Protein AF-A0A9X0CCT0-F1 (afdb_monomer_lite)

Structure (mmCIF, N/CA/C/O backbone):
data_AF-A0A9X0CCT0-F1
#
_entry.id   AF-A0A9X0CCT0-F1
#
loop_
_atom_site.group_PDB
_atom_site.id
_atom_site.type_symbol
_atom_site.label_atom_id
_atom_site.label_alt_id
_atom_site.label_comp_id
_atom_site.label_asym_id
_atom_site.label_entity_id
_atom_site.label_seq_id
_atom_site.pdbx_PDB_ins_code
_atom_site.Cartn_x
_atom_site.Cartn_y
_atom_site.Cartn_z
_atom_site.occupancy
_atom_site.B_iso_or_equiv
_atom_site.auth_seq_id
_atom_site.auth_comp_id
_atom_site.auth_asym_id
_atom_site.auth_atom_id
_atom_site.pdbx_PDB_model_num
ATOM 1 N N . MET A 1 1 ? -72.233 -30.231 -25.647 1.00 36.97 1 MET A N 1
ATOM 2 C CA . MET A 1 1 ? -70.916 -29.749 -25.170 1.00 36.97 1 MET A CA 1
ATOM 3 C C . MET A 1 1 ? -70.762 -28.320 -25.669 1.00 36.97 1 MET A C 1
ATOM 5 O O . MET A 1 1 ? -70.878 -28.147 -26.864 1.00 36.97 1 MET A O 1
ATOM 9 N N . VAL A 1 2 ? -70.618 -27.239 -24.909 1.00 38.09 2 VAL A N 1
ATOM 10 C CA . VAL A 1 2 ? -70.500 -26.948 -23.476 1.00 38.09 2 VAL A CA 1
ATOM 11 C C . VAL A 1 2 ? -71.197 -25.588 -23.299 1.00 38.09 2 VAL A C 1
ATOM 13 O O . VAL A 1 2 ? -70.930 -24.661 -24.057 1.00 38.09 2 VAL A O 1
ATOM 16 N N . LYS A 1 3 ? -72.111 -25.480 -22.328 1.00 42.28 3 LYS A N 1
ATOM 17 C CA . LYS A 1 3 ? -72.600 -24.200 -21.792 1.00 42.28 3 LYS A CA 1
ATOM 18 C C . LYS A 1 3 ? -71.572 -23.708 -20.777 1.00 42.28 3 LYS A C 1
ATOM 20 O O . LYS A 1 3 ? -71.265 -24.475 -19.874 1.00 42.28 3 LYS A O 1
ATOM 25 N N . MET A 1 4 ? -71.126 -22.457 -20.871 1.00 36.88 4 MET A N 1
ATOM 26 C CA . MET A 1 4 ? -70.753 -21.632 -19.710 1.00 36.88 4 MET A CA 1
ATOM 27 C C . MET A 1 4 ? -70.539 -20.184 -20.162 1.00 36.88 4 MET A C 1
ATOM 29 O O . MET A 1 4 ? -69.469 -19.794 -20.619 1.00 36.88 4 MET A O 1
ATOM 33 N N . THR A 1 5 ? -71.601 -19.392 -20.057 1.00 47.34 5 THR A N 1
ATOM 34 C CA . THR A 1 5 ? -71.618 -17.951 -20.308 1.00 47.34 5 THR A CA 1
ATOM 35 C C . THR A 1 5 ? -71.468 -17.216 -18.974 1.00 47.34 5 THR A C 1
ATOM 37 O O . THR A 1 5 ? -72.298 -17.368 -18.086 1.00 47.34 5 THR A O 1
ATOM 40 N N . ILE A 1 6 ? -70.369 -16.472 -18.832 1.00 49.41 6 ILE A N 1
ATOM 41 C CA . ILE A 1 6 ? -70.250 -15.134 -18.220 1.00 49.41 6 ILE A CA 1
ATOM 42 C C . ILE A 1 6 ? -71.301 -14.794 -17.133 1.00 49.41 6 ILE A C 1
ATOM 44 O O . ILE A 1 6 ? -72.133 -13.918 -17.326 1.00 49.41 6 ILE A O 1
ATOM 48 N N . LEU A 1 7 ? -71.276 -15.468 -15.977 1.00 42.03 7 LEU A N 1
ATOM 49 C CA . LEU A 1 7 ? -71.957 -14.977 -14.758 1.00 42.03 7 LEU A CA 1
ATOM 50 C C . LEU A 1 7 ? -71.323 -15.458 -13.435 1.00 42.03 7 LEU A C 1
ATOM 52 O O . LEU A 1 7 ? -71.846 -15.177 -12.364 1.00 42.03 7 LEU A O 1
ATOM 56 N N . ALA A 1 8 ? -70.183 -16.158 -13.484 1.00 45.59 8 ALA A N 1
ATOM 57 C CA . ALA A 1 8 ? -69.530 -16.735 -12.300 1.00 45.59 8 ALA A CA 1
ATOM 58 C C . ALA A 1 8 ? -68.247 -16.004 -11.856 1.00 45.59 8 ALA A C 1
ATOM 60 O O . ALA A 1 8 ? -67.657 -16.368 -10.846 1.00 45.59 8 ALA A O 1
ATOM 61 N N . VAL A 1 9 ? -67.809 -14.964 -12.575 1.00 44.34 9 VAL A N 1
ATOM 62 C CA . VAL A 1 9 ? -66.569 -14.228 -12.240 1.00 44.34 9 VAL A CA 1
ATOM 63 C C . VAL A 1 9 ? -66.847 -12.940 -11.446 1.00 44.34 9 VAL A C 1
ATOM 65 O O . VAL A 1 9 ? -65.932 -12.359 -10.877 1.00 44.34 9 VAL A O 1
ATOM 68 N N . LEU A 1 10 ? -68.113 -12.522 -11.311 1.00 44.50 10 LEU A N 1
ATOM 69 C CA . LEU A 1 10 ? -68.479 -11.304 -10.569 1.00 44.50 10 LEU A CA 1
ATOM 70 C C . LEU A 1 10 ? -68.909 -11.538 -9.106 1.00 44.50 10 LEU A C 1
ATOM 72 O O . LEU A 1 10 ? -69.236 -10.578 -8.419 1.00 44.50 10 LEU A O 1
ATOM 76 N N . PHE A 1 11 ? -68.887 -12.783 -8.611 1.00 37.88 11 PHE A N 1
ATOM 77 C CA . PHE A 1 11 ? -69.308 -13.140 -7.241 1.00 37.88 11 PHE A CA 1
ATOM 78 C C . PHE A 1 11 ? -68.163 -13.599 -6.319 1.00 37.88 11 PHE A C 1
ATOM 80 O O . PHE A 1 11 ? -68.401 -14.108 -5.230 1.00 37.88 11 PHE A O 1
ATOM 87 N N . LEU A 1 12 ? -66.910 -13.376 -6.729 1.00 38.66 12 LEU A N 1
ATOM 88 C CA . LEU A 1 12 ? -65.711 -13.525 -5.883 1.00 38.66 12 LEU A CA 1
ATOM 89 C C . LEU A 1 12 ? -65.073 -12.167 -5.527 1.00 38.66 12 LEU A C 1
ATOM 91 O O . LEU A 1 12 ? -63.932 -12.104 -5.084 1.00 38.66 12 LEU A O 1
ATOM 95 N N . MET A 1 13 ? -65.833 -11.080 -5.706 1.00 46.19 13 MET A N 1
ATOM 96 C CA . MET A 1 13 ? -65.460 -9.695 -5.381 1.00 46.19 13 MET A CA 1
ATOM 97 C C . MET A 1 13 ? -66.379 -9.056 -4.320 1.00 46.19 13 MET A C 1
ATOM 99 O O . MET A 1 13 ? -66.369 -7.840 -4.168 1.00 46.19 13 MET A O 1
ATOM 103 N N . ILE A 1 14 ? -67.182 -9.839 -3.582 1.00 48.06 14 ILE A N 1
ATOM 104 C CA . ILE A 1 14 ? -68.019 -9.337 -2.473 1.00 48.06 14 ILE A CA 1
ATOM 105 C C . ILE A 1 14 ? -68.137 -10.410 -1.374 1.00 48.06 14 ILE A C 1
ATOM 107 O O . ILE A 1 14 ? -69.118 -11.134 -1.303 1.00 48.06 14 ILE A O 1
ATOM 111 N N . CYS A 1 15 ? -67.084 -10.547 -0.571 1.00 39.94 15 CYS A N 1
ATOM 112 C CA . CYS A 1 15 ? -67.009 -11.186 0.756 1.00 39.94 15 CYS A CA 1
ATOM 113 C C . CYS A 1 15 ? -65.521 -11.060 1.120 1.00 39.94 15 CYS A C 1
ATOM 115 O O . CYS A 1 15 ? -64.719 -11.866 0.673 1.00 39.94 15 CYS A O 1
ATOM 117 N N . PHE A 1 16 ? -65.030 -9.950 1.664 1.00 40.19 16 PHE A N 1
ATOM 118 C CA . PHE A 1 16 ? -65.228 -9.511 3.040 1.00 40.19 16 PHE A CA 1
ATOM 119 C C . PHE A 1 16 ? -65.255 -7.975 3.104 1.00 40.19 16 PHE A C 1
ATOM 121 O O . PHE A 1 16 ? -64.212 -7.324 3.131 1.00 40.19 16 PHE A O 1
ATOM 128 N N . SER A 1 17 ? -66.446 -7.389 3.159 1.00 37.38 17 SER A N 1
ATOM 129 C CA . SER A 1 17 ? -66.645 -6.084 3.786 1.00 37.38 17 SER A CA 1
ATOM 130 C C . SER A 1 17 ? -67.072 -6.323 5.238 1.00 37.38 17 SER A C 1
ATOM 132 O O . SER A 1 17 ? -68.058 -7.015 5.470 1.00 37.38 17 SER A O 1
ATOM 134 N N . GLU A 1 18 ? -66.314 -5.726 6.166 1.00 50.41 18 GLU A N 1
ATOM 135 C CA . GLU A 1 18 ? -66.635 -5.471 7.585 1.00 50.41 18 GLU A CA 1
ATOM 136 C C . GLU A 1 18 ? -66.361 -6.553 8.648 1.00 50.41 18 GLU A C 1
ATOM 138 O O . GLU A 1 18 ? -67.283 -7.052 9.276 1.00 50.41 18 GLU A O 1
ATOM 143 N N . VAL A 1 19 ? -65.074 -6.784 8.949 1.00 41.81 19 VAL A N 1
ATOM 144 C CA . VAL A 1 19 ? -64.481 -6.941 10.306 1.00 41.81 19 VAL A CA 1
ATOM 145 C C . VAL A 1 19 ? -62.988 -6.580 10.111 1.00 41.81 19 VAL A C 1
ATOM 147 O O . VAL A 1 19 ? -62.298 -7.283 9.392 1.00 41.81 19 VAL A O 1
ATOM 150 N N . ASP A 1 20 ? -62.432 -5.408 10.432 1.00 34.94 20 ASP A N 1
ATOM 151 C CA . ASP A 1 20 ? -62.218 -4.809 11.746 1.00 34.94 20 ASP A CA 1
ATOM 152 C C . ASP A 1 20 ? -61.917 -3.299 11.611 1.00 34.94 20 ASP A C 1
ATOM 154 O O . ASP A 1 20 ? -60.937 -2.866 11.006 1.00 34.94 20 ASP A O 1
ATOM 158 N N . ARG A 1 21 ? -62.751 -2.484 12.253 1.00 36.97 21 ARG A N 1
ATOM 159 C CA . ARG A 1 21 ? -62.346 -1.622 13.374 1.00 36.97 21 ARG A CA 1
ATOM 160 C C . ARG A 1 21 ? -60.898 -1.080 13.348 1.00 36.97 21 ARG A C 1
ATOM 162 O O . ARG A 1 21 ? -59.962 -1.709 13.825 1.00 36.97 21 ARG A O 1
ATOM 169 N N . ALA A 1 22 ? -60.769 0.176 12.920 1.00 39.44 22 ALA A N 1
ATOM 170 C CA . ALA A 1 22 ? -59.872 1.190 13.485 1.00 39.44 22 ALA A CA 1
ATOM 171 C C . ALA A 1 22 ? -58.541 0.702 14.115 1.00 39.44 22 ALA A C 1
ATOM 173 O O . ALA A 1 22 ? -58.408 0.604 15.336 1.00 39.44 22 ALA A O 1
ATOM 174 N N . ARG A 1 23 ? -57.492 0.547 13.302 1.00 40.59 23 ARG A N 1
ATOM 175 C CA . ARG A 1 23 ? -56.111 0.789 13.749 1.00 40.59 23 ARG A CA 1
ATOM 176 C C . ARG A 1 23 ? -55.467 1.756 12.770 1.00 40.59 23 ARG A C 1
ATOM 178 O O . ARG A 1 23 ? -55.242 1.411 11.618 1.00 40.59 23 ARG A O 1
ATOM 185 N N . GLY A 1 24 ? -55.231 2.985 13.228 1.00 37.06 24 GLY A N 1
ATOM 186 C CA . GLY A 1 24 ? -54.552 4.010 12.441 1.00 37.06 24 GLY A CA 1
ATOM 187 C C . GLY A 1 24 ? -53.264 3.459 11.832 1.00 37.06 24 GLY A C 1
ATOM 188 O O . GLY A 1 24 ? -52.504 2.770 12.514 1.00 37.06 24 GLY A O 1
ATOM 189 N N . TYR A 1 25 ? -53.053 3.747 10.548 1.00 42.47 25 TYR A N 1
ATOM 190 C CA . TYR A 1 25 ? -51.832 3.435 9.809 1.00 42.47 25 TYR A CA 1
ATOM 191 C C . TYR A 1 25 ? -50.649 4.138 10.497 1.00 42.47 25 TYR A C 1
ATOM 193 O O . TYR A 1 25 ? -50.338 5.295 10.227 1.00 42.47 25 TYR A O 1
ATOM 201 N N . GLY A 1 26 ? -50.020 3.465 11.459 1.00 57.75 26 GLY A N 1
ATOM 202 C CA . GLY A 1 26 ? -48.709 3.859 11.951 1.00 57.75 26 GLY A CA 1
ATOM 203 C C . GLY A 1 26 ? -47.706 3.601 10.836 1.00 57.75 26 GLY A C 1
ATOM 204 O O . GLY A 1 26 ? -47.663 2.492 10.305 1.00 57.75 26 GLY A O 1
ATOM 205 N N . THR A 1 27 ? -46.929 4.614 10.455 1.00 75.06 27 THR A N 1
ATOM 206 C CA . THR A 1 27 ? -45.806 4.452 9.527 1.00 75.06 27 THR A CA 1
ATOM 207 C C . THR A 1 27 ? -44.896 3.330 10.026 1.00 75.06 27 THR A C 1
ATOM 209 O O . THR A 1 27 ? -44.574 3.264 11.217 1.00 75.06 27 THR A O 1
ATOM 212 N N . ASP A 1 28 ? -44.516 2.404 9.140 1.00 87.06 28 ASP A N 1
ATOM 213 C CA . ASP A 1 28 ? -43.617 1.316 9.518 1.00 87.06 28 ASP A CA 1
ATOM 214 C C . ASP A 1 28 ? -42.291 1.912 10.028 1.00 87.06 28 ASP A C 1
ATOM 216 O O . ASP A 1 28 ? -41.637 2.679 9.311 1.00 87.06 28 ASP A O 1
ATOM 220 N N . PRO A 1 29 ? -41.861 1.584 11.257 1.00 90.19 29 PRO A N 1
ATOM 221 C CA . PRO A 1 29 ? -40.658 2.162 11.839 1.00 90.19 29 PRO A CA 1
ATOM 222 C C . PRO A 1 29 ? -39.363 1.778 11.114 1.00 90.19 29 PRO A C 1
ATOM 224 O O . PRO A 1 29 ? -38.338 2.420 11.344 1.00 90.19 29 PRO A O 1
ATOM 227 N N . CYS A 1 30 ? -39.376 0.769 10.235 1.00 91.31 30 CYS A N 1
ATOM 228 C CA . CYS A 1 30 ? -38.252 0.496 9.335 1.00 91.31 30 CYS A CA 1
ATOM 229 C C . CYS A 1 30 ? -38.110 1.545 8.220 1.00 91.31 30 CYS A C 1
ATOM 231 O O . CYS A 1 30 ? -37.025 1.682 7.651 1.00 91.31 30 CYS A O 1
ATOM 233 N N . SER A 1 31 ? -39.159 2.331 7.971 1.00 89.31 31 SER A N 1
ATOM 234 C CA . SER A 1 31 ? -39.184 3.438 7.010 1.00 89.31 31 SER A CA 1
ATOM 235 C C . SER A 1 31 ? -39.056 4.819 7.669 1.00 89.31 31 SER A C 1
ATOM 237 O O . SER A 1 31 ? -38.613 5.761 7.016 1.00 89.31 31 SER A O 1
ATOM 239 N N . ASP A 1 32 ? -39.375 4.946 8.964 1.00 91.38 32 ASP A N 1
ATOM 240 C CA . ASP A 1 32 ? -39.292 6.208 9.716 1.00 91.38 32 ASP A CA 1
ATOM 241 C C . ASP A 1 32 ? -38.581 6.038 11.075 1.00 91.38 32 ASP A C 1
ATOM 243 O O . ASP A 1 32 ? -39.147 5.565 12.065 1.00 91.38 32 ASP A O 1
ATOM 247 N N . TYR A 1 33 ? -37.301 6.426 11.122 1.00 93.94 33 TYR A N 1
ATOM 248 C CA . TYR A 1 33 ? -36.450 6.350 12.313 1.00 93.94 33 TYR A CA 1
ATOM 249 C C . TYR A 1 33 ? -35.414 7.480 12.375 1.00 93.94 33 TYR A C 1
ATOM 251 O O . TYR A 1 33 ? -34.990 8.068 11.379 1.00 93.94 33 TYR A O 1
ATOM 259 N N . ARG A 1 34 ? -34.907 7.743 13.582 1.00 95.94 34 ARG A N 1
ATOM 260 C CA . ARG A 1 34 ? -33.872 8.752 13.850 1.00 95.94 34 ARG A CA 1
ATOM 261 C C . ARG A 1 34 ? -32.468 8.155 13.774 1.00 95.94 34 ARG A C 1
ATOM 263 O O . ARG A 1 34 ? -32.169 7.149 14.413 1.00 95.94 34 ARG A O 1
ATOM 270 N N . LYS A 1 35 ? -31.560 8.800 13.042 1.00 96.75 35 LYS A N 1
ATOM 271 C CA . LYS A 1 35 ? -30.175 8.322 12.883 1.00 96.75 35 LYS A CA 1
ATOM 272 C C . LYS A 1 35 ? -29.271 8.766 14.036 1.00 96.75 35 LYS A C 1
ATOM 274 O O . LYS A 1 35 ? -29.300 9.915 14.471 1.00 96.75 35 LYS A O 1
ATOM 279 N N . LEU A 1 36 ? -28.431 7.848 14.499 1.00 96.56 36 LEU A N 1
ATOM 280 C CA . LEU A 1 36 ? -27.393 8.038 15.506 1.00 96.56 36 LEU A CA 1
ATOM 281 C C . LEU A 1 36 ? -26.033 7.812 14.840 1.00 96.56 36 LEU A C 1
ATOM 283 O O . LEU A 1 36 ? -25.529 6.695 14.839 1.00 96.56 36 LEU A O 1
ATOM 287 N N . SER A 1 37 ? -25.460 8.866 14.256 1.00 94.94 37 SER A N 1
ATOM 288 C CA . SER A 1 37 ? -24.285 8.761 13.373 1.00 94.94 37 SER A CA 1
ATOM 289 C C . SER A 1 37 ? -22.962 9.254 13.957 1.00 94.94 37 SER A C 1
ATOM 291 O O . SER A 1 37 ? -21.908 8.989 13.388 1.00 94.94 37 SER A O 1
ATOM 293 N N . GLY A 1 38 ? -23.000 10.000 15.065 1.00 93.69 38 GLY A N 1
ATOM 294 C CA . GLY A 1 38 ? -21.821 10.700 15.578 1.00 93.69 38 GLY A CA 1
ATOM 295 C C . GLY A 1 38 ? -20.685 9.758 15.981 1.00 93.69 38 GLY A C 1
ATOM 296 O O . GLY A 1 38 ? -20.916 8.810 16.728 1.00 93.69 38 GLY A O 1
ATOM 297 N N . ALA A 1 39 ? -19.454 10.078 15.572 1.00 91.75 39 ALA A N 1
ATOM 298 C CA . ALA A 1 39 ? -18.241 9.350 15.966 1.00 91.75 39 ALA A CA 1
ATOM 299 C C . ALA A 1 39 ? -18.079 9.247 17.490 1.00 91.75 39 ALA A C 1
ATOM 301 O O . ALA A 1 39 ? -17.593 8.253 18.023 1.00 91.75 39 ALA A O 1
ATOM 302 N N . ASP A 1 40 ? -18.575 10.251 18.213 1.00 92.69 40 ASP A N 1
ATOM 303 C CA . ASP A 1 40 ? -18.607 10.271 19.669 1.00 92.69 40 ASP A CA 1
ATOM 304 C C . ASP A 1 40 ? -19.601 9.278 20.292 1.00 92.69 40 ASP A C 1
ATOM 306 O O . ASP A 1 40 ? -19.674 9.207 21.513 1.00 92.69 40 ASP A O 1
ATOM 310 N N . ARG A 1 41 ? -20.373 8.528 19.491 1.00 93.81 41 ARG A N 1
ATOM 311 C CA . ARG A 1 41 ? -21.223 7.405 19.925 1.00 93.81 41 ARG A CA 1
ATOM 312 C C . ARG A 1 41 ? -20.567 6.036 19.726 1.00 93.81 41 ARG A C 1
ATOM 314 O O . ARG A 1 41 ? -21.130 5.055 20.206 1.00 93.81 41 ARG A O 1
ATOM 321 N N . ALA A 1 42 ? -19.422 5.950 19.051 1.00 92.88 42 ALA A N 1
ATOM 322 C CA . ALA A 1 42 ? -18.692 4.696 18.889 1.00 92.88 42 ALA A CA 1
ATOM 323 C C . ALA A 1 42 ? -18.323 4.100 20.255 1.00 92.88 42 ALA A C 1
ATOM 325 O O . ALA A 1 42 ? -17.871 4.825 21.145 1.00 92.88 42 ALA A O 1
ATOM 326 N N . ALA A 1 43 ? -18.465 2.785 20.419 1.00 90.75 43 ALA A N 1
ATOM 327 C CA . ALA A 1 43 ? -18.043 2.065 21.620 1.00 90.75 43 ALA A CA 1
ATOM 328 C C . ALA A 1 43 ? -16.583 2.376 21.987 1.00 90.75 43 ALA A C 1
ATOM 330 O O . ALA A 1 43 ? -16.262 2.550 23.159 1.00 90.75 43 ALA A O 1
ATOM 331 N N . GLY A 1 44 ? -15.726 2.544 20.976 1.00 84.88 44 GLY A N 1
ATOM 332 C CA . GLY A 1 44 ? -14.321 2.908 21.146 1.00 84.88 44 GLY A CA 1
ATOM 333 C C . GLY A 1 44 ? -14.013 4.357 21.506 1.00 84.88 44 GLY A C 1
ATOM 334 O O . GLY A 1 44 ? -12.850 4.692 21.721 1.00 84.88 44 GLY A O 1
ATOM 335 N N . TYR A 1 45 ? -15.009 5.241 21.542 1.00 89.62 45 TYR A N 1
ATOM 336 C CA . TYR A 1 45 ? -14.772 6.654 21.805 1.00 89.62 45 TYR A CA 1
ATOM 337 C C . TYR A 1 45 ? -14.497 6.901 23.294 1.00 89.62 45 TYR A C 1
ATOM 339 O O . TYR A 1 45 ? -15.417 6.949 24.114 1.00 89.62 45 TYR A O 1
ATOM 347 N N . ASN A 1 46 ? -13.224 7.111 23.623 1.00 86.94 46 ASN A N 1
ATOM 348 C CA . ASN A 1 46 ? -12.686 7.145 24.985 1.00 86.94 46 ASN A CA 1
ATOM 349 C C . ASN A 1 46 ? -12.524 8.557 25.586 1.00 86.94 46 ASN A C 1
ATOM 351 O O . ASN A 1 46 ? -11.793 8.746 26.557 1.00 86.94 46 ASN A O 1
ATOM 355 N N . LYS A 1 47 ? -13.195 9.573 25.034 1.00 90.81 47 LYS A N 1
ATOM 356 C CA . LYS A 1 47 ? -13.185 10.940 25.583 1.00 90.81 47 LYS A CA 1
ATOM 357 C C . LYS A 1 47 ? -14.549 11.279 26.169 1.00 90.81 47 LYS A C 1
ATOM 359 O O . LYS A 1 47 ? -15.567 11.078 25.519 1.00 90.81 47 LYS A O 1
ATOM 364 N N . LEU A 1 48 ? -14.605 11.817 27.390 1.00 90.62 48 LEU A N 1
ATOM 365 C CA . LEU A 1 48 ? -15.874 12.288 27.957 1.00 90.62 48 LEU A CA 1
ATOM 366 C C . LEU A 1 48 ? -16.390 13.495 27.174 1.00 90.62 48 LEU A C 1
ATOM 368 O O . LEU A 1 48 ? -15.709 14.508 27.054 1.00 90.62 48 LEU A O 1
ATOM 372 N N . THR A 1 49 ? -17.641 13.426 26.733 1.00 89.75 49 THR A N 1
ATOM 373 C CA . THR A 1 49 ? -18.360 14.581 26.195 1.00 89.75 49 THR A CA 1
ATOM 374 C C . THR A 1 49 ? -19.334 15.141 27.236 1.00 89.75 49 THR A C 1
ATOM 376 O O . THR A 1 49 ? -19.599 14.537 28.284 1.00 89.75 49 THR A O 1
ATOM 379 N N . ARG A 1 50 ? -19.909 16.313 26.942 1.00 87.50 50 ARG A N 1
ATOM 380 C CA . ARG A 1 50 ? -21.017 16.901 27.718 1.00 87.50 50 ARG A CA 1
ATOM 381 C C . ARG A 1 50 ? -22.403 16.431 27.237 1.00 87.50 50 ARG A C 1
ATOM 383 O O . ARG A 1 50 ? -23.415 16.928 27.739 1.00 87.50 50 ARG A O 1
ATOM 390 N N . LYS A 1 51 ? -22.476 15.506 26.269 1.00 90.38 51 LYS A N 1
ATOM 391 C CA . LYS A 1 51 ? -23.735 15.000 25.696 1.00 90.38 51 LYS A CA 1
ATOM 392 C C . LYS A 1 51 ? -24.319 13.869 26.547 1.00 90.38 51 LYS A C 1
ATOM 394 O O . LYS A 1 51 ? -23.597 13.143 27.227 1.00 90.38 51 LYS A O 1
ATOM 399 N N . SER A 1 52 ? -25.640 13.734 26.516 1.00 90.75 52 SER A N 1
ATOM 400 C CA . SER A 1 52 ? -26.359 12.615 27.123 1.00 90.75 52 SER A CA 1
ATOM 401 C C . SER A 1 52 ? -27.716 12.428 26.462 1.00 90.75 52 SER A C 1
ATOM 403 O O . SER A 1 52 ? -28.312 13.391 25.975 1.00 90.75 52 SER A O 1
ATOM 405 N N . ASP A 1 53 ? -28.218 11.198 26.506 1.00 92.94 53 ASP A N 1
ATOM 406 C CA . ASP A 1 53 ? -29.532 10.830 25.973 1.00 92.94 53 ASP A CA 1
ATOM 407 C C . ASP A 1 53 ? -30.631 10.934 27.063 1.00 92.94 53 ASP A C 1
ATOM 409 O O . ASP A 1 53 ? -31.721 10.400 26.904 1.00 92.94 53 ASP A O 1
ATOM 413 N N . LYS A 1 54 ? -30.358 11.637 28.183 1.00 84.50 54 LYS A N 1
ATOM 414 C CA . LYS A 1 54 ? -31.337 11.964 29.250 1.00 84.50 54 LYS A CA 1
ATOM 415 C C . LYS A 1 54 ? -31.970 13.362 29.101 1.00 84.50 54 LYS A C 1
ATOM 417 O O . LYS A 1 54 ? -32.919 13.698 29.805 1.00 84.50 54 LYS A O 1
ATOM 422 N N . ARG A 1 55 ? -31.410 14.232 28.249 1.00 71.12 55 ARG A N 1
ATOM 423 C CA . ARG A 1 55 ? -31.833 15.647 28.134 1.00 71.12 55 ARG A CA 1
ATOM 424 C C . ARG A 1 55 ? -33.276 15.774 27.610 1.00 71.12 55 ARG A C 1
ATOM 426 O O . ARG A 1 55 ? -33.730 14.899 26.883 1.00 71.12 55 ARG A O 1
ATOM 433 N N . ARG A 1 56 ? -33.945 16.917 27.869 1.00 67.44 56 ARG A N 1
ATOM 434 C CA . ARG A 1 56 ? -35.282 17.281 27.314 1.00 67.44 56 ARG A CA 1
ATOM 435 C C . ARG A 1 56 ? -35.389 17.138 25.786 1.00 67.44 56 ARG A C 1
ATOM 437 O O . ARG A 1 56 ? -36.489 17.067 25.258 1.00 67.44 56 ARG A O 1
ATOM 444 N N . THR A 1 57 ? -34.261 17.132 25.079 1.00 75.56 57 THR A N 1
ATOM 445 C CA . THR A 1 57 ? -34.180 17.003 23.620 1.00 75.56 57 THR A CA 1
ATOM 446 C C . THR A 1 57 ? -34.324 15.563 23.121 1.00 75.56 57 THR A C 1
ATOM 448 O O . THR A 1 57 ? -34.564 15.364 21.931 1.00 75.56 57 THR A O 1
ATOM 451 N N . TRP A 1 58 ? -34.166 14.555 23.987 1.00 88.69 58 TRP A N 1
ATOM 452 C CA . TRP A 1 58 ? -34.399 13.164 23.610 1.00 88.69 58 TRP A CA 1
ATOM 453 C C . TRP A 1 58 ? -35.895 12.855 23.659 1.00 88.69 58 TRP A C 1
ATOM 455 O O . TRP A 1 58 ? -36.538 13.061 24.686 1.00 88.69 58 TRP A O 1
ATOM 465 N N . LYS A 1 59 ? -36.441 12.346 22.553 1.00 91.12 59 LYS A N 1
ATOM 466 C CA . LYS A 1 59 ? -37.819 11.855 22.479 1.00 91.12 59 LYS A CA 1
ATOM 467 C C . LYS A 1 59 ? -37.766 10.346 22.332 1.00 91.12 59 LYS A C 1
ATOM 469 O O . LYS A 1 59 ? -36.973 9.848 21.543 1.00 91.12 59 LYS A O 1
ATOM 474 N N . GLU A 1 60 ? -38.593 9.634 23.082 1.00 92.81 60 GLU A N 1
ATOM 475 C CA . GLU A 1 60 ? -38.748 8.204 22.846 1.00 92.81 60 GLU A CA 1
ATOM 476 C C . GLU A 1 60 ? -39.222 7.956 21.407 1.00 92.81 60 GLU A C 1
ATOM 478 O O . GLU A 1 60 ? -40.048 8.702 20.880 1.00 92.81 60 GLU A O 1
ATOM 483 N N . GLY A 1 61 ? -38.659 6.942 20.755 1.00 94.69 61 GLY A N 1
ATOM 484 C CA . GLY A 1 61 ? -38.971 6.617 19.369 1.00 94.69 61 GLY A CA 1
ATOM 485 C C . GLY A 1 61 ? -38.003 5.595 18.793 1.00 94.69 61 GLY A C 1
ATOM 486 O O . GLY A 1 61 ? -37.187 5.031 19.524 1.00 94.69 61 GLY A O 1
ATOM 487 N N . TRP A 1 62 ? -38.096 5.367 17.485 1.00 96.50 62 TRP A N 1
ATOM 488 C CA . TRP A 1 62 ? -37.230 4.442 16.760 1.00 96.50 62 TRP A CA 1
ATOM 489 C C . TRP A 1 62 ? -35.937 5.117 16.311 1.00 96.50 62 TRP A C 1
ATOM 491 O O . TRP A 1 62 ? -35.946 6.206 15.736 1.00 96.50 62 TRP A O 1
ATOM 501 N N . TYR A 1 63 ? -34.813 4.461 16.590 1.00 97.38 63 TYR A N 1
ATOM 502 C CA . TYR A 1 63 ? -33.471 4.944 16.295 1.00 97.38 63 TYR A CA 1
ATOM 503 C C . TYR A 1 63 ? -32.641 3.891 15.565 1.00 97.38 63 TYR A C 1
ATOM 505 O O . TYR A 1 63 ? -32.801 2.698 15.811 1.00 97.38 63 TYR A O 1
ATOM 513 N N . ARG A 1 64 ? -31.692 4.335 14.736 1.00 96.75 64 ARG A N 1
ATOM 514 C CA . ARG A 1 64 ? -30.723 3.485 14.028 1.00 96.75 64 ARG A CA 1
ATOM 515 C C . ARG A 1 64 ? -29.307 4.019 14.205 1.00 96.75 64 ARG A C 1
ATOM 517 O O . ARG A 1 64 ? -29.079 5.212 14.022 1.00 96.75 64 ARG A O 1
ATOM 524 N N . PHE A 1 65 ? -28.353 3.142 14.497 1.00 97.06 65 PHE A N 1
ATOM 525 C CA . PHE A 1 65 ? -26.930 3.484 14.441 1.00 97.06 65 PHE A CA 1
ATOM 526 C C . PHE A 1 65 ? -26.432 3.452 12.997 1.00 97.06 65 PHE A C 1
ATOM 528 O O . PHE A 1 65 ? -26.759 2.534 12.247 1.00 97.06 65 PHE A O 1
ATOM 535 N N . THR A 1 66 ? -25.687 4.482 12.601 1.00 94.88 66 THR A N 1
ATOM 536 C CA . THR A 1 66 ? -25.114 4.580 11.253 1.00 94.88 66 THR A CA 1
ATOM 537 C C . THR A 1 66 ? -23.707 5.178 11.297 1.00 94.88 66 THR A C 1
ATOM 539 O O . THR A 1 66 ? -23.291 5.755 12.303 1.00 94.88 66 THR A O 1
ATOM 542 N N . SER A 1 67 ? -23.002 5.137 10.163 1.00 93.06 67 SER A N 1
ATOM 543 C CA . SER A 1 67 ? -21.778 5.920 9.937 1.00 93.06 67 SER A CA 1
ATOM 544 C C . SER A 1 67 ? -20.698 5.649 11.003 1.00 93.06 67 SER A C 1
ATOM 546 O O . SER A 1 67 ? -20.352 4.493 11.260 1.00 93.06 67 SER A O 1
ATOM 548 N N . ASP A 1 68 ? -20.163 6.696 11.635 1.00 93.31 68 ASP A N 1
ATOM 549 C CA . ASP A 1 68 ? -19.046 6.597 12.576 1.00 93.31 68 ASP A CA 1
ATOM 550 C C . ASP A 1 68 ? -19.442 6.016 13.934 1.00 93.31 68 ASP A C 1
ATOM 552 O O . ASP A 1 68 ? -18.580 5.563 14.684 1.00 93.31 68 ASP A O 1
ATOM 556 N N . ALA A 1 69 ? -20.736 5.988 14.257 1.00 92.94 69 ALA A N 1
ATOM 557 C CA . ALA A 1 69 ? -21.223 5.324 15.459 1.00 92.94 69 ALA A CA 1
ATOM 558 C C . ALA A 1 69 ? -21.226 3.792 15.319 1.00 92.94 69 ALA A C 1
ATOM 560 O O . ALA A 1 69 ? -21.219 3.088 16.330 1.00 92.94 69 ALA A O 1
ATOM 561 N N . GLY A 1 70 ? -21.207 3.275 14.087 1.00 93.06 70 GLY A N 1
ATOM 562 C CA . GLY A 1 70 ? -21.368 1.855 13.773 1.00 93.06 70 GLY A CA 1
ATOM 563 C C . GLY A 1 70 ? -22.698 1.581 13.080 1.00 93.06 70 GLY A C 1
ATOM 564 O O . GLY A 1 70 ? -23.419 2.504 12.716 1.00 93.06 70 GLY A O 1
ATOM 565 N N . ASP A 1 71 ? -23.019 0.312 12.876 1.00 93.31 71 ASP A N 1
ATOM 566 C CA . ASP A 1 71 ? -24.217 -0.150 12.165 1.00 93.31 71 ASP A CA 1
ATOM 567 C C . ASP A 1 71 ? -25.292 -0.735 13.099 1.00 93.31 71 ASP A C 1
ATOM 569 O O . ASP A 1 71 ? -26.444 -0.917 12.696 1.00 93.31 71 ASP A O 1
ATOM 573 N N . LYS A 1 72 ? -24.954 -0.977 14.372 1.00 94.56 72 LYS A N 1
ATOM 574 C CA . LYS A 1 72 ? -25.872 -1.456 15.416 1.00 94.56 72 LYS A CA 1
ATOM 575 C C . LYS A 1 72 ? -25.473 -0.945 16.804 1.00 94.56 72 LYS A C 1
ATOM 577 O O . LYS A 1 72 ? -24.418 -0.344 16.987 1.00 94.56 72 LYS A O 1
ATOM 582 N N . MET A 1 73 ? -26.340 -1.136 17.798 1.00 94.75 73 MET A N 1
ATOM 583 C CA . MET A 1 73 ? -26.008 -0.849 19.197 1.00 94.75 73 MET A CA 1
ATOM 584 C C . MET A 1 73 ? -24.863 -1.769 19.640 1.00 94.75 73 MET A C 1
ATOM 586 O O . MET A 1 73 ? -24.825 -2.931 19.248 1.00 94.75 73 MET A O 1
ATOM 590 N N . ALA A 1 74 ? -23.923 -1.272 20.438 1.00 93.38 74 ALA A N 1
ATOM 591 C CA . ALA A 1 74 ? -22.885 -2.127 21.003 1.00 93.38 74 ALA A CA 1
ATOM 592 C C . ALA A 1 74 ? -23.511 -3.189 21.922 1.00 93.38 74 ALA A C 1
ATOM 594 O O . ALA A 1 74 ? -24.469 -2.892 22.637 1.00 93.38 74 ALA A O 1
ATOM 595 N N . ALA A 1 75 ? -22.959 -4.399 21.923 1.00 90.12 75 ALA A N 1
ATOM 596 C CA . ALA A 1 75 ? -23.307 -5.461 22.864 1.00 90.12 75 ALA A CA 1
ATOM 597 C C . ALA A 1 75 ? -22.088 -5.820 23.723 1.00 90.12 75 ALA A C 1
ATOM 599 O O . ALA A 1 75 ? -20.964 -5.449 23.391 1.00 90.12 75 ALA A O 1
ATOM 600 N N . MET A 1 76 ? -22.306 -6.547 24.818 1.00 76.94 76 MET A N 1
ATOM 601 C CA . MET A 1 76 ? -21.251 -6.953 25.758 1.00 76.94 76 MET A CA 1
ATOM 602 C C . MET A 1 76 ? -20.062 -7.672 25.085 1.00 76.94 76 MET A C 1
ATOM 604 O O . MET A 1 76 ? -18.920 -7.463 25.473 1.00 76.94 76 MET A O 1
ATOM 608 N N . GLU A 1 77 ? -20.299 -8.445 24.023 1.00 66.19 77 GLU A N 1
ATOM 609 C CA . GLU A 1 77 ? -19.242 -9.131 23.259 1.00 66.19 77 GLU A CA 1
ATOM 610 C C . GLU A 1 77 ? -18.453 -8.206 22.320 1.00 66.19 77 GLU A C 1
ATOM 612 O O . GLU A 1 77 ? -17.311 -8.495 21.970 1.00 66.19 77 GLU A O 1
ATOM 617 N N . THR A 1 78 ? -19.019 -7.054 21.936 1.00 58.78 78 THR A N 1
ATOM 618 C CA . THR A 1 78 ? -18.363 -6.088 21.032 1.00 58.78 78 THR A CA 1
ATOM 619 C C . THR A 1 78 ? -17.082 -5.499 21.639 1.00 58.78 78 THR A C 1
ATOM 621 O O . THR A 1 78 ? -16.246 -4.957 20.921 1.00 58.78 78 THR A O 1
ATOM 624 N N . SER A 1 79 ? -16.902 -5.616 22.953 1.00 55.03 79 SER A N 1
ATOM 625 C CA . SER A 1 79 ? -15.708 -5.192 23.686 1.00 55.03 79 SER A CA 1
ATOM 626 C C . SER A 1 79 ? -14.711 -6.326 23.969 1.00 55.03 79 SER A C 1
ATOM 628 O O . SER A 1 79 ? -13.822 -6.153 24.796 1.00 55.03 79 SER A O 1
ATOM 630 N N . GLY A 1 80 ? -14.809 -7.462 23.264 1.00 57.25 80 GLY A N 1
ATOM 631 C CA . GLY A 1 80 ? -13.835 -8.556 23.369 1.00 57.25 80 GLY A CA 1
ATOM 632 C C . GLY A 1 80 ? -13.957 -9.369 24.659 1.00 57.25 80 GLY A C 1
ATOM 633 O O . GLY A 1 80 ? -12.956 -9.859 25.166 1.00 57.25 80 GLY A O 1
ATOM 634 N N . GLY A 1 81 ? -15.170 -9.472 25.214 1.00 58.09 81 GLY A N 1
ATOM 635 C CA . GLY A 1 81 ? -15.449 -10.165 26.480 1.00 58.09 81 GLY A CA 1
ATOM 636 C C . GLY A 1 81 ? -15.357 -9.274 27.724 1.00 58.09 81 GLY A C 1
ATOM 637 O O . GLY A 1 81 ? -15.961 -9.592 28.745 1.00 58.09 81 GLY A O 1
ATOM 638 N N . ASP A 1 82 ? -14.696 -8.119 27.626 1.00 69.44 82 ASP A N 1
ATOM 639 C CA . ASP A 1 82 ? -14.720 -7.071 28.650 1.00 69.44 82 ASP A CA 1
ATOM 640 C C . ASP A 1 82 ? -15.938 -6.157 28.482 1.00 69.44 82 ASP A C 1
ATOM 642 O O . ASP A 1 82 ? -16.499 -6.061 27.400 1.00 69.44 82 ASP A O 1
ATOM 646 N N . CYS A 1 83 ? -16.378 -5.445 29.520 1.00 77.88 83 CYS A N 1
ATOM 647 C CA . CYS A 1 83 ? -17.484 -4.486 29.406 1.00 77.88 83 CYS A CA 1
ATOM 648 C C . CYS A 1 83 ? -17.041 -3.085 28.957 1.00 77.88 83 CYS A C 1
ATOM 650 O O . CYS A 1 83 ? -15.904 -2.668 29.187 1.00 77.88 83 CYS A O 1
ATOM 652 N N . LEU A 1 84 ? -17.966 -2.300 28.386 1.00 84.12 84 LEU A N 1
ATOM 653 C CA . LEU A 1 84 ? -17.712 -0.902 28.013 1.00 84.12 84 LEU A CA 1
ATOM 654 C C . LEU A 1 84 ? -17.544 -0.011 29.252 1.00 84.12 84 LEU A C 1
ATOM 656 O O . LEU A 1 84 ? -18.514 0.513 29.807 1.00 84.12 84 LEU A O 1
ATOM 660 N N . LYS A 1 85 ? -16.299 0.170 29.693 1.00 84.62 85 LYS A N 1
ATOM 661 C CA . LYS A 1 85 ? -15.940 1.008 30.845 1.00 84.62 85 LYS A CA 1
ATOM 662 C C . LYS A 1 85 ? -15.987 2.496 30.491 1.00 84.62 85 LYS A C 1
ATOM 664 O O . LYS A 1 85 ? -15.717 2.905 29.368 1.00 84.62 85 LYS A O 1
ATOM 669 N N . SER A 1 86 ? -16.339 3.325 31.473 1.00 81.25 86 SER A N 1
ATOM 670 C CA . SER A 1 86 ? -16.302 4.782 31.314 1.00 81.25 86 SER A CA 1
ATOM 671 C C . SER A 1 86 ? -14.853 5.276 31.176 1.00 81.25 86 SER A C 1
ATOM 673 O O . SER A 1 86 ? -14.032 4.892 32.006 1.00 81.25 86 SER A O 1
ATOM 675 N N . PRO A 1 87 ? -14.562 6.227 30.271 1.00 84.69 87 PRO A N 1
ATOM 676 C CA . PRO A 1 87 ? -15.465 6.777 29.258 1.00 84.69 87 PRO A CA 1
ATOM 677 C C . PRO A 1 87 ? -15.568 5.893 28.008 1.00 84.69 87 PRO A C 1
ATOM 679 O O . PRO A 1 87 ? -14.559 5.551 27.406 1.00 84.69 87 PRO A O 1
ATOM 682 N N . ALA A 1 88 ? -16.796 5.619 27.569 1.00 89.06 88 ALA A N 1
ATOM 683 C CA . ALA A 1 88 ? -17.079 5.009 26.269 1.00 89.06 88 ALA A CA 1
ATOM 684 C C . ALA A 1 88 ? -18.277 5.713 25.626 1.00 89.06 88 ALA A C 1
ATOM 686 O O . ALA A 1 88 ? -19.118 6.282 26.332 1.00 89.06 88 ALA A O 1
ATOM 687 N N . CYS A 1 89 ? -18.317 5.739 24.290 1.00 92.12 89 CYS A N 1
ATOM 688 C CA . CYS A 1 89 ? -19.316 6.464 23.498 1.00 92.12 89 CYS A CA 1
ATOM 689 C C . CYS A 1 89 ? -19.592 7.893 24.000 1.00 92.12 89 CYS A C 1
ATOM 691 O O . CYS A 1 89 ? -20.721 8.397 24.020 1.00 92.12 89 CYS A O 1
ATOM 693 N N . GLY A 1 90 ? -18.533 8.567 24.448 1.00 92.00 90 GLY A N 1
ATOM 694 C CA . GLY A 1 90 ? -18.616 9.956 24.870 1.00 92.00 90 GLY A CA 1
ATOM 695 C C . GLY A 1 90 ? -19.319 10.184 26.208 1.00 92.00 90 GLY A C 1
ATOM 696 O O . GLY A 1 90 ? -19.604 11.338 26.537 1.00 92.00 90 GLY A O 1
ATOM 697 N N . ALA A 1 91 ? -19.621 9.134 26.976 1.00 92.38 91 ALA A N 1
ATOM 698 C CA . ALA A 1 91 ? -20.480 9.192 28.154 1.00 92.38 91 ALA A CA 1
ATOM 699 C C . ALA A 1 91 ? -19.791 8.701 29.435 1.00 92.38 91 ALA A C 1
ATOM 701 O O . ALA A 1 91 ? -18.891 7.866 29.405 1.00 92.38 91 ALA A O 1
ATOM 702 N N . LYS A 1 92 ? -20.261 9.215 30.584 1.00 91.62 92 LYS A N 1
ATOM 703 C CA . LYS A 1 92 ? -19.849 8.724 31.916 1.00 91.62 92 LYS A CA 1
ATOM 704 C C . LYS A 1 92 ? -20.544 7.407 32.268 1.00 91.62 92 LYS A C 1
ATOM 706 O O . LYS A 1 92 ? -20.006 6.621 33.036 1.00 91.62 92 LYS A O 1
ATOM 711 N N . PHE A 1 93 ? -21.738 7.182 31.723 1.00 92.88 93 PHE A N 1
ATOM 712 C CA . PHE A 1 93 ? -22.482 5.936 31.885 1.00 92.88 93 PHE A CA 1
ATOM 713 C C . PHE A 1 93 ? -22.830 5.370 30.499 1.00 92.88 93 PHE A C 1
ATOM 715 O O . PHE A 1 93 ? -23.932 5.613 30.002 1.00 92.88 93 PHE A O 1
ATOM 722 N N . PRO A 1 94 ? -21.873 4.700 29.834 1.00 92.94 94 PRO A N 1
ATOM 723 C CA . PRO A 1 94 ? -22.108 4.002 28.571 1.00 92.94 94 PRO A CA 1
ATOM 724 C C . PRO A 1 94 ? -23.304 3.050 28.671 1.00 92.94 94 PRO A C 1
ATOM 726 O O . PRO A 1 94 ? -23.487 2.400 29.704 1.00 92.94 94 PRO A O 1
ATOM 729 N N . VAL A 1 95 ? -24.112 2.982 27.610 1.00 94.06 95 VAL A N 1
ATOM 730 C CA . VAL A 1 95 ? -25.286 2.104 27.534 1.00 94.06 95 VAL A CA 1
ATOM 731 C C . VAL A 1 95 ? -25.178 1.187 26.328 1.00 94.06 95 VAL A C 1
ATOM 733 O O . VAL A 1 95 ? -25.034 1.660 25.200 1.00 94.06 95 VAL A O 1
ATOM 736 N N . TYR A 1 96 ? -25.269 -0.115 26.571 1.00 93.44 96 TYR A N 1
ATOM 737 C CA . TYR A 1 96 ? -25.079 -1.168 25.574 1.00 93.44 96 TYR A CA 1
ATOM 738 C C . TYR A 1 96 ? -26.045 -2.329 25.818 1.00 93.44 96 TYR A C 1
ATOM 740 O O . TYR A 1 96 ? -26.691 -2.398 26.866 1.00 93.44 96 TYR A O 1
ATOM 748 N N . LEU A 1 97 ? -26.184 -3.226 24.847 1.00 93.69 97 LEU A N 1
ATOM 749 C CA . LEU A 1 97 ? -27.000 -4.425 24.995 1.00 93.69 97 LEU A CA 1
ATOM 750 C C . LEU A 1 97 ? -26.321 -5.423 25.929 1.00 93.69 97 LEU A C 1
ATOM 752 O O . LEU A 1 97 ? -25.147 -5.756 25.761 1.00 93.69 97 LEU A O 1
ATOM 756 N N . LEU A 1 98 ? -27.091 -5.929 26.891 1.00 89.75 98 LEU A N 1
ATOM 757 C CA . LEU A 1 98 ? -26.613 -6.932 27.838 1.00 89.75 98 LEU A CA 1
ATOM 758 C C . LEU A 1 98 ? -26.323 -8.274 27.152 1.00 89.75 98 LEU A C 1
ATOM 760 O O . LEU A 1 98 ? -25.447 -9.005 27.591 1.00 89.75 98 LEU A O 1
ATOM 764 N N . LYS A 1 99 ? -27.055 -8.594 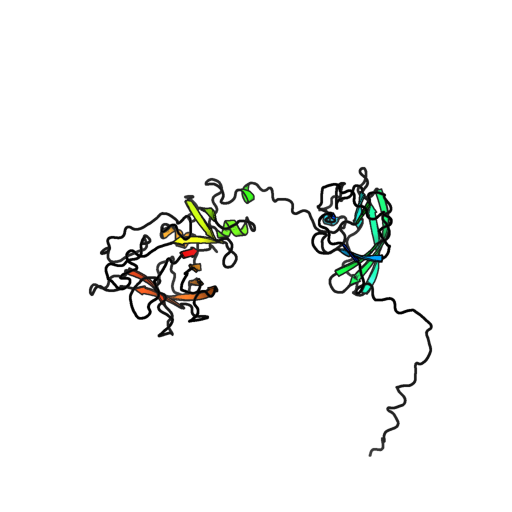26.083 1.00 88.81 99 LYS A N 1
ATOM 765 C CA . LYS A 1 99 ? -26.856 -9.786 25.253 1.00 88.81 99 LYS A CA 1
ATOM 766 C C . LYS A 1 99 ? -26.668 -9.375 23.788 1.00 88.81 99 LYS A C 1
ATOM 768 O O . LYS A 1 99 ? -27.150 -8.300 23.421 1.00 88.81 99 LYS A O 1
ATOM 773 N N . PRO A 1 100 ? -25.999 -10.189 22.959 1.00 88.00 100 PRO A N 1
ATOM 774 C CA . PRO A 1 100 ? -25.939 -9.967 21.517 1.00 88.00 100 PRO A CA 1
ATOM 775 C C . PRO A 1 100 ? -27.327 -9.851 20.878 1.00 88.00 100 PRO A C 1
ATOM 777 O O . PRO A 1 100 ? -28.340 -10.273 21.446 1.00 88.00 100 PRO A O 1
ATOM 780 N N . HIS A 1 101 ? -27.372 -9.263 19.682 1.00 89.94 101 HIS A N 1
ATOM 781 C CA . HIS A 1 101 ? -28.574 -9.286 18.849 1.00 89.94 101 HIS A CA 1
ATOM 782 C C . HIS A 1 101 ? -28.966 -10.738 18.548 1.00 89.94 101 HIS A C 1
ATOM 784 O O . HIS A 1 101 ? -28.074 -11.527 18.258 1.00 89.94 101 HIS A O 1
ATOM 790 N N . PRO A 1 102 ? -30.258 -11.103 18.580 1.00 82.38 102 PRO A N 1
ATOM 791 C CA . PRO A 1 102 ? -30.676 -12.461 18.247 1.00 82.38 102 PRO A CA 1
ATOM 792 C C . PRO A 1 102 ? -30.345 -12.802 16.789 1.00 82.38 102 PRO A C 1
ATOM 794 O O . PRO A 1 102 ? -30.745 -12.068 15.880 1.00 82.38 102 PRO A O 1
ATOM 797 N N . ASP A 1 103 ? -29.665 -13.927 16.566 1.00 71.69 103 ASP A N 1
ATOM 798 C CA . ASP A 1 103 ? -29.222 -14.347 15.229 1.00 71.69 103 ASP A CA 1
ATOM 799 C C . ASP A 1 103 ? -30.404 -14.682 14.298 1.00 71.69 103 ASP A C 1
ATOM 801 O O . ASP A 1 103 ? -30.397 -14.335 13.115 1.00 71.69 103 ASP A O 1
ATOM 805 N N . ASN A 1 104 ? -31.476 -15.252 14.860 1.00 75.88 104 ASN A N 1
ATOM 806 C CA . ASN A 1 104 ? -32.624 -15.794 14.122 1.00 75.88 104 ASN A CA 1
ATOM 807 C C . ASN A 1 104 ? -33.848 -14.870 14.062 1.00 75.88 104 ASN A C 1
ATOM 809 O O . ASN A 1 104 ? -34.945 -15.336 13.761 1.00 75.88 104 ASN A O 1
ATOM 813 N N . LEU A 1 105 ? -33.694 -13.575 14.355 1.00 80.69 105 LEU A N 1
ATOM 814 C CA . LEU A 1 105 ? -34.827 -12.652 14.272 1.00 80.69 105 LEU A CA 1
ATOM 815 C C . LEU A 1 105 ? -35.303 -12.549 12.813 1.00 80.69 105 LEU A C 1
ATOM 817 O O . LEU A 1 105 ? -34.478 -12.283 11.925 1.00 80.69 105 LEU A O 1
ATOM 821 N N . GLN A 1 106 ? -36.595 -12.778 12.563 1.00 74.88 106 GLN A N 1
ATOM 822 C CA . GLN A 1 106 ? -37.170 -12.645 11.224 1.00 74.88 106 GLN A CA 1
ATOM 823 C C . GLN A 1 106 ? -37.257 -11.159 10.828 1.00 74.88 106 GLN A C 1
ATOM 825 O O . GLN A 1 106 ? -37.324 -10.287 11.703 1.00 74.88 106 GLN A O 1
ATOM 830 N N . PRO A 1 107 ? -37.219 -10.823 9.525 1.00 74.31 107 PRO A N 1
ATOM 831 C CA . PRO A 1 107 ? -37.522 -9.469 9.074 1.00 74.31 107 PRO A CA 1
ATOM 832 C C . PRO A 1 107 ? -38.894 -9.036 9.596 1.00 74.31 107 PRO A C 1
ATOM 834 O O . PRO A 1 107 ? -39.825 -9.833 9.628 1.00 74.31 107 PRO A O 1
ATOM 837 N N . GLU A 1 108 ? -39.008 -7.780 10.017 1.00 71.00 108 GLU A N 1
ATOM 838 C CA . GLU A 1 108 ? -40.231 -7.185 10.572 1.00 71.00 108 GLU A CA 1
ATOM 839 C C . GLU A 1 108 ? -40.644 -7.673 11.972 1.00 71.00 108 GLU A C 1
ATOM 841 O O . GLU A 1 108 ? -41.562 -7.111 12.575 1.00 71.00 108 GLU A O 1
ATOM 846 N N . GLU A 1 109 ? -39.914 -8.624 12.559 1.00 80.88 109 GLU A N 1
ATOM 847 C CA . GLU A 1 109 ? -40.133 -9.079 13.928 1.00 80.88 109 GLU A CA 1
ATOM 848 C C . GLU A 1 109 ? -39.514 -8.107 14.946 1.00 80.88 109 GLU A C 1
ATOM 850 O O . GLU A 1 109 ? -38.390 -7.608 14.787 1.00 80.88 109 GLU A O 1
ATOM 855 N N . SER A 1 110 ? -40.255 -7.836 16.024 1.00 88.44 110 SER A N 1
ATOM 856 C CA . SER A 1 110 ? -39.789 -7.022 17.146 1.00 88.44 110 SER A CA 1
ATOM 857 C C . SER A 1 110 ? -39.684 -7.844 18.423 1.00 88.44 110 SER A C 1
ATOM 859 O O . SER A 1 110 ? -40.653 -8.482 18.827 1.00 88.44 110 SER A O 1
ATOM 861 N N . VAL A 1 111 ? -38.549 -7.751 19.112 1.00 92.50 111 VAL A N 1
ATOM 862 C CA . VAL A 1 111 ? -38.289 -8.453 20.376 1.00 92.50 111 VAL A CA 1
ATOM 863 C C . VAL A 1 111 ? -37.871 -7.499 21.479 1.00 92.50 111 VAL A C 1
ATOM 865 O O . VAL A 1 111 ? -37.289 -6.436 21.245 1.00 92.50 111 VAL A O 1
ATOM 868 N N . GLN A 1 112 ? -38.161 -7.890 22.716 1.00 94.56 112 GLN A N 1
ATOM 869 C CA . GLN A 1 112 ? -37.691 -7.174 23.891 1.00 94.56 112 GLN A CA 1
ATOM 870 C C . GLN A 1 112 ? -36.216 -7.498 24.149 1.00 94.56 112 GLN A C 1
ATOM 872 O O . GLN A 1 112 ? -35.818 -8.659 24.161 1.00 94.56 112 GLN A O 1
ATOM 877 N N . ALA A 1 113 ? -35.417 -6.470 24.415 1.00 93.50 113 ALA A N 1
ATOM 878 C CA . ALA A 1 113 ? -34.021 -6.614 24.801 1.00 93.50 113 ALA A CA 1
ATOM 879 C C . ALA A 1 113 ? -33.716 -5.825 26.072 1.00 93.50 113 ALA A C 1
ATOM 881 O O . ALA A 1 113 ? -34.357 -4.815 26.374 1.00 93.50 113 ALA A O 1
ATOM 882 N N . THR A 1 114 ? -32.702 -6.278 26.806 1.00 94.88 114 THR A N 1
ATOM 883 C CA . THR A 1 114 ? -32.212 -5.603 28.008 1.00 94.88 114 THR A CA 1
ATOM 884 C C . THR A 1 114 ? -30.955 -4.819 27.665 1.00 94.88 114 THR A C 1
ATOM 886 O O . THR A 1 114 ? -29.941 -5.392 27.266 1.00 94.88 114 THR A O 1
ATOM 889 N N . ILE A 1 115 ? -31.015 -3.505 27.849 1.00 94.44 115 ILE A N 1
ATOM 890 C CA . ILE A 1 115 ? -29.849 -2.626 27.839 1.00 94.44 115 ILE A CA 1
ATOM 891 C C . ILE A 1 115 ? -29.304 -2.463 29.249 1.00 94.44 115 ILE A C 1
ATOM 893 O O . ILE A 1 115 ? -30.022 -2.567 30.247 1.00 94.44 115 ILE A O 1
ATOM 897 N N . CYS A 1 116 ? -28.019 -2.173 29.309 1.00 92.62 116 CYS A N 1
ATOM 898 C CA . CYS A 1 116 ? -27.243 -2.113 30.518 1.00 92.62 116 CYS A CA 1
ATOM 899 C C . CYS A 1 116 ? -26.446 -0.808 30.574 1.00 92.62 116 CYS A C 1
ATOM 901 O O . CYS A 1 116 ? -25.805 -0.419 29.601 1.00 92.62 116 CYS A O 1
ATOM 903 N N . TYR A 1 117 ? -26.490 -0.142 31.724 1.00 92.50 117 TYR A N 1
ATOM 904 C CA . TYR A 1 117 ? -25.683 1.025 32.049 1.00 92.50 117 TYR A CA 1
ATOM 905 C C . TYR A 1 117 ? -24.449 0.573 32.827 1.00 92.50 117 TYR A C 1
ATOM 907 O O . TYR A 1 117 ? -24.576 0.019 33.928 1.00 92.50 117 TYR A O 1
ATOM 915 N N . THR A 1 118 ? -23.261 0.889 32.314 1.00 88.50 118 THR A N 1
ATOM 916 C CA . THR A 1 118 ? -22.030 0.716 33.089 1.00 88.50 118 THR A CA 1
ATOM 917 C C . THR A 1 118 ? -21.991 1.731 34.220 1.00 88.50 118 THR A C 1
ATOM 919 O O . THR A 1 118 ? -22.205 2.930 34.016 1.00 88.50 118 THR A O 1
ATOM 922 N N . THR A 1 119 ? -21.649 1.268 35.416 1.00 82.06 119 THR A N 1
ATOM 923 C CA . THR A 1 119 ? -21.312 2.128 36.555 1.00 82.06 119 THR A CA 1
ATOM 924 C C . THR A 1 119 ? -19.897 1.778 36.985 1.00 82.06 119 THR A C 1
ATOM 926 O O . THR A 1 119 ? -19.521 0.623 36.885 1.00 82.06 119 THR A O 1
ATOM 929 N N . GLY A 1 120 ? -19.080 2.731 37.440 1.00 68.56 120 GLY A N 1
ATOM 930 C CA . GLY A 1 120 ? -17.634 2.506 37.632 1.00 68.56 120 GLY A CA 1
ATOM 931 C C . GLY A 1 120 ? -17.216 1.305 38.508 1.00 68.56 120 GLY A C 1
ATOM 932 O O . GLY A 1 120 ? -16.041 0.971 38.507 1.00 68.56 120 GLY A O 1
ATOM 933 N N . LYS A 1 121 ? -18.145 0.660 39.230 1.00 68.75 121 LYS A N 1
ATOM 934 C CA . LYS A 1 121 ? -17.915 -0.540 40.050 1.00 68.75 121 LYS A CA 1
ATOM 935 C C . LYS A 1 121 ? -18.352 -1.860 39.394 1.00 68.75 121 LYS A C 1
ATOM 937 O O . LYS A 1 121 ? -17.846 -2.904 39.779 1.00 68.75 121 LYS A O 1
ATOM 942 N N . THR A 1 122 ? -19.280 -1.842 38.435 1.00 78.75 122 THR A N 1
ATOM 943 C CA . THR A 1 122 ? -19.823 -3.052 37.796 1.00 78.75 122 THR A CA 1
ATOM 944 C C . THR A 1 122 ? -20.074 -2.830 36.307 1.00 78.75 122 THR A C 1
ATOM 946 O O . THR A 1 122 ? -20.545 -1.772 35.878 1.00 78.75 122 THR A O 1
ATOM 949 N N . CYS A 1 123 ? -19.814 -3.867 35.510 1.00 81.56 123 CYS A N 1
ATOM 950 C CA . CYS A 1 123 ? -20.118 -3.870 34.080 1.00 81.56 123 CYS A CA 1
ATOM 951 C C . CYS A 1 123 ? -21.595 -3.571 33.809 1.00 81.56 123 CYS A C 1
ATOM 953 O O . CYS A 1 123 ? -21.908 -2.818 32.887 1.00 81.56 123 CYS A O 1
ATOM 955 N N . CYS A 1 124 ? -22.481 -4.073 34.673 1.00 88.38 124 CYS A N 1
ATOM 956 C CA . CYS A 1 124 ? -23.881 -3.702 34.678 1.00 88.38 124 CYS A CA 1
ATOM 957 C C . CYS A 1 124 ? -24.338 -3.215 36.044 1.00 88.38 124 CYS A C 1
ATOM 959 O O . CYS A 1 124 ? -24.503 -4.005 36.968 1.00 88.38 124 CYS A O 1
ATOM 961 N N . GLY A 1 125 ? -24.528 -1.903 36.182 1.00 87.69 125 GLY A N 1
ATOM 962 C CA . GLY A 1 125 ? -25.038 -1.313 37.423 1.00 87.69 125 GLY A CA 1
ATOM 963 C C . GLY A 1 125 ? -26.532 -1.020 37.384 1.00 87.69 125 GLY A C 1
ATOM 964 O O . GLY A 1 125 ? -27.186 -0.981 38.421 1.00 87.69 125 GLY A O 1
ATOM 965 N N . LYS A 1 126 ? -27.091 -0.800 36.191 1.00 90.50 126 LYS A N 1
ATOM 966 C CA . LYS A 1 126 ? -28.525 -0.567 36.006 1.00 90.50 126 LYS A CA 1
ATOM 967 C C . LYS A 1 126 ? -28.972 -1.124 34.667 1.00 90.50 126 LYS A C 1
ATOM 969 O O . LYS A 1 126 ? -28.250 -0.991 33.686 1.00 90.50 126 LYS A O 1
ATOM 974 N N . THR A 1 127 ? -30.165 -1.697 34.614 1.00 92.88 127 THR A N 1
ATOM 975 C CA . THR A 1 127 ? -30.754 -2.228 33.384 1.00 92.88 127 THR A CA 1
ATOM 976 C C . THR A 1 127 ? -32.012 -1.464 32.998 1.00 92.88 127 THR A C 1
ATOM 978 O O . THR A 1 127 ? -32.633 -0.779 33.813 1.00 92.88 127 THR A O 1
ATOM 981 N N . GLN A 1 128 ? -32.368 -1.553 31.722 1.00 92.50 128 GLN A N 1
ATOM 982 C CA . GLN A 1 128 ? -33.628 -1.055 31.187 1.00 92.50 128 GLN A CA 1
ATOM 983 C C . GLN A 1 128 ? -34.051 -1.945 30.015 1.00 92.50 128 GLN A C 1
ATOM 985 O O . GLN A 1 128 ? -33.208 -2.505 29.320 1.00 92.50 128 GLN A O 1
ATOM 990 N N . LYS A 1 129 ? -35.357 -2.111 29.813 1.00 95.50 129 LYS A N 1
ATOM 991 C CA . LYS A 1 129 ? -35.901 -2.885 28.692 1.00 95.50 129 LYS A CA 1
ATOM 992 C C . LYS A 1 129 ? -36.214 -1.957 27.519 1.00 95.50 129 LYS A C 1
ATOM 994 O O . LYS A 1 129 ? -36.716 -0.856 27.731 1.00 95.50 129 LYS A O 1
ATOM 999 N N . ILE A 1 130 ? -35.921 -2.412 26.306 1.00 96.25 130 ILE A N 1
ATOM 1000 C CA . ILE A 1 130 ? -36.219 -1.730 25.038 1.00 96.25 130 ILE A CA 1
ATOM 1001 C C . ILE A 1 130 ? -36.802 -2.723 24.027 1.00 96.25 130 ILE A C 1
ATOM 1003 O O . ILE A 1 130 ? -36.782 -3.931 24.269 1.00 96.25 130 ILE A O 1
ATOM 1007 N N . GLN A 1 131 ? -37.286 -2.224 22.889 1.00 95.50 131 GLN A N 1
ATOM 1008 C CA . GLN A 1 131 ? -37.640 -3.060 21.738 1.00 95.50 131 GLN A CA 1
ATOM 1009 C C . GLN A 1 131 ? -36.574 -2.940 20.647 1.00 95.50 131 GLN A C 1
ATOM 1011 O O . GLN A 1 131 ? -36.120 -1.835 20.341 1.00 95.50 131 GLN A O 1
ATOM 1016 N N . ILE A 1 132 ? -36.199 -4.071 20.059 1.00 95.12 132 ILE A N 1
ATOM 1017 C CA . ILE A 1 132 ? -35.360 -4.163 18.863 1.00 95.12 132 ILE A CA 1
ATOM 1018 C C . ILE A 1 132 ? -36.235 -4.709 17.742 1.00 95.12 132 ILE A C 1
ATOM 1020 O O . ILE A 1 132 ? -36.932 -5.696 17.956 1.00 95.12 132 ILE A O 1
ATOM 1024 N N . LYS A 1 133 ? -36.183 -4.092 16.562 1.00 92.69 133 LYS A N 1
ATOM 1025 C CA . LYS A 1 133 ? -36.801 -4.615 15.339 1.00 92.69 133 LYS A CA 1
ATOM 1026 C C . LYS A 1 133 ? -35.715 -4.806 14.281 1.00 92.69 133 LYS A C 1
ATOM 1028 O O . LYS A 1 133 ? -34.858 -3.928 14.122 1.00 92.69 133 LYS A O 1
ATOM 1033 N N . LYS A 1 134 ? -35.712 -5.953 13.597 1.00 91.94 134 LYS A N 1
ATOM 1034 C CA . LYS A 1 134 ? -34.820 -6.205 12.454 1.00 91.94 134 LYS A CA 1
ATOM 1035 C C . LYS A 1 134 ? -35.560 -5.858 11.173 1.00 91.94 134 LYS A C 1
ATOM 1037 O O . LYS A 1 134 ? -36.552 -6.484 10.823 1.00 91.94 134 LYS A O 1
ATOM 1042 N N . CYS A 1 135 ? -35.057 -4.841 10.500 1.00 90.69 135 CYS A N 1
ATOM 1043 C CA . CYS A 1 135 ? -35.472 -4.457 9.164 1.00 90.69 135 CYS A CA 1
ATOM 1044 C C . CYS A 1 135 ? -34.576 -5.168 8.143 1.00 90.69 135 CYS A C 1
ATOM 1046 O O . CYS A 1 135 ? -33.542 -5.749 8.498 1.00 90.69 135 CYS A O 1
ATOM 1048 N N . THR A 1 136 ? -34.911 -5.069 6.861 1.00 88.25 136 THR A N 1
ATOM 1049 C CA . THR A 1 136 ? -34.070 -5.597 5.780 1.00 88.25 136 THR A CA 1
ATOM 1050 C C . THR A 1 136 ? -32.668 -4.967 5.812 1.00 88.25 136 THR A C 1
ATOM 1052 O O . THR A 1 136 ? -32.468 -3.817 5.427 1.00 88.25 136 THR A O 1
ATOM 1055 N N . GLY A 1 137 ? -31.684 -5.727 6.307 1.00 86.50 137 GLY A N 1
ATOM 1056 C CA . GLY A 1 137 ? -30.268 -5.347 6.360 1.00 86.50 137 GLY A CA 1
ATOM 1057 C C . GLY A 1 137 ? -29.828 -4.486 7.555 1.00 86.50 137 GLY A C 1
ATOM 1058 O O . GLY A 1 137 ? -28.658 -4.114 7.616 1.00 86.50 137 GLY A O 1
ATOM 1059 N N . PHE A 1 138 ? -30.706 -4.143 8.508 1.00 92.31 138 PHE A N 1
ATOM 1060 C CA . PHE A 1 138 ? -30.320 -3.335 9.677 1.00 92.31 138 PHE A CA 1
ATOM 1061 C C . PHE A 1 138 ? -31.251 -3.502 10.883 1.00 92.31 138 PHE A C 1
ATOM 1063 O O . PHE A 1 138 ? -32.370 -3.988 10.775 1.00 92.31 138 PHE A O 1
ATOM 1070 N N . PHE A 1 139 ? -30.791 -3.040 12.046 1.00 94.31 139 PHE A N 1
ATOM 1071 C CA . PHE A 1 139 ? -31.575 -3.026 13.280 1.00 94.31 139 PHE A CA 1
ATOM 1072 C C . PHE A 1 139 ? -31.999 -1.609 13.657 1.00 94.31 139 PHE A C 1
ATOM 1074 O O . PHE A 1 139 ? -31.201 -0.668 13.574 1.00 94.31 139 PHE A O 1
ATOM 1081 N N . ILE A 1 140 ? -33.225 -1.487 14.155 1.00 95.81 140 ILE A N 1
ATOM 1082 C CA . ILE A 1 140 ? -33.731 -0.282 14.808 1.00 95.81 140 ILE A CA 1
ATOM 1083 C C . ILE A 1 140 ? -34.107 -0.575 16.259 1.00 95.81 140 ILE A C 1
ATOM 1085 O O . ILE A 1 140 ? -34.435 -1.702 16.633 1.00 95.81 140 ILE A O 1
ATOM 1089 N N . TYR A 1 141 ? -34.057 0.466 17.081 1.00 97.19 141 TYR A N 1
ATOM 1090 C CA . TYR A 1 141 ? -34.215 0.374 18.526 1.00 97.19 141 TYR A CA 1
ATOM 1091 C C . TYR A 1 141 ? -35.245 1.393 18.987 1.00 97.19 141 TYR A C 1
ATOM 1093 O O . TYR A 1 141 ? -35.093 2.586 18.713 1.00 97.19 141 TYR A O 1
ATOM 1101 N N . LYS A 1 142 ? -36.264 0.949 19.721 1.00 96.50 142 LYS A N 1
ATOM 1102 C CA . LYS A 1 142 ? -37.191 1.854 20.396 1.00 96.50 142 LYS A CA 1
ATOM 1103 C C . LYS A 1 142 ? -36.545 2.327 21.694 1.00 96.50 142 LYS A C 1
ATOM 1105 O O . LYS A 1 142 ? -36.543 1.603 22.690 1.00 96.50 142 LYS A O 1
ATOM 1110 N N . LEU A 1 143 ? -35.920 3.503 21.652 1.00 96.44 143 LEU A N 1
ATOM 1111 C CA . LEU A 1 143 ? -35.055 3.995 22.724 1.00 96.44 143 LEU A CA 1
ATOM 1112 C C . LEU A 1 143 ? -35.745 5.082 23.557 1.00 96.44 143 LEU A C 1
ATOM 1114 O O . LEU A 1 143 ? -35.970 6.186 23.049 1.00 96.44 143 LEU A O 1
ATOM 1118 N N . PRO A 1 144 ? -36.015 4.829 24.848 1.00 93.81 144 PRO A N 1
ATOM 1119 C CA . PRO A 1 144 ? -36.521 5.844 25.763 1.00 93.81 144 PRO A CA 1
ATOM 1120 C C . PRO A 1 144 ? -35.421 6.838 26.150 1.00 93.81 144 PRO A C 1
ATOM 1122 O O . PRO A 1 144 ? -34.244 6.668 25.820 1.00 93.81 144 PRO A O 1
ATOM 1125 N N . SER A 1 145 ? -35.794 7.875 26.898 1.00 92.62 145 SER A N 1
ATOM 1126 C CA . SER A 1 145 ? -34.809 8.737 27.557 1.00 92.62 145 SER A CA 1
ATOM 1127 C C . SER A 1 145 ? -33.934 7.921 28.515 1.00 92.62 145 SER A C 1
ATOM 1129 O O . SER A 1 145 ? -34.419 7.042 29.234 1.00 92.62 145 SER A O 1
ATOM 1131 N N . ALA A 1 146 ? -32.633 8.207 28.522 1.00 90.50 146 ALA A N 1
ATOM 1132 C CA . ALA A 1 146 ? -31.680 7.474 29.338 1.00 90.50 146 ALA A CA 1
ATOM 1133 C C . ALA A 1 146 ? -31.953 7.666 30.842 1.00 90.50 146 ALA A C 1
ATOM 1135 O O . ALA A 1 146 ? -32.139 8.776 31.346 1.00 90.50 146 ALA A O 1
ATOM 1136 N N . CYS A 1 147 ? -31.884 6.578 31.606 1.00 87.69 147 CYS A N 1
ATOM 1137 C CA . CYS A 1 147 ? -32.152 6.561 33.042 1.00 87.69 147 CYS A CA 1
ATOM 1138 C C . CYS A 1 147 ? -31.133 7.379 33.860 1.00 87.69 147 CYS A C 1
ATOM 1140 O O . CYS A 1 147 ? -31.478 7.939 34.907 1.00 87.69 147 CYS A O 1
ATOM 1142 N N . LEU A 1 148 ? -29.876 7.485 33.413 1.00 88.94 148 LEU A N 1
ATOM 1143 C CA . LEU A 1 148 ? -28.793 8.189 34.117 1.00 88.94 148 LEU A CA 1
ATOM 1144 C C . LEU A 1 148 ? -28.465 9.540 33.457 1.00 88.94 148 LEU A C 1
ATOM 1146 O O . LEU A 1 148 ? -28.411 9.640 32.237 1.00 88.94 148 LEU A O 1
ATOM 1150 N N . LYS A 1 149 ? -28.212 10.598 34.255 1.00 88.62 149 LYS A N 1
ATOM 1151 C CA . LYS A 1 149 ? -27.996 11.992 33.769 1.00 88.62 149 LYS A CA 1
ATOM 1152 C C . LYS A 1 149 ? -26.905 12.126 32.707 1.00 88.62 149 LYS A C 1
ATOM 1154 O O . LYS A 1 149 ? -27.017 12.964 31.815 1.00 88.62 149 LYS A O 1
ATOM 1159 N N . ARG A 1 150 ? -25.877 11.284 32.789 1.00 91.00 150 ARG A N 1
ATOM 1160 C CA . ARG A 1 150 ? -24.759 11.218 31.837 1.00 91.00 150 ARG A CA 1
ATOM 1161 C C . ARG A 1 150 ? -24.729 9.885 31.076 1.00 91.00 150 ARG A C 1
ATOM 1163 O O . ARG A 1 150 ? -23.647 9.403 30.753 1.00 91.00 150 ARG A O 1
ATOM 1170 N N . GLY A 1 151 ? -25.906 9.287 30.878 1.00 92.69 151 GLY A N 1
ATOM 1171 C CA . GLY A 1 151 ? -26.105 8.065 30.106 1.00 92.69 151 GLY A CA 1
ATOM 1172 C C . GLY A 1 151 ? -26.239 8.345 28.613 1.00 92.69 151 GLY A C 1
ATOM 1173 O O . GLY A 1 151 ? -26.849 9.350 28.234 1.00 92.69 151 GLY A O 1
ATOM 1174 N N . ARG A 1 152 ? -25.656 7.482 27.778 1.00 94.69 152 ARG A N 1
ATOM 1175 C CA . ARG A 1 152 ? -25.745 7.581 26.316 1.00 94.69 152 ARG A CA 1
ATOM 1176 C C . ARG A 1 152 ? -25.661 6.204 25.666 1.00 94.69 152 ARG A C 1
ATOM 1178 O O . ARG A 1 152 ? -24.859 5.378 26.091 1.00 94.69 152 ARG A O 1
ATOM 1185 N N . TYR A 1 153 ? -26.466 5.994 24.633 1.00 95.81 153 TYR A N 1
ATOM 1186 C CA . TYR A 1 153 ? -26.499 4.765 23.850 1.00 95.81 153 TYR A CA 1
ATOM 1187 C C . TYR A 1 153 ? -25.269 4.656 22.943 1.00 95.81 153 TYR A C 1
ATOM 1189 O O . TYR A 1 153 ? -25.034 5.536 22.107 1.00 95.81 153 TYR A O 1
ATOM 1197 N N . CYS A 1 154 ? -24.504 3.576 23.105 1.00 94.31 154 CYS A N 1
ATOM 1198 C CA . CYS A 1 154 ? -23.287 3.318 22.348 1.00 94.31 154 CYS A CA 1
ATOM 1199 C C . CYS A 1 154 ? -23.573 2.502 21.083 1.00 94.31 154 CYS A C 1
ATOM 1201 O O . CYS A 1 154 ? -24.303 1.511 21.125 1.00 94.31 154 CYS A O 1
ATOM 1203 N N . GLY A 1 155 ? -22.955 2.891 19.971 1.00 94.88 155 GLY A N 1
ATOM 1204 C CA . GLY A 1 155 ? -22.926 2.097 18.749 1.00 94.88 155 GLY A CA 1
ATOM 1205 C C . GLY A 1 155 ? -21.708 1.175 18.715 1.00 94.88 155 GLY A C 1
ATOM 1206 O O . GLY A 1 155 ? -20.714 1.408 19.400 1.00 94.88 155 GLY A O 1
ATOM 1207 N N . ASN A 1 156 ? -21.790 0.101 17.941 1.00 91.69 156 ASN A N 1
ATOM 1208 C CA . ASN A 1 156 ? -20.823 -0.995 17.923 1.00 91.69 156 ASN A CA 1
ATOM 1209 C C . ASN A 1 156 ?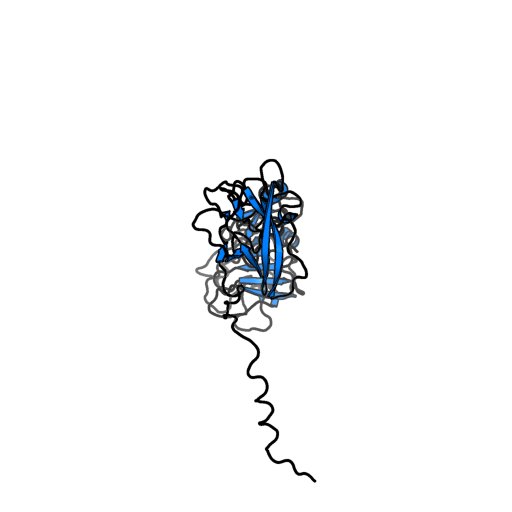 -19.519 -0.694 17.169 1.00 91.69 156 ASN A C 1
ATOM 1211 O O . ASN A 1 156 ? -18.714 -1.608 16.993 1.00 91.69 156 ASN A O 1
ATOM 1215 N N . LYS A 1 157 ? -19.284 0.540 16.701 1.00 89.75 157 LYS A N 1
ATOM 1216 C CA . LYS A 1 157 ? -18.002 0.871 16.073 1.00 89.75 157 LYS A CA 1
ATOM 1217 C C . LYS A 1 157 ? -16.878 0.669 17.092 1.00 89.75 157 LYS A C 1
ATOM 1219 O O . LYS A 1 157 ? -16.746 1.428 18.058 1.00 89.75 157 LYS A O 1
ATOM 1224 N N . ALA A 1 158 ? -16.089 -0.378 16.874 1.00 71.19 158 ALA A N 1
ATOM 1225 C CA . ALA A 1 158 ? -14.906 -0.656 17.666 1.00 71.19 158 ALA A CA 1
ATOM 1226 C C . ALA A 1 158 ? -13.892 0.489 17.497 1.00 71.19 158 ALA A C 1
ATOM 1228 O O . ALA A 1 158 ? -13.790 1.061 16.402 1.00 71.19 158 ALA A O 1
ATOM 1229 N N . PRO A 1 159 ? -13.126 0.837 18.547 1.00 60.38 159 PRO A N 1
ATOM 1230 C CA . PRO A 1 159 ? -11.940 1.650 18.338 1.00 60.38 159 PRO A CA 1
ATOM 1231 C C . PRO A 1 159 ? -11.037 0.869 17.383 1.00 60.38 159 PRO A C 1
ATOM 1233 O O . PRO A 1 159 ? -10.786 -0.316 17.608 1.00 60.38 159 PRO A O 1
ATOM 1236 N N . LYS A 1 160 ? -10.528 1.510 16.326 1.00 49.25 160 LYS A N 1
ATOM 1237 C CA . LYS A 1 160 ? -9.324 0.988 15.678 1.00 49.25 160 LYS A CA 1
ATOM 1238 C C . LYS A 1 160 ? -8.257 1.010 16.772 1.00 49.25 160 LYS A C 1
ATOM 1240 O O . LYS A 1 160 ? -7.776 2.089 17.109 1.00 49.25 160 LYS A O 1
ATOM 1245 N N . LYS A 1 161 ? -7.955 -0.134 17.395 1.00 48.50 161 LYS A N 1
ATOM 1246 C CA . LYS A 1 161 ? -6.727 -0.256 18.181 1.00 48.50 161 LYS A CA 1
ATOM 1247 C C . LYS A 1 161 ? -5.622 0.128 17.190 1.00 48.50 161 LYS A C 1
ATOM 1249 O O . LYS A 1 161 ? -5.582 -0.501 16.129 1.00 48.50 161 LYS A O 1
ATOM 1254 N N . PRO A 1 162 ? -4.825 1.189 17.421 1.00 52.62 162 PRO A N 1
ATOM 1255 C CA . PRO A 1 162 ? -3.612 1.336 16.641 1.00 52.62 162 PRO A CA 1
ATOM 1256 C C . PRO A 1 162 ? -2.863 0.025 16.834 1.00 52.62 162 PRO A C 1
ATOM 1258 O O . PRO A 1 162 ? -2.718 -0.462 17.958 1.00 52.62 162 PRO A O 1
ATOM 1261 N N . ASP A 1 163 ? -2.550 -0.623 15.726 1.00 58.09 163 ASP A N 1
ATOM 1262 C CA . ASP A 1 163 ? -1.793 -1.852 15.757 1.00 58.09 163 ASP A CA 1
ATOM 1263 C C . ASP A 1 163 ? -0.383 -1.489 16.220 1.00 58.09 163 ASP A C 1
ATOM 1265 O O . ASP A 1 163 ? 0.438 -1.061 15.421 1.00 58.09 163 ASP A O 1
ATOM 1269 N N . CYS A 1 164 ? -0.146 -1.531 17.533 1.00 60.62 164 CYS A N 1
ATOM 1270 C CA . CYS A 1 164 ? 1.145 -1.213 18.138 1.00 60.62 164 CYS A CA 1
ATOM 1271 C C . CYS A 1 164 ? 2.124 -2.391 18.044 1.00 60.62 164 CYS A C 1
ATOM 1273 O O . CYS A 1 164 ? 3.022 -2.495 18.878 1.00 60.62 164 CYS A O 1
ATOM 1275 N N . ASP A 1 165 ? 1.948 -3.301 17.083 1.00 71.44 165 ASP A N 1
ATOM 1276 C CA . ASP A 1 165 ? 3.037 -4.178 16.680 1.00 71.44 165 ASP A CA 1
ATOM 1277 C C . ASP A 1 165 ? 4.121 -3.307 16.032 1.00 71.44 165 ASP A C 1
ATOM 1279 O O . ASP A 1 165 ? 4.049 -2.927 14.862 1.00 71.44 165 ASP A O 1
ATOM 1283 N N . GLU A 1 166 ? 5.118 -2.943 16.834 1.00 66.62 166 GLU A N 1
ATOM 1284 C CA . GLU A 1 166 ? 6.265 -2.145 16.411 1.00 66.62 166 GLU A CA 1
ATOM 1285 C C . GLU A 1 166 ? 6.955 -2.765 15.186 1.00 66.62 166 GLU A C 1
ATOM 1287 O O . GLU A 1 166 ? 7.341 -2.042 14.268 1.00 66.62 166 GLU A O 1
ATOM 1292 N N . ASN A 1 167 ? 7.015 -4.100 15.097 1.00 68.62 167 ASN A N 1
ATOM 1293 C CA . ASN A 1 167 ? 7.614 -4.784 13.951 1.00 68.62 167 ASN A CA 1
ATOM 1294 C C . ASN A 1 167 ? 6.788 -4.601 12.673 1.00 68.62 167 ASN A C 1
ATOM 1296 O O . ASN A 1 167 ? 7.344 -4.624 11.575 1.00 68.62 167 ASN A O 1
ATOM 1300 N N . LYS A 1 168 ? 5.474 -4.396 12.802 1.00 73.62 168 LYS A N 1
ATOM 1301 C CA . LYS A 1 168 ? 4.569 -4.101 11.689 1.00 73.62 168 LYS A CA 1
ATOM 1302 C C . LYS A 1 168 ? 4.590 -2.624 11.309 1.00 73.62 168 LYS A C 1
ATOM 1304 O O . LYS A 1 168 ? 4.613 -2.314 10.121 1.00 73.62 168 LYS A O 1
ATOM 1309 N N . LEU A 1 169 ? 4.621 -1.717 12.287 1.00 75.62 169 LEU A N 1
ATOM 1310 C CA . LEU A 1 169 ? 4.659 -0.268 12.053 1.00 75.62 169 LEU A CA 1
ATOM 1311 C C . LEU A 1 169 ? 5.999 0.195 11.467 1.00 75.62 169 LEU A C 1
ATOM 1313 O O . LEU A 1 169 ? 6.020 1.051 10.583 1.00 75.62 169 LEU A O 1
ATOM 1317 N N . LEU A 1 170 ? 7.112 -0.390 11.918 1.00 85.88 170 LEU A N 1
ATOM 1318 C CA . LEU A 1 170 ? 8.456 -0.075 11.426 1.00 85.88 170 LEU A CA 1
ATOM 1319 C C . LEU A 1 170 ? 8.830 -0.834 10.146 1.00 85.88 170 LEU A C 1
ATOM 1321 O O . LEU A 1 170 ? 9.899 -0.586 9.580 1.00 85.88 170 LEU A O 1
ATOM 1325 N N . PHE A 1 171 ? 7.969 -1.737 9.670 1.00 89.06 171 PHE A N 1
ATOM 1326 C CA . PHE A 1 171 ? 8.230 -2.559 8.493 1.00 89.06 171 PHE A CA 1
ATOM 1327 C C . PHE A 1 171 ? 8.458 -1.679 7.252 1.00 89.06 171 PHE A C 1
ATOM 1329 O O . PHE A 1 171 ? 7.637 -0.821 6.915 1.00 89.06 171 PHE A O 1
ATOM 1336 N N . GLY A 1 172 ? 9.611 -1.859 6.604 1.00 92.56 172 GLY A N 1
ATOM 1337 C CA . GLY A 1 172 ? 10.080 -1.058 5.473 1.00 92.56 172 GLY A CA 1
ATOM 1338 C C . GLY A 1 172 ? 10.655 0.324 5.823 1.00 92.56 172 GLY A C 1
ATOM 1339 O O . GLY A 1 172 ? 11.124 1.011 4.921 1.00 92.56 172 GLY A O 1
ATOM 1340 N N . LEU A 1 173 ? 10.661 0.759 7.092 1.00 92.56 173 LEU A N 1
ATOM 1341 C CA . LEU A 1 173 ? 11.113 2.112 7.475 1.00 92.56 173 LEU A CA 1
ATOM 1342 C C . LEU A 1 173 ? 12.599 2.205 7.838 1.00 92.56 173 LEU A C 1
ATOM 1344 O O . LEU A 1 173 ? 13.157 3.299 7.875 1.00 92.56 173 LEU A O 1
ATOM 1348 N N . SER A 1 174 ? 13.266 1.080 8.093 1.00 94.56 174 SER A N 1
ATOM 1349 C CA . SER A 1 174 ? 14.699 1.059 8.393 1.00 94.56 174 SER A CA 1
ATOM 1350 C C . SER A 1 174 ? 15.382 -0.178 7.826 1.00 94.56 174 SER A C 1
ATOM 1352 O O . SER A 1 174 ? 14.739 -1.191 7.556 1.00 94.56 174 SER A O 1
ATOM 1354 N N . LYS A 1 175 ? 16.715 -0.124 7.714 1.00 94.94 175 LYS A N 1
ATOM 1355 C CA . LYS A 1 175 ? 17.539 -1.244 7.238 1.00 94.94 175 LYS A CA 1
ATOM 1356 C C . LYS A 1 175 ? 17.290 -2.543 8.024 1.00 94.94 175 LYS A C 1
ATOM 1358 O O . LYS A 1 175 ? 17.250 -3.617 7.434 1.00 94.94 175 LYS A O 1
ATOM 1363 N N . LYS A 1 176 ? 17.078 -2.437 9.346 1.00 93.12 176 LYS A N 1
ATOM 1364 C CA . LYS A 1 176 ? 16.778 -3.568 10.248 1.00 93.12 176 LYS A CA 1
ATOM 1365 C C . LYS A 1 176 ? 15.426 -4.220 9.937 1.00 93.12 176 LYS A C 1
ATOM 1367 O O . LYS A 1 176 ? 15.291 -5.432 10.066 1.00 93.12 176 LYS A O 1
ATOM 1372 N N . HIS A 1 177 ? 14.446 -3.427 9.513 1.00 92.81 177 HIS A N 1
ATOM 1373 C CA . HIS A 1 177 ? 13.080 -3.870 9.232 1.00 92.81 177 HIS A CA 1
ATOM 1374 C C . HIS A 1 177 ? 12.775 -3.875 7.729 1.00 92.81 177 HIS A C 1
ATOM 1376 O O . HIS A 1 177 ? 11.630 -3.670 7.334 1.00 92.81 177 HIS A O 1
ATOM 1382 N N . ALA A 1 178 ? 13.791 -4.074 6.883 1.00 95.19 178 ALA A N 1
ATOM 1383 C CA . ALA A 1 178 ? 13.611 -4.109 5.439 1.00 95.19 178 ALA A CA 1
ATOM 1384 C C . ALA A 1 178 ? 12.641 -5.230 5.034 1.00 95.19 178 ALA A C 1
ATOM 1386 O O . ALA A 1 178 ? 12.780 -6.375 5.480 1.00 95.19 178 ALA A O 1
ATOM 1387 N N . ALA A 1 179 ? 11.674 -4.894 4.187 1.00 94.25 179 ALA A N 1
ATOM 1388 C CA . ALA A 1 179 ? 10.714 -5.841 3.629 1.00 94.25 179 ALA A CA 1
ATOM 1389 C C . ALA A 1 179 ? 11.313 -6.578 2.428 1.00 94.25 179 ALA A C 1
ATOM 1391 O O . ALA A 1 179 ? 12.249 -6.084 1.823 1.00 94.25 179 ALA A O 1
ATOM 1392 N N . LYS A 1 180 ? 10.785 -7.723 2.008 1.00 93.88 180 LYS A N 1
ATOM 1393 C CA . LYS A 1 180 ? 11.202 -8.362 0.749 1.00 93.88 180 LYS A CA 1
ATOM 1394 C C . LYS A 1 180 ? 10.900 -7.473 -0.461 1.00 93.88 180 LYS A C 1
ATOM 1396 O O . LYS A 1 180 ? 11.709 -7.393 -1.378 1.00 93.88 180 LYS A O 1
ATOM 1401 N N . SER A 1 181 ? 9.768 -6.773 -0.440 1.00 94.44 181 SER A N 1
ATOM 1402 C CA . SER A 1 181 ? 9.307 -5.913 -1.533 1.00 94.44 181 SER A CA 1
ATOM 1403 C C . SER A 1 181 ? 8.330 -4.844 -1.043 1.00 94.44 181 SER A C 1
ATOM 1405 O O . SER A 1 181 ? 7.831 -4.899 0.085 1.00 94.44 181 SER A O 1
ATOM 1407 N N . CYS A 1 182 ? 7.991 -3.898 -1.920 1.00 95.19 182 CYS A N 1
ATOM 1408 C CA . CYS A 1 182 ? 6.927 -2.931 -1.664 1.00 95.19 182 CYS A CA 1
ATOM 1409 C C . CYS A 1 182 ? 5.551 -3.581 -1.468 1.00 95.19 182 CYS A C 1
ATOM 1411 O O . CYS A 1 182 ? 4.730 -3.043 -0.722 1.00 95.19 182 CYS A O 1
ATOM 1413 N N . LYS A 1 183 ? 5.301 -4.749 -2.072 1.00 93.88 183 LYS A N 1
ATOM 1414 C CA . LYS A 1 183 ? 4.049 -5.489 -1.884 1.00 93.88 183 LYS A CA 1
ATOM 1415 C C . LYS A 1 183 ? 3.920 -6.033 -0.471 1.00 93.88 183 LYS A C 1
ATOM 1417 O O . LYS A 1 183 ? 2.884 -5.833 0.154 1.00 93.88 183 LYS A O 1
ATOM 1422 N N . GLU A 1 184 ? 4.989 -6.613 0.076 1.00 93.50 184 GLU A N 1
ATOM 1423 C CA . GLU A 1 184 ? 4.972 -7.078 1.468 1.00 93.50 184 GLU A CA 1
ATOM 1424 C C . GLU A 1 184 ? 4.717 -5.904 2.433 1.00 93.50 184 GLU A C 1
ATOM 1426 O O . GLU A 1 184 ? 3.988 -6.043 3.419 1.00 93.50 184 GLU A O 1
ATOM 1431 N N . ILE A 1 185 ? 5.263 -4.720 2.120 1.00 93.94 185 ILE A N 1
ATOM 1432 C CA . ILE A 1 185 ? 4.953 -3.489 2.859 1.00 93.94 185 ILE A CA 1
ATOM 1433 C C . ILE A 1 185 ? 3.463 -3.169 2.753 1.00 93.94 185 ILE A C 1
ATOM 1435 O O . ILE A 1 185 ? 2.851 -2.935 3.787 1.00 93.94 185 ILE A O 1
ATOM 1439 N N . LYS A 1 186 ? 2.852 -3.201 1.562 1.00 92.19 186 LYS A N 1
ATOM 1440 C CA . LYS A 1 186 ? 1.421 -2.895 1.382 1.00 92.19 186 LYS A CA 1
ATOM 1441 C C . LYS A 1 186 ? 0.504 -3.850 2.139 1.00 92.19 186 LYS A C 1
ATOM 1443 O O . LYS A 1 186 ? -0.496 -3.434 2.723 1.00 92.19 186 LYS A O 1
ATOM 1448 N N . GLU A 1 187 ? 0.840 -5.135 2.130 1.00 91.06 187 GLU A N 1
ATOM 1449 C CA . GLU A 1 187 ? 0.062 -6.185 2.788 1.00 91.06 187 GLU A CA 1
ATOM 1450 C C . GLU A 1 187 ? 0.098 -6.042 4.311 1.00 91.06 187 GLU A C 1
ATOM 1452 O O . GLU A 1 187 ? -0.940 -6.140 4.977 1.00 91.06 187 GLU A O 1
ATOM 1457 N N . LYS A 1 188 ? 1.284 -5.759 4.865 1.00 89.12 188 LYS A N 1
ATOM 1458 C CA . LYS A 1 188 ? 1.473 -5.559 6.307 1.00 89.12 188 LYS A CA 1
ATOM 1459 C C . LYS A 1 188 ? 1.016 -4.177 6.763 1.00 89.12 188 LYS A C 1
ATOM 1461 O O . LYS A 1 188 ? 0.408 -4.059 7.821 1.00 89.12 188 LYS A O 1
ATOM 1466 N N . ARG A 1 189 ? 1.241 -3.139 5.967 1.00 88.56 189 ARG A N 1
ATOM 1467 C CA . ARG A 1 189 ? 0.867 -1.747 6.233 1.00 88.56 189 ARG A CA 1
ATOM 1468 C C . ARG A 1 189 ? -0.079 -1.259 5.145 1.00 88.56 189 ARG A C 1
ATOM 1470 O O . ARG A 1 189 ? 0.319 -0.622 4.174 1.00 88.56 189 ARG A O 1
ATOM 1477 N N . LYS A 1 190 ? -1.369 -1.555 5.325 1.00 86.19 190 LYS A N 1
ATOM 1478 C CA . LYS A 1 190 ? -2.422 -1.165 4.369 1.00 86.19 190 LYS A CA 1
ATOM 1479 C C . LYS A 1 190 ? -2.531 0.354 4.188 1.00 86.19 190 LYS A C 1
ATOM 1481 O O . LYS A 1 190 ? -2.986 0.809 3.142 1.00 86.19 190 LYS A O 1
ATOM 1486 N N . ASP A 1 191 ? -2.117 1.102 5.205 1.00 83.81 191 ASP A N 1
ATOM 1487 C CA . ASP A 1 191 ? -2.030 2.559 5.278 1.00 83.81 191 ASP A CA 1
ATOM 1488 C C . ASP A 1 191 ? -0.675 3.123 4.818 1.00 83.81 191 ASP A C 1
ATOM 1490 O O . ASP A 1 191 ? -0.457 4.321 4.945 1.00 83.81 191 ASP A O 1
ATOM 1494 N N . ALA A 1 192 ? 0.249 2.295 4.316 1.00 88.75 192 ALA A N 1
ATOM 1495 C CA . ALA A 1 192 ? 1.496 2.793 3.747 1.00 88.75 192 ALA A CA 1
ATOM 1496 C C . ALA A 1 192 ? 1.214 3.654 2.508 1.00 88.75 192 ALA A C 1
ATOM 1498 O O . ALA A 1 192 ? 0.613 3.172 1.541 1.00 88.75 192 ALA A O 1
ATOM 1499 N N . ASP A 1 193 ? 1.689 4.898 2.552 1.00 92.38 193 ASP A N 1
ATOM 1500 C CA . ASP A 1 193 ? 1.685 5.836 1.431 1.00 92.38 193 ASP A CA 1
ATOM 1501 C C . ASP A 1 193 ? 2.839 5.541 0.463 1.00 92.38 193 ASP A C 1
ATOM 1503 O O . ASP A 1 193 ? 3.821 4.870 0.812 1.00 92.38 193 ASP A O 1
ATOM 1507 N N . SER A 1 194 ? 2.743 6.059 -0.760 1.00 93.25 194 SER A N 1
ATOM 1508 C CA . SER A 1 194 ? 3.827 5.966 -1.740 1.00 93.25 194 SER A CA 1
ATOM 1509 C C . SER A 1 194 ? 5.070 6.727 -1.255 1.00 93.25 194 SER A C 1
ATOM 1511 O O . SER A 1 194 ? 4.967 7.809 -0.678 1.00 93.25 194 SER A O 1
ATOM 1513 N N . GLY A 1 195 ? 6.267 6.184 -1.475 1.00 95.31 195 GLY A N 1
ATOM 1514 C CA . GLY A 1 195 ? 7.497 6.782 -0.947 1.00 95.31 195 GLY A CA 1
ATOM 1515 C C . GLY A 1 195 ? 8.699 5.848 -0.979 1.00 95.31 195 GLY A C 1
ATOM 1516 O O . GLY A 1 195 ? 8.626 4.747 -1.511 1.00 95.31 195 GLY A O 1
ATOM 1517 N N . VAL A 1 196 ? 9.827 6.281 -0.415 1.00 96.56 196 VAL A N 1
ATOM 1518 C CA . VAL A 1 196 ? 11.052 5.468 -0.355 1.00 96.56 196 VAL A CA 1
ATOM 1519 C C . VAL A 1 196 ? 11.031 4.567 0.874 1.00 96.56 196 VAL A C 1
ATOM 1521 O O . VAL A 1 196 ? 10.916 5.052 1.999 1.00 96.56 196 VAL A O 1
ATOM 1524 N N . TYR A 1 197 ? 11.227 3.269 0.661 1.00 96.75 197 TYR A N 1
ATOM 1525 C CA . TYR A 1 197 ? 11.277 2.261 1.718 1.00 96.75 197 TYR A CA 1
ATOM 1526 C C . TYR A 1 197 ? 12.543 1.410 1.622 1.00 96.75 197 TYR A C 1
ATOM 1528 O O . TYR A 1 197 ? 13.205 1.352 0.586 1.00 96.75 197 TYR A O 1
ATOM 1536 N N . TRP A 1 198 ? 12.871 0.731 2.719 1.00 97.56 198 TRP A N 1
ATOM 1537 C CA . TRP A 1 198 ? 13.896 -0.303 2.766 1.00 97.56 198 TRP A CA 1
ATOM 1538 C C . TRP A 1 198 ? 13.316 -1.646 2.325 1.00 97.56 198 TRP A C 1
ATOM 1540 O O . TRP A 1 198 ? 12.424 -2.193 2.981 1.00 97.56 198 TRP A O 1
ATOM 1550 N N . VAL A 1 199 ? 13.865 -2.193 1.243 1.00 95.75 199 VAL A N 1
ATOM 1551 C CA . VAL A 1 199 ? 13.538 -3.520 0.718 1.00 95.75 199 VAL A CA 1
ATOM 1552 C C . VAL A 1 199 ? 14.790 -4.403 0.649 1.00 95.75 199 VAL A C 1
ATOM 1554 O O . VAL A 1 199 ? 15.904 -3.898 0.604 1.00 95.75 199 VAL A O 1
ATOM 1557 N N . LYS A 1 200 ? 14.627 -5.722 0.660 1.00 95.56 200 LYS A N 1
ATOM 1558 C CA . LYS A 1 200 ? 15.682 -6.740 0.565 1.00 95.56 200 LYS A CA 1
ATOM 1559 C C . LYS A 1 200 ? 15.230 -7.852 -0.391 1.00 95.56 200 LYS A C 1
ATOM 1561 O O . LYS A 1 200 ? 14.821 -8.918 0.075 1.00 95.56 200 LYS A O 1
ATOM 1566 N N . PRO A 1 201 ? 15.240 -7.608 -1.714 1.00 93.94 201 PRO A N 1
ATOM 1567 C CA . PRO A 1 201 ? 14.670 -8.546 -2.681 1.00 93.94 201 PRO A CA 1
ATOM 1568 C C . PRO A 1 201 ? 15.347 -9.919 -2.642 1.00 93.94 201 PRO A C 1
ATOM 1570 O O . PRO A 1 201 ? 14.673 -10.941 -2.602 1.00 93.94 201 PRO A O 1
ATOM 1573 N N . ASP A 1 202 ? 16.677 -9.948 -2.545 1.00 92.62 202 ASP A N 1
ATOM 1574 C CA . ASP A 1 202 ? 17.481 -11.170 -2.387 1.00 92.62 202 ASP A CA 1
ATOM 1575 C C . ASP A 1 202 ? 17.375 -11.824 -0.992 1.00 92.62 202 ASP A C 1
ATOM 1577 O O . ASP A 1 202 ? 17.948 -12.885 -0.753 1.00 92.62 202 ASP A O 1
ATOM 1581 N N . GLY A 1 203 ? 16.665 -11.198 -0.048 1.00 91.69 203 GLY A N 1
ATOM 1582 C CA . GLY A 1 203 ? 16.559 -11.629 1.344 1.00 91.69 203 GLY A CA 1
ATOM 1583 C C . GLY A 1 203 ? 17.803 -11.371 2.203 1.00 91.69 203 GLY A C 1
ATOM 1584 O O . GLY A 1 203 ? 17.737 -11.594 3.414 1.00 91.69 203 GLY A O 1
ATOM 1585 N N . ILE A 1 204 ? 18.894 -10.866 1.618 1.00 92.31 204 ILE A N 1
ATOM 1586 C CA . ILE A 1 204 ? 20.216 -10.734 2.245 1.00 92.31 204 ILE A CA 1
ATOM 1587 C C . ILE A 1 204 ? 20.608 -9.262 2.395 1.00 92.31 204 ILE A C 1
ATOM 1589 O O . ILE A 1 204 ? 20.952 -8.839 3.498 1.00 92.31 204 ILE A O 1
ATOM 1593 N N . ASN A 1 205 ? 20.540 -8.473 1.320 1.00 93.19 205 ASN A N 1
ATOM 1594 C CA . ASN A 1 205 ? 21.080 -7.118 1.251 1.00 93.19 205 ASN A CA 1
ATOM 1595 C C . ASN A 1 205 ? 19.959 -6.072 1.184 1.00 93.19 205 ASN A C 1
ATOM 1597 O O . ASN A 1 205 ? 19.323 -5.895 0.143 1.00 93.19 205 ASN A O 1
ATOM 1601 N N . PRO A 1 206 ? 19.718 -5.320 2.273 1.00 96.00 206 PRO A N 1
ATOM 1602 C CA . PRO A 1 206 ? 18.760 -4.229 2.242 1.00 96.00 206 PRO A CA 1
ATOM 1603 C C . PRO A 1 206 ? 19.243 -3.051 1.392 1.00 96.00 206 PRO A C 1
ATOM 1605 O O . PRO A 1 206 ? 20.358 -2.553 1.572 1.00 96.00 206 PRO A O 1
ATOM 1608 N N . LEU A 1 207 ? 18.345 -2.541 0.560 1.00 95.50 207 LEU A N 1
ATOM 1609 C CA . LEU A 1 207 ? 18.497 -1.364 -0.285 1.00 95.50 207 LEU A CA 1
ATOM 1610 C C . LEU A 1 207 ? 17.264 -0.462 -0.156 1.00 95.50 207 LEU A C 1
ATOM 1612 O O . LEU A 1 207 ? 16.215 -0.887 0.326 1.00 95.50 207 LEU A O 1
ATOM 1616 N N . GLN A 1 208 ? 17.385 0.796 -0.572 1.00 96.88 208 GLN A N 1
ATOM 1617 C CA . GLN A 1 208 ? 16.235 1.696 -0.654 1.00 96.88 208 GLN A CA 1
ATOM 1618 C C . GLN A 1 208 ? 15.645 1.660 -2.061 1.00 96.88 208 GLN A C 1
ATOM 1620 O O . GLN A 1 208 ? 16.399 1.748 -3.024 1.00 96.88 208 GLN A O 1
ATOM 1625 N N . ALA A 1 209 ? 14.322 1.574 -2.167 1.00 94.88 209 ALA A N 1
ATOM 1626 C CA . ALA A 1 209 ? 13.590 1.667 -3.428 1.00 94.88 209 ALA A CA 1
ATOM 1627 C C . ALA A 1 209 ? 12.315 2.495 -3.234 1.00 94.88 209 ALA A C 1
ATOM 1629 O O . ALA A 1 209 ? 11.745 2.529 -2.138 1.00 94.88 209 ALA A O 1
ATOM 1630 N N . TYR A 1 210 ? 11.868 3.170 -4.290 1.00 96.00 210 TYR A N 1
ATOM 1631 C CA . TYR A 1 210 ? 10.561 3.818 -4.285 1.00 96.00 210 TYR A CA 1
ATOM 1632 C C . TYR A 1 210 ? 9.443 2.773 -4.407 1.00 96.00 210 TYR A C 1
ATOM 1634 O O . TYR A 1 210 ? 9.463 1.929 -5.303 1.00 96.00 210 TYR A O 1
ATOM 1642 N N . CYS A 1 211 ? 8.468 2.847 -3.508 1.00 95.50 211 CYS A N 1
ATOM 1643 C CA . CYS A 1 211 ? 7.250 2.057 -3.527 1.00 95.50 211 CYS A CA 1
ATOM 1644 C C . CYS A 1 211 ? 6.075 2.917 -3.980 1.00 95.50 211 CYS A C 1
ATOM 1646 O O . CYS A 1 211 ? 5.746 3.901 -3.317 1.00 95.50 211 CYS A O 1
ATOM 1648 N N . ASP A 1 212 ? 5.402 2.499 -5.046 1.00 93.06 212 ASP A N 1
ATOM 1649 C CA . ASP A 1 212 ? 4.075 3.001 -5.392 1.00 93.06 212 ASP A CA 1
ATOM 1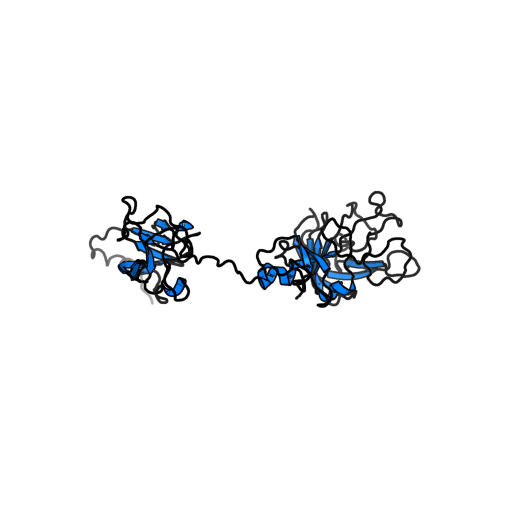650 C C . ASP A 1 212 ? 3.029 2.151 -4.659 1.00 93.06 212 ASP A C 1
ATOM 1652 O O . ASP A 1 212 ? 2.869 0.951 -4.916 1.00 93.06 212 ASP A O 1
ATOM 1656 N N . GLN A 1 213 ? 2.359 2.778 -3.690 1.00 92.56 213 GLN A N 1
ATOM 1657 C CA . GLN A 1 213 ? 1.393 2.133 -2.803 1.00 92.56 213 GLN A CA 1
ATOM 1658 C C . GLN A 1 213 ? -0.060 2.492 -3.130 1.00 92.56 213 GLN A C 1
ATOM 1660 O O . GLN A 1 213 ? -0.959 2.172 -2.347 1.00 92.56 213 GLN A O 1
ATOM 1665 N N . GLU A 1 214 ? -0.307 3.114 -4.281 1.00 89.38 214 GLU A N 1
ATOM 1666 C CA . GLU A 1 214 ? -1.623 3.625 -4.671 1.00 89.38 214 GLU A CA 1
ATOM 1667 C C . GLU A 1 214 ? -2.089 3.070 -6.015 1.00 89.38 214 GLU A C 1
ATOM 1669 O O . GLU A 1 214 ? -3.236 2.629 -6.138 1.00 89.38 214 GLU A O 1
ATOM 1674 N N . THR A 1 215 ? -1.216 3.069 -7.024 1.00 84.81 215 THR A N 1
ATOM 1675 C CA . THR A 1 215 ? -1.585 2.666 -8.382 1.00 84.81 215 THR A CA 1
ATOM 1676 C C . THR A 1 215 ? -1.945 1.189 -8.407 1.00 84.81 215 THR A C 1
ATOM 1678 O O . THR A 1 215 ? -1.191 0.349 -7.923 1.00 84.81 215 THR A O 1
ATOM 1681 N N . ASP A 1 216 ? -3.103 0.868 -8.987 1.00 87.44 216 ASP A N 1
ATOM 1682 C CA . ASP A 1 216 ? -3.538 -0.515 -9.204 1.00 87.44 216 ASP A CA 1
ATOM 1683 C C . ASP A 1 216 ? -3.532 -1.380 -7.923 1.00 87.44 216 ASP A C 1
ATOM 1685 O O . ASP A 1 216 ? -3.184 -2.555 -7.938 1.00 87.44 216 ASP A O 1
ATOM 1689 N N . GLY A 1 217 ? -3.889 -0.773 -6.784 1.00 87.12 217 GLY A N 1
ATOM 1690 C CA . GLY A 1 217 ? -3.910 -1.433 -5.471 1.00 87.12 217 GLY A CA 1
ATOM 1691 C C . GLY A 1 217 ? -2.621 -1.287 -4.654 1.00 87.12 217 GLY A C 1
ATOM 1692 O O . GLY A 1 217 ? -2.625 -1.609 -3.462 1.00 87.12 217 GLY A O 1
ATOM 1693 N N . GLY A 1 218 ? -1.560 -0.731 -5.245 1.00 89.56 218 GLY A N 1
ATOM 1694 C CA . GLY A 1 218 ? -0.269 -0.520 -4.597 1.00 89.56 218 GLY A CA 1
ATOM 1695 C C . GLY A 1 218 ? 0.588 -1.783 -4.504 1.00 89.56 218 GLY A C 1
ATOM 1696 O O . GLY A 1 218 ? 0.230 -2.849 -4.998 1.00 89.56 218 GLY A O 1
ATOM 1697 N N . GLY A 1 219 ? 1.734 -1.669 -3.837 1.00 92.75 219 GLY A N 1
ATOM 1698 C CA . GLY A 1 219 ? 2.687 -2.764 -3.665 1.00 92.75 219 GLY A CA 1
ATOM 1699 C C . GLY A 1 219 ? 3.749 -2.855 -4.758 1.00 92.75 219 GLY A C 1
ATOM 1700 O O . GLY A 1 219 ? 4.453 -3.860 -4.855 1.00 92.75 219 GLY A O 1
ATOM 1701 N N . TRP A 1 220 ? 3.903 -1.815 -5.569 1.00 94.06 220 TRP A N 1
ATOM 1702 C CA . TRP A 1 220 ? 4.800 -1.836 -6.712 1.00 94.06 220 TRP A CA 1
ATOM 1703 C C . TRP A 1 220 ? 6.184 -1.276 -6.348 1.00 94.06 220 TRP A C 1
ATOM 1705 O O . TRP A 1 220 ? 6.293 -0.148 -5.868 1.00 94.06 220 TRP A O 1
ATOM 1715 N N . THR A 1 221 ? 7.251 -2.047 -6.594 1.00 96.19 221 THR A N 1
ATOM 1716 C CA . THR A 1 221 ? 8.651 -1.620 -6.380 1.00 96.19 221 THR A CA 1
ATOM 1717 C C . THR A 1 221 ? 9.265 -1.014 -7.642 1.00 96.19 221 THR A C 1
ATOM 1719 O O . THR A 1 221 ? 9.362 -1.712 -8.650 1.00 96.19 221 THR A O 1
ATOM 1722 N N . LEU A 1 222 ? 9.701 0.250 -7.605 1.00 95.12 222 LEU A N 1
ATOM 1723 C CA . LEU A 1 222 ? 10.345 0.930 -8.735 1.00 95.12 222 LEU A CA 1
ATOM 1724 C C . LEU A 1 222 ? 11.736 0.353 -8.996 1.00 95.12 222 LEU A C 1
ATOM 1726 O O . LEU A 1 222 ? 12.638 0.491 -8.168 1.00 95.12 222 LEU A O 1
ATOM 1730 N N . VAL A 1 223 ? 11.909 -0.277 -10.158 1.00 94.50 223 VAL A N 1
ATOM 1731 C CA . VAL A 1 223 ? 13.179 -0.910 -10.545 1.00 94.50 223 VAL A CA 1
ATOM 1732 C C . VAL A 1 223 ? 13.904 -0.163 -11.655 1.00 94.50 223 VAL A C 1
ATOM 1734 O O . VAL A 1 223 ? 15.119 -0.292 -11.776 1.00 94.50 223 VAL A O 1
ATOM 1737 N N . TYR A 1 224 ? 13.193 0.638 -12.450 1.00 92.62 224 TYR A N 1
ATOM 1738 C CA . TYR A 1 224 ? 13.801 1.368 -13.555 1.00 92.62 224 TYR A CA 1
ATOM 1739 C C . TYR A 1 224 ? 13.053 2.660 -13.865 1.00 92.62 224 TYR A C 1
ATOM 1741 O O . TYR A 1 224 ? 11.837 2.635 -14.040 1.00 92.62 224 TYR A O 1
ATOM 1749 N N . SER A 1 225 ? 13.792 3.763 -13.966 1.00 89.25 225 SER A N 1
ATOM 1750 C CA . SER A 1 225 ? 13.347 5.021 -14.563 1.00 89.25 225 SER A CA 1
ATOM 1751 C C . SER A 1 225 ? 14.466 5.545 -15.458 1.00 89.25 225 SER A C 1
ATOM 1753 O O . SER A 1 225 ? 15.641 5.471 -15.099 1.00 89.25 225 SER A O 1
ATOM 1755 N N . TYR A 1 226 ? 14.137 6.059 -16.637 1.00 85.50 226 TYR A N 1
ATOM 1756 C CA . TYR A 1 226 ? 15.144 6.517 -17.593 1.00 85.50 226 TYR A CA 1
ATOM 1757 C C . TYR A 1 226 ? 14.679 7.734 -18.373 1.00 85.50 226 TYR A C 1
ATOM 1759 O O . TYR A 1 226 ? 13.500 8.043 -18.441 1.00 85.50 226 TYR A O 1
ATOM 1767 N N . THR A 1 227 ? 15.612 8.388 -19.045 1.00 84.50 227 THR A N 1
ATOM 1768 C CA . THR A 1 227 ? 15.355 9.472 -19.989 1.00 84.50 227 THR A CA 1
ATOM 1769 C C . THR A 1 227 ? 16.135 9.243 -21.286 1.00 84.50 227 THR A C 1
ATOM 1771 O O . THR A 1 227 ? 16.808 8.224 -21.452 1.00 84.50 227 THR A O 1
ATOM 1774 N N . PHE A 1 228 ? 16.041 10.172 -22.231 1.00 81.81 228 PHE A N 1
ATOM 1775 C CA . PHE A 1 228 ? 16.753 10.115 -23.505 1.00 81.81 228 PHE A CA 1
ATOM 1776 C C . PHE A 1 228 ? 17.871 11.155 -23.553 1.00 81.81 228 PHE A C 1
ATOM 1778 O O . PHE A 1 228 ? 17.722 12.268 -23.049 1.00 81.81 228 PHE A O 1
ATOM 1785 N N . THR A 1 229 ? 18.990 10.816 -24.194 1.00 82.19 229 THR A N 1
ATOM 1786 C CA . THR A 1 229 ? 20.128 11.737 -24.344 1.00 82.19 229 THR A CA 1
ATOM 1787 C C . THR A 1 229 ? 19.855 12.879 -25.323 1.00 82.19 229 THR A C 1
ATOM 1789 O O . THR A 1 229 ? 20.469 13.938 -25.208 1.00 82.19 229 THR A O 1
ATOM 1792 N N . ASN A 1 230 ? 18.951 12.697 -26.293 1.00 78.75 230 ASN A N 1
ATOM 1793 C CA . ASN A 1 230 ? 18.655 13.711 -27.300 1.00 78.75 230 ASN A CA 1
ATOM 1794 C C . ASN A 1 230 ? 17.189 13.690 -27.760 1.00 78.75 230 ASN A C 1
ATOM 1796 O O . ASN A 1 230 ? 16.822 13.043 -28.743 1.00 78.75 230 ASN A O 1
ATOM 1800 N N . PHE A 1 231 ? 16.362 14.499 -27.097 1.00 78.94 231 PHE A N 1
ATOM 1801 C CA . PHE A 1 231 ? 14.966 14.714 -27.486 1.00 78.94 231 PHE A CA 1
ATOM 1802 C C . PHE A 1 231 ? 14.806 15.441 -28.830 1.00 78.94 231 PHE A C 1
ATOM 1804 O O . PHE A 1 231 ? 13.858 15.164 -29.563 1.00 78.94 231 PHE A O 1
ATOM 1811 N N . LYS A 1 232 ? 15.731 16.347 -29.186 1.00 79.12 232 LYS A N 1
ATOM 1812 C CA . LYS A 1 232 ? 15.654 17.147 -30.426 1.00 79.12 232 LYS A CA 1
ATOM 1813 C C . LYS A 1 232 ? 15.859 16.295 -31.675 1.00 79.12 232 LYS A C 1
ATOM 1815 O O . LYS A 1 232 ? 15.263 16.557 -32.714 1.00 79.12 232 LYS A O 1
ATOM 1820 N N . SER A 1 233 ? 16.690 15.263 -31.576 1.00 75.44 233 SER A N 1
ATOM 1821 C CA . SER A 1 233 ? 16.975 14.332 -32.666 1.00 75.44 233 SER A CA 1
ATOM 1822 C C . SER A 1 233 ? 16.638 12.910 -32.240 1.00 75.44 233 SER A C 1
ATOM 1824 O O . SER A 1 233 ? 17.473 12.015 -32.322 1.00 75.44 233 SER A O 1
ATOM 1826 N N . PHE A 1 234 ? 15.392 12.694 -31.810 1.00 66.56 234 PHE A N 1
ATOM 1827 C CA . PHE A 1 234 ? 14.947 11.424 -31.226 1.00 66.56 234 PHE A CA 1
ATOM 1828 C C . PHE A 1 234 ? 15.215 10.197 -32.118 1.00 66.56 234 PHE A C 1
ATOM 1830 O O . PHE A 1 234 ? 15.471 9.100 -31.626 1.00 66.56 234 PHE A O 1
ATOM 1837 N N . ARG A 1 235 ? 15.179 10.396 -33.442 1.00 67.06 235 ARG A N 1
ATOM 1838 C CA . ARG A 1 235 ? 15.413 9.377 -34.480 1.00 67.06 235 ARG A CA 1
ATOM 1839 C C . ARG A 1 235 ? 16.888 9.194 -34.868 1.00 67.06 235 ARG A C 1
ATOM 1841 O O . ARG A 1 235 ? 17.192 8.371 -35.726 1.00 67.06 235 ARG A O 1
ATOM 1848 N N . SER A 1 236 ? 17.794 9.973 -34.292 1.00 69.62 236 SER A N 1
ATOM 1849 C CA . SER A 1 236 ? 19.223 9.871 -34.572 1.00 69.62 236 SER A CA 1
ATOM 1850 C C . SER A 1 236 ? 19.823 8.638 -33.901 1.00 69.62 236 SER A C 1
ATOM 1852 O O . SER A 1 236 ? 19.450 8.300 -32.780 1.00 69.62 236 SER A O 1
ATOM 1854 N N . GLY A 1 237 ? 20.826 8.023 -34.534 1.00 66.94 237 GLY A N 1
ATOM 1855 C CA . GLY A 1 237 ? 21.665 7.005 -33.889 1.00 66.94 237 GLY A CA 1
ATOM 1856 C C . GLY A 1 237 ? 22.478 7.539 -32.701 1.00 66.94 237 GLY A C 1
ATOM 1857 O O . GLY A 1 237 ? 23.034 6.750 -31.948 1.00 66.94 237 GLY A O 1
ATOM 1858 N N . THR A 1 238 ? 22.529 8.863 -32.519 1.00 70.25 238 THR A N 1
ATOM 1859 C CA . THR A 1 238 ? 23.150 9.526 -31.361 1.00 70.25 238 THR A CA 1
ATOM 1860 C C . THR A 1 238 ? 22.222 9.648 -30.148 1.00 70.25 238 THR A C 1
ATOM 1862 O O . THR A 1 238 ? 22.692 9.974 -29.059 1.00 70.25 238 THR A O 1
ATOM 1865 N N . ASN A 1 239 ? 20.915 9.407 -30.310 1.00 72.06 239 ASN A N 1
ATOM 1866 C CA . ASN A 1 239 ? 19.971 9.361 -29.198 1.00 72.06 239 ASN A CA 1
ATOM 1867 C C . ASN A 1 239 ? 19.982 7.967 -28.565 1.00 72.06 239 ASN A C 1
ATOM 1869 O O . ASN A 1 239 ? 19.951 6.960 -29.272 1.00 72.06 239 ASN A O 1
ATOM 1873 N N . ALA A 1 240 ? 19.974 7.899 -27.241 1.00 74.31 240 ALA A N 1
ATOM 1874 C CA . ALA A 1 240 ? 19.909 6.637 -26.529 1.00 74.31 240 ALA A CA 1
ATOM 1875 C C . ALA A 1 240 ? 19.253 6.791 -25.154 1.00 74.31 240 ALA A C 1
ATOM 1877 O O . ALA A 1 240 ? 19.107 7.893 -24.623 1.00 74.31 240 ALA A O 1
ATOM 1878 N N . ILE A 1 241 ? 18.813 5.655 -24.619 1.00 78.06 241 ILE A N 1
ATOM 1879 C CA . ILE A 1 241 ? 18.193 5.545 -23.301 1.00 78.06 241 ILE A CA 1
ATOM 1880 C C . ILE A 1 241 ? 19.281 5.677 -22.230 1.00 78.06 241 ILE A C 1
ATOM 1882 O O . ILE A 1 241 ? 20.314 5.014 -22.323 1.00 78.06 241 ILE A O 1
ATOM 1886 N N . THR A 1 242 ? 19.049 6.508 -21.214 1.00 78.69 242 THR A N 1
ATOM 1887 C CA . THR A 1 242 ? 19.978 6.710 -20.100 1.00 78.69 242 THR A CA 1
ATOM 1888 C C . THR A 1 242 ? 19.260 6.818 -18.744 1.00 78.69 242 THR A C 1
ATOM 1890 O O . THR A 1 242 ? 18.271 7.545 -18.642 1.00 78.69 242 THR A O 1
ATOM 1893 N N . PRO A 1 243 ? 19.743 6.128 -17.695 1.00 84.19 243 PRO A N 1
ATOM 1894 C CA . PRO A 1 243 ? 20.779 5.100 -17.752 1.00 84.19 243 PRO A CA 1
ATOM 1895 C C . PRO A 1 243 ? 20.243 3.798 -18.358 1.00 84.19 243 PRO A C 1
ATOM 1897 O O . PRO A 1 243 ? 19.034 3.567 -18.442 1.00 84.19 243 PRO A O 1
ATOM 1900 N N . ARG A 1 244 ? 21.158 2.924 -18.779 1.00 84.38 244 ARG A N 1
ATOM 1901 C CA . ARG A 1 244 ? 20.823 1.564 -19.216 1.00 84.38 244 ARG A CA 1
ATOM 1902 C C . ARG A 1 244 ? 20.814 0.622 -18.000 1.00 84.38 244 ARG A C 1
ATOM 1904 O O . ARG A 1 244 ? 21.713 0.732 -17.170 1.00 84.38 244 ARG A O 1
ATOM 1911 N N . PRO A 1 245 ? 19.894 -0.345 -17.884 1.00 86.69 245 PRO A N 1
ATOM 1912 C CA . PRO A 1 245 ? 20.032 -1.419 -16.905 1.00 86.69 245 PRO A CA 1
ATOM 1913 C C . PRO A 1 245 ? 21.218 -2.323 -17.254 1.00 86.69 245 PRO A C 1
ATOM 1915 O O . PRO A 1 245 ? 21.592 -2.463 -18.420 1.00 86.69 245 PRO A O 1
ATOM 1918 N N . ASN A 1 246 ? 21.792 -2.996 -16.262 1.00 87.12 246 ASN A N 1
ATOM 1919 C CA . ASN A 1 246 ? 22.872 -3.970 -16.452 1.00 87.12 246 ASN A CA 1
ATOM 1920 C C . ASN A 1 246 ? 22.389 -5.339 -16.992 1.00 87.12 246 ASN A C 1
ATOM 1922 O O . ASN A 1 246 ? 23.063 -6.346 -16.785 1.00 87.12 246 ASN A O 1
ATOM 1926 N N . TRP A 1 247 ? 21.257 -5.390 -17.705 1.00 83.88 247 TRP A N 1
ATOM 1927 C CA . TRP A 1 247 ? 20.781 -6.609 -18.365 1.00 83.88 247 TRP A CA 1
ATOM 1928 C C . TRP A 1 247 ? 21.749 -7.083 -19.468 1.00 83.88 247 TRP A C 1
ATOM 1930 O O . TRP A 1 247 ? 22.567 -6.283 -19.958 1.00 83.88 247 TRP A O 1
ATOM 1940 N N . PRO A 1 248 ? 21.657 -8.358 -19.897 1.00 77.81 248 PRO A N 1
ATOM 1941 C CA . PRO A 1 248 ? 22.522 -8.906 -20.937 1.00 77.81 248 PRO A CA 1
ATOM 1942 C C . PRO A 1 248 ? 22.441 -8.112 -22.252 1.00 77.81 248 PRO A C 1
ATOM 1944 O O . PRO A 1 248 ? 21.357 -7.858 -22.775 1.00 77.81 248 PRO A O 1
ATOM 1947 N N . ILE A 1 249 ? 23.598 -7.731 -22.806 1.00 73.50 249 ILE A N 1
ATOM 1948 C CA . ILE A 1 249 ? 23.730 -7.124 -24.141 1.00 73.50 249 ILE A CA 1
ATOM 1949 C C . ILE A 1 249 ? 24.801 -7.865 -24.939 1.00 73.50 249 ILE A C 1
ATOM 1951 O O . ILE A 1 249 ? 25.791 -8.324 -24.379 1.00 73.50 249 ILE A O 1
ATOM 1955 N N . SER A 1 250 ? 24.603 -7.981 -26.251 1.00 59.88 250 SER A N 1
ATOM 1956 C CA . SER A 1 250 ? 25.505 -8.744 -27.138 1.00 59.88 250 SER A CA 1
ATOM 1957 C C . SER A 1 250 ? 26.545 -7.881 -27.867 1.00 59.88 250 SER A C 1
ATOM 1959 O O . SER A 1 250 ? 27.430 -8.417 -28.524 1.00 59.88 250 SER A O 1
ATOM 1961 N N . ASN A 1 251 ? 26.463 -6.549 -27.758 1.00 58.09 251 ASN A N 1
ATOM 1962 C CA . ASN A 1 251 ? 27.434 -5.608 -28.322 1.00 58.09 251 ASN A CA 1
ATOM 1963 C C . ASN A 1 251 ? 27.492 -4.338 -27.458 1.00 58.09 251 ASN A C 1
ATOM 1965 O O . ASN A 1 251 ? 26.457 -3.739 -27.171 1.00 58.09 251 ASN A O 1
ATOM 1969 N N . ILE A 1 252 ? 28.697 -3.956 -27.024 1.00 55.28 252 ILE A N 1
ATOM 1970 C CA . ILE A 1 252 ? 28.966 -2.845 -26.090 1.00 55.28 252 ILE A CA 1
ATOM 1971 C C . ILE A 1 252 ? 29.105 -1.493 -26.813 1.00 55.28 252 ILE A C 1
ATOM 1973 O O . ILE A 1 252 ? 29.369 -0.480 -26.174 1.00 55.28 252 ILE A O 1
ATOM 1977 N N . ASN A 1 253 ? 28.880 -1.422 -28.129 1.00 52.28 253 ASN A N 1
ATOM 1978 C CA . ASN A 1 253 ? 28.978 -0.164 -28.874 1.00 52.28 253 ASN A CA 1
ATOM 1979 C C . ASN A 1 253 ? 27.870 0.832 -28.468 1.00 52.28 253 ASN A C 1
ATOM 1981 O O . ASN A 1 253 ? 26.830 0.943 -29.114 1.00 52.28 253 ASN A O 1
ATOM 1985 N N . GLY A 1 254 ? 28.111 1.561 -27.379 1.00 55.09 254 GLY A N 1
ATOM 1986 C CA . GLY A 1 254 ? 27.238 2.565 -26.791 1.00 55.09 254 GLY A CA 1
ATOM 1987 C C . GLY A 1 254 ? 27.879 3.163 -25.537 1.00 55.09 254 GLY A C 1
ATOM 1988 O O . GLY A 1 254 ? 28.044 2.483 -24.532 1.00 55.09 254 GLY A O 1
ATOM 1989 N N . ASN A 1 255 ? 28.208 4.456 -25.586 1.00 55.97 255 ASN A N 1
ATOM 1990 C CA . ASN A 1 255 ? 28.887 5.226 -24.528 1.00 55.97 255 ASN A CA 1
ATOM 1991 C C . ASN A 1 255 ? 28.049 5.467 -23.247 1.00 55.97 255 ASN A C 1
ATOM 1993 O O . ASN A 1 255 ? 28.360 6.375 -22.479 1.00 55.97 255 ASN A O 1
ATOM 1997 N N . ILE A 1 256 ? 26.964 4.721 -23.010 1.00 70.19 256 ILE A N 1
ATOM 1998 C CA . ILE A 1 256 ? 26.076 4.946 -21.857 1.00 70.19 256 ILE A CA 1
ATOM 1999 C C . ILE A 1 256 ? 26.335 3.891 -20.789 1.00 70.19 256 ILE A C 1
ATOM 2001 O O . ILE A 1 256 ? 26.077 2.702 -20.989 1.00 70.19 256 ILE A O 1
ATOM 2005 N N . GLY A 1 257 ? 26.833 4.350 -19.640 1.00 75.75 257 GLY A N 1
ATOM 2006 C CA . GLY A 1 257 ? 27.110 3.503 -18.486 1.00 75.75 257 GLY A CA 1
ATOM 2007 C C . GLY A 1 257 ? 25.844 2.830 -17.938 1.00 75.75 257 GLY A C 1
ATOM 2008 O O . GLY A 1 257 ? 24.764 3.434 -17.956 1.00 75.75 257 GLY A O 1
ATOM 2009 N N . PRO A 1 258 ? 25.947 1.576 -17.459 1.00 86.50 258 PRO A N 1
ATOM 2010 C CA . PRO A 1 258 ? 24.839 0.932 -16.777 1.00 86.50 258 PRO A CA 1
ATOM 2011 C C . PRO A 1 258 ? 24.573 1.592 -15.415 1.00 86.50 258 PRO A C 1
ATOM 2013 O O . PRO A 1 258 ? 25.495 2.107 -14.785 1.00 86.50 258 PRO A O 1
ATOM 2016 N N . SER A 1 259 ? 23.332 1.523 -14.936 1.00 91.50 259 SER A N 1
ATOM 2017 C CA . SER A 1 259 ? 22.992 1.802 -13.536 1.00 91.50 259 SER A CA 1
ATOM 2018 C C . SER A 1 259 ? 22.644 0.500 -12.814 1.00 91.50 259 SER A C 1
ATOM 2020 O O . SER A 1 259 ? 22.041 -0.406 -13.392 1.00 91.50 259 SER A O 1
ATOM 2022 N N . THR A 1 260 ? 23.080 0.413 -11.559 1.00 94.69 260 THR A N 1
ATOM 2023 C CA . THR A 1 260 ? 22.713 -0.634 -10.589 1.00 94.69 260 THR A CA 1
ATOM 2024 C C . THR A 1 260 ? 22.122 -0.025 -9.313 1.00 94.69 260 THR A C 1
ATOM 2026 O O . THR A 1 260 ? 21.949 -0.713 -8.306 1.00 94.69 260 THR A O 1
ATOM 2029 N N . THR A 1 261 ? 21.837 1.278 -9.340 1.00 95.44 261 THR A N 1
ATOM 2030 C CA . THR A 1 261 ? 21.261 2.030 -8.228 1.00 95.44 261 THR A CA 1
ATOM 2031 C C . THR A 1 261 ? 19.742 2.066 -8.388 1.00 95.44 261 THR A C 1
ATOM 2033 O O . THR A 1 261 ? 19.260 2.530 -9.417 1.00 95.44 261 THR A O 1
ATOM 2036 N N . PRO A 1 262 ? 18.954 1.614 -7.401 1.00 94.62 262 PRO A N 1
ATOM 2037 C CA . PRO A 1 262 ? 17.501 1.724 -7.457 1.00 94.62 262 PRO A CA 1
ATOM 2038 C C . PRO A 1 262 ? 17.031 3.190 -7.470 1.00 94.62 262 PRO A C 1
ATOM 2040 O O . PRO A 1 262 ? 17.512 3.977 -6.646 1.00 94.62 262 PRO A O 1
ATOM 2043 N N . PRO A 1 263 ? 16.057 3.554 -8.322 1.00 93.81 263 PRO A N 1
ATOM 2044 C CA . PRO A 1 263 ? 15.423 4.868 -8.274 1.00 93.81 263 PRO A CA 1
ATOM 2045 C C . PRO A 1 263 ? 14.692 5.142 -6.954 1.00 93.81 263 PRO A C 1
ATOM 2047 O O . PRO A 1 263 ? 13.962 4.294 -6.427 1.00 93.81 263 PRO A O 1
ATOM 2050 N N . ARG A 1 264 ? 14.823 6.370 -6.452 1.00 92.81 264 ARG A N 1
ATOM 2051 C CA . ARG A 1 264 ? 14.119 6.880 -5.262 1.00 92.81 264 ARG A CA 1
ATOM 2052 C C . ARG A 1 264 ? 12.877 7.708 -5.584 1.00 92.81 264 ARG A C 1
ATOM 2054 O O . ARG A 1 264 ? 12.119 8.035 -4.676 1.00 92.81 264 ARG A O 1
ATOM 2061 N N . SER A 1 265 ? 12.650 8.032 -6.849 1.00 90.81 265 SER A N 1
ATOM 2062 C CA . SER A 1 265 ? 11.427 8.659 -7.347 1.00 90.81 265 SER A CA 1
ATOM 2063 C C . SER A 1 265 ? 11.250 8.340 -8.830 1.00 90.81 265 SER A C 1
ATOM 2065 O O . SER A 1 265 ? 12.176 7.891 -9.501 1.00 90.81 265 SER A O 1
ATOM 2067 N N . GLU A 1 266 ? 10.069 8.627 -9.369 1.00 85.88 266 GLU A N 1
ATOM 2068 C CA . GLU A 1 266 ? 9.785 8.493 -10.803 1.00 85.88 266 GLU A CA 1
ATOM 2069 C C . GLU A 1 266 ? 10.700 9.366 -11.691 1.00 85.88 266 GLU A C 1
ATOM 2071 O O . GLU A 1 266 ? 10.923 9.044 -12.855 1.00 85.88 266 GLU A O 1
ATOM 2076 N N . THR A 1 267 ? 11.279 10.435 -11.133 1.00 88.00 267 THR A N 1
ATOM 2077 C CA . THR A 1 267 ? 12.203 11.365 -11.806 1.00 88.00 267 THR A CA 1
ATOM 2078 C C . THR A 1 267 ? 13.682 11.110 -11.499 1.00 88.00 267 THR A C 1
ATOM 2080 O O . THR A 1 267 ? 14.545 11.817 -12.018 1.00 88.00 267 THR A O 1
ATOM 2083 N N . ASP A 1 268 ? 13.987 10.115 -10.665 1.00 90.50 268 ASP A N 1
ATOM 2084 C CA . ASP A 1 268 ? 15.347 9.667 -10.372 1.00 90.50 268 ASP A CA 1
ATOM 2085 C C . ASP A 1 268 ? 15.774 8.633 -11.424 1.00 90.50 268 ASP A C 1
ATOM 2087 O O . ASP A 1 268 ? 15.501 7.440 -11.292 1.00 90.50 268 ASP A O 1
ATOM 2091 N N . TYR A 1 269 ? 16.380 9.103 -12.518 1.00 89.94 269 TYR A N 1
ATOM 2092 C CA . TYR A 1 269 ? 16.745 8.259 -13.660 1.00 89.94 269 TYR A CA 1
ATOM 2093 C C . TYR A 1 269 ? 17.891 7.312 -13.309 1.00 89.94 269 TYR A C 1
ATOM 2095 O O . TYR A 1 269 ? 19.068 7.662 -13.377 1.00 89.94 269 TYR A O 1
ATOM 2103 N N . ASN A 1 270 ? 17.519 6.097 -12.930 1.00 92.12 270 ASN A N 1
ATOM 2104 C CA . ASN A 1 270 ? 18.374 5.079 -12.353 1.00 92.12 270 ASN A CA 1
ATOM 2105 C C . ASN A 1 270 ? 17.796 3.682 -12.637 1.00 92.12 270 ASN A C 1
ATOM 2107 O O . ASN A 1 270 ? 16.632 3.536 -13.017 1.00 92.12 270 ASN A O 1
ATOM 2111 N N . ALA A 1 271 ? 18.610 2.640 -12.491 1.00 91.69 271 ALA A N 1
ATOM 2112 C CA . ALA A 1 271 ? 18.178 1.260 -12.680 1.00 91.69 271 ALA A CA 1
ATOM 2113 C C . ALA A 1 271 ? 18.683 0.405 -11.522 1.00 91.69 271 ALA A C 1
ATOM 2115 O O . ALA A 1 271 ? 19.882 0.331 -11.273 1.00 91.69 271 ALA A O 1
ATOM 2116 N N . MET A 1 272 ? 17.767 -0.265 -10.827 1.00 94.06 272 MET A N 1
ATOM 2117 C CA . MET A 1 272 ? 18.113 -1.315 -9.877 1.00 94.06 272 MET A CA 1
ATOM 2118 C C . MET A 1 272 ? 18.870 -2.422 -10.614 1.00 94.06 272 MET A C 1
ATOM 2120 O O . MET A 1 272 ? 18.516 -2.740 -11.750 1.00 94.06 272 MET A O 1
ATOM 2124 N N . ASP A 1 273 ? 19.862 -3.032 -9.957 1.00 94.38 273 ASP A N 1
ATOM 2125 C CA . ASP A 1 273 ? 20.542 -4.222 -10.478 1.00 94.38 273 ASP A CA 1
ATOM 2126 C C . ASP A 1 273 ? 19.521 -5.241 -11.008 1.00 94.38 273 ASP A C 1
ATOM 2128 O O . ASP A 1 273 ? 18.642 -5.705 -10.279 1.00 94.38 273 ASP A O 1
ATOM 2132 N N . PHE A 1 274 ? 19.637 -5.567 -12.293 1.00 91.38 274 PHE A N 1
ATOM 2133 C CA . PHE A 1 274 ? 18.712 -6.416 -13.030 1.00 91.38 274 PHE A CA 1
ATOM 2134 C C . PHE A 1 274 ? 18.550 -7.798 -12.384 1.00 91.38 274 PHE A C 1
ATOM 2136 O O . PHE A 1 274 ? 17.458 -8.363 -12.390 1.00 91.38 274 PHE A O 1
ATOM 2143 N N . ASN A 1 275 ? 19.592 -8.308 -11.718 1.00 91.88 275 ASN A N 1
ATOM 2144 C CA . ASN A 1 275 ? 19.520 -9.577 -10.990 1.00 91.88 275 ASN A CA 1
ATOM 2145 C C . ASN A 1 275 ? 18.513 -9.562 -9.830 1.00 91.88 275 ASN A C 1
ATOM 2147 O O . ASN A 1 275 ? 18.046 -10.623 -9.417 1.00 91.88 275 ASN A O 1
ATOM 2151 N N . GLN A 1 276 ? 18.167 -8.380 -9.311 1.00 92.81 276 GLN A N 1
ATOM 2152 C CA . GLN A 1 276 ? 17.179 -8.219 -8.244 1.00 92.81 276 GLN A CA 1
ATOM 2153 C C . GLN A 1 276 ? 15.739 -8.270 -8.764 1.00 92.81 276 GLN A C 1
ATOM 2155 O O . GLN A 1 276 ? 14.826 -8.550 -7.992 1.00 92.81 276 GLN A O 1
ATOM 2160 N N . TRP A 1 277 ? 15.509 -8.030 -10.059 1.00 92.25 277 TRP A N 1
ATOM 2161 C CA . TRP A 1 277 ? 14.157 -7.877 -10.602 1.00 92.25 277 TRP A CA 1
ATOM 2162 C C . TRP A 1 277 ? 13.367 -9.185 -10.519 1.00 92.25 277 TRP A C 1
ATOM 2164 O O . TRP A 1 277 ? 12.225 -9.180 -10.075 1.00 92.25 277 TRP A O 1
ATOM 2174 N N . LYS A 1 278 ? 14.001 -10.322 -10.831 1.00 91.19 278 LYS A N 1
ATOM 2175 C CA . LYS A 1 278 ? 13.377 -11.649 -10.683 1.00 91.19 278 LYS A CA 1
ATOM 2176 C C . LYS A 1 278 ? 13.057 -12.006 -9.227 1.00 91.19 278 LYS A C 1
ATOM 2178 O O . LYS A 1 278 ? 12.089 -12.710 -8.966 1.00 91.19 278 LYS A O 1
ATOM 2183 N N . ASN A 1 279 ? 13.833 -11.487 -8.269 1.00 92.62 279 ASN A N 1
ATOM 2184 C CA . ASN A 1 279 ? 13.564 -11.687 -6.841 1.00 92.62 279 ASN A CA 1
ATOM 2185 C C . ASN A 1 279 ? 12.336 -10.880 -6.388 1.00 92.62 279 ASN A C 1
ATOM 2187 O O . ASN A 1 279 ? 11.708 -11.213 -5.383 1.00 92.62 279 ASN A O 1
ATOM 2191 N N . LEU A 1 280 ? 11.996 -9.822 -7.133 1.00 91.62 280 LEU A N 1
ATOM 2192 C CA . LEU A 1 280 ? 10.809 -9.011 -6.913 1.00 91.62 280 LEU A CA 1
ATOM 2193 C C . LEU A 1 280 ? 9.559 -9.564 -7.587 1.00 91.62 280 LEU A C 1
ATOM 2195 O O . LEU A 1 280 ? 8.499 -9.144 -7.170 1.00 91.62 280 LEU A O 1
ATOM 2199 N N . GLY A 1 281 ? 9.620 -10.445 -8.587 1.00 90.94 281 GLY A N 1
ATOM 2200 C CA . GLY A 1 281 ? 8.424 -11.051 -9.188 1.00 90.94 281 GLY A CA 1
ATOM 2201 C C . GLY A 1 281 ? 8.372 -11.032 -10.718 1.00 90.94 281 GLY A C 1
ATOM 2202 O O . GLY A 1 281 ? 9.287 -10.564 -11.386 1.00 90.94 281 GLY A O 1
ATOM 2203 N N . HIS A 1 282 ? 7.269 -11.568 -11.250 1.00 91.12 282 HIS A N 1
ATOM 2204 C CA . HIS A 1 282 ? 7.034 -11.862 -12.678 1.00 91.12 282 HIS A CA 1
ATOM 2205 C C . HIS A 1 282 ? 5.828 -11.095 -13.262 1.00 91.12 282 HIS A C 1
ATOM 2207 O O . HIS A 1 282 ? 5.235 -11.472 -14.275 1.00 91.12 282 HIS A O 1
ATOM 2213 N N . GLU A 1 283 ? 5.422 -10.024 -12.582 1.00 89.31 283 GLU A N 1
ATOM 2214 C CA . GLU A 1 283 ? 4.468 -9.035 -13.079 1.00 89.31 283 GLU A CA 1
ATOM 2215 C C . GLU A 1 283 ? 5.183 -7.688 -13.130 1.00 89.31 283 GLU A C 1
ATOM 2217 O O . GLU A 1 283 ? 5.983 -7.374 -12.252 1.00 89.31 283 GLU A O 1
ATOM 2222 N N . PHE A 1 284 ? 4.924 -6.883 -14.152 1.00 90.75 284 PHE A N 1
ATOM 2223 C CA . PHE A 1 284 ? 5.511 -5.559 -14.248 1.00 90.75 284 PHE A CA 1
ATOM 2224 C C . PHE A 1 284 ? 4.509 -4.522 -14.734 1.00 90.75 284 PHE A C 1
ATOM 2226 O O . PHE A 1 284 ? 3.713 -4.776 -15.635 1.00 90.75 284 PHE A O 1
ATOM 2233 N N . MET A 1 285 ? 4.571 -3.331 -14.147 1.00 88.62 285 MET A N 1
ATOM 2234 C CA . MET A 1 285 ? 3.833 -2.155 -14.582 1.00 88.62 285 MET A CA 1
ATOM 2235 C C . MET A 1 285 ? 4.754 -1.226 -15.362 1.00 88.62 285 MET A C 1
ATOM 2237 O O . MET A 1 285 ? 5.895 -1.004 -14.962 1.00 88.62 285 MET A O 1
ATOM 2241 N N . ILE A 1 286 ? 4.227 -0.662 -16.446 1.00 87.19 286 ILE A N 1
ATOM 2242 C CA . ILE A 1 286 ? 4.848 0.408 -17.219 1.00 87.19 286 ILE A CA 1
ATOM 2243 C C . ILE A 1 286 ? 3.975 1.646 -17.099 1.00 87.19 286 ILE A C 1
ATOM 2245 O O . ILE A 1 286 ? 2.820 1.641 -17.534 1.00 87.19 286 ILE A O 1
ATOM 2249 N N . LYS A 1 287 ? 4.539 2.721 -16.542 1.00 83.00 287 LYS A N 1
ATOM 2250 C CA . LYS A 1 287 ? 3.935 4.055 -16.620 1.00 83.00 287 LYS A CA 1
ATOM 2251 C C . LYS A 1 287 ? 4.611 4.887 -17.694 1.00 83.00 287 LYS A C 1
ATOM 2253 O O . LYS A 1 287 ? 5.820 4.810 -17.880 1.00 83.00 287 LYS A O 1
ATOM 2258 N N . SER A 1 288 ? 3.811 5.705 -18.361 1.00 76.31 288 SER A N 1
ATOM 2259 C CA . SER A 1 288 ? 4.236 6.694 -19.346 1.00 76.31 288 SER A CA 1
ATOM 2260 C C . SER A 1 288 ? 3.313 7.907 -19.250 1.00 76.31 288 SER A C 1
ATOM 2262 O O . SER A 1 288 ? 2.172 7.803 -18.801 1.00 76.31 288 SER A O 1
ATOM 2264 N N . ASN A 1 289 ? 3.796 9.073 -19.653 1.00 71.31 289 ASN A N 1
ATOM 2265 C CA . ASN A 1 289 ? 2.991 10.288 -19.755 1.00 71.31 289 ASN A CA 1
ATOM 2266 C C . ASN A 1 289 ? 2.328 10.468 -21.132 1.00 71.31 289 ASN A C 1
ATOM 2268 O O . ASN A 1 289 ? 1.482 11.345 -21.267 1.00 71.31 289 ASN A O 1
ATOM 2272 N N . ILE A 1 290 ? 2.699 9.655 -22.125 1.00 68.94 290 ILE A N 1
ATOM 2273 C CA . ILE A 1 290 ? 2.132 9.687 -23.482 1.00 68.94 290 ILE A CA 1
ATOM 2274 C C . ILE A 1 290 ? 1.354 8.409 -23.808 1.00 68.94 290 ILE A C 1
ATOM 2276 O O . ILE A 1 290 ? 0.332 8.470 -24.479 1.00 68.94 290 ILE A O 1
ATOM 2280 N N . ASN A 1 291 ? 1.775 7.260 -23.268 1.00 71.31 291 ASN A N 1
ATOM 2281 C CA . ASN A 1 291 ? 1.095 5.979 -23.454 1.00 71.31 291 ASN A CA 1
ATOM 2282 C C . ASN A 1 291 ? 0.237 5.619 -22.240 1.00 71.31 291 ASN A C 1
ATOM 2284 O O . ASN A 1 291 ? 0.512 6.031 -21.111 1.00 71.31 291 ASN A O 1
ATOM 2288 N N . HIS A 1 292 ? -0.801 4.811 -22.467 1.00 80.12 292 HIS A N 1
ATOM 2289 C CA . HIS A 1 292 ? -1.563 4.205 -21.378 1.00 80.12 292 HIS A CA 1
ATOM 2290 C C . HIS A 1 292 ? -0.640 3.440 -20.423 1.00 80.12 292 HIS A C 1
ATOM 2292 O O . HIS A 1 292 ? 0.335 2.816 -20.843 1.00 80.12 292 HIS A O 1
ATOM 2298 N N . TRP A 1 293 ? -0.967 3.469 -19.134 1.00 85.69 293 TRP A N 1
ATOM 2299 C CA . TRP A 1 293 ? -0.268 2.642 -18.160 1.00 85.69 293 TRP A CA 1
ATOM 2300 C C . TRP A 1 293 ? -0.749 1.212 -18.313 1.00 85.69 293 TRP A C 1
ATOM 2302 O O . TRP A 1 293 ? -1.958 0.980 -18.409 1.00 85.69 293 TRP A O 1
ATOM 2312 N N . ILE A 1 294 ? 0.179 0.266 -18.319 1.00 86.56 294 ILE A N 1
ATOM 2313 C CA . ILE A 1 294 ? -0.116 -1.154 -18.502 1.00 86.56 294 ILE A CA 1
ATOM 2314 C C . ILE A 1 294 ? 0.529 -1.973 -17.392 1.00 86.56 294 ILE A C 1
ATOM 2316 O O . ILE A 1 294 ? 1.600 -1.615 -16.912 1.00 86.56 294 ILE A O 1
ATOM 2320 N N . ALA A 1 295 ? -0.105 -3.080 -17.021 1.00 89.31 295 ALA A N 1
ATOM 2321 C CA . ALA A 1 295 ? 0.535 -4.162 -16.280 1.00 89.31 295 ALA A CA 1
ATOM 2322 C C . ALA A 1 295 ? 0.593 -5.402 -17.155 1.00 89.31 295 ALA A C 1
ATOM 2324 O O . ALA A 1 295 ? -0.373 -5.706 -17.853 1.00 89.31 295 ALA A O 1
ATOM 2325 N N . CYS A 1 296 ? 1.709 -6.111 -17.090 1.00 88.44 296 CYS A N 1
ATOM 2326 C CA . CYS A 1 296 ? 1.985 -7.311 -17.853 1.00 88.44 296 CYS A CA 1
ATOM 2327 C C . CYS A 1 296 ? 2.459 -8.422 -16.925 1.00 88.44 296 CYS A C 1
ATOM 2329 O O . CYS A 1 296 ? 3.315 -8.204 -16.074 1.00 88.44 296 CYS A O 1
ATOM 2331 N N . LYS A 1 297 ? 1.920 -9.618 -17.130 1.00 92.38 297 LYS A N 1
ATOM 2332 C CA . LYS A 1 297 ? 2.387 -10.861 -16.525 1.00 92.38 297 LYS A CA 1
ATOM 2333 C C . LYS A 1 297 ? 3.106 -11.700 -17.563 1.00 92.38 297 LYS A C 1
ATOM 2335 O O . LYS A 1 297 ? 2.776 -11.648 -18.755 1.00 92.38 297 LYS A O 1
ATOM 2340 N N . ASP A 1 298 ? 4.044 -12.497 -17.085 1.00 92.94 298 ASP A N 1
ATOM 2341 C CA . ASP A 1 298 ? 4.750 -13.460 -17.916 1.00 92.94 298 ASP A CA 1
ATOM 2342 C C . ASP A 1 298 ? 3.783 -14.455 -18.585 1.00 92.94 298 ASP A C 1
ATOM 2344 O O . ASP A 1 298 ? 2.768 -14.879 -18.024 1.00 92.94 298 ASP A O 1
ATOM 2348 N N . GLY A 1 299 ? 4.111 -14.817 -19.823 1.00 93.44 299 GLY A N 1
ATOM 2349 C CA . GLY A 1 299 ? 3.502 -15.916 -20.567 1.00 93.44 299 GLY A CA 1
ATOM 2350 C C . GLY A 1 299 ? 4.580 -16.947 -20.881 1.00 93.44 299 GLY A C 1
ATOM 2351 O O . GLY A 1 299 ? 5.212 -17.495 -19.981 1.00 93.44 299 GLY A O 1
ATOM 2352 N N . THR A 1 300 ? 4.848 -17.191 -22.166 1.00 95.56 300 THR A N 1
ATOM 2353 C CA . THR A 1 300 ? 6.083 -17.899 -22.550 1.00 95.56 300 THR A CA 1
ATOM 2354 C C . THR A 1 300 ? 7.308 -16.981 -22.481 1.00 95.56 300 THR A C 1
ATOM 2356 O O . THR A 1 300 ? 8.426 -17.459 -22.275 1.00 95.56 300 THR A O 1
ATOM 2359 N N . GLY A 1 301 ? 7.105 -15.665 -22.595 1.00 92.31 301 GLY A N 1
ATOM 2360 C CA . GLY A 1 301 ? 8.130 -14.644 -22.401 1.00 92.31 301 GLY A CA 1
ATOM 2361 C C . GLY A 1 301 ? 8.187 -14.152 -20.957 1.00 92.31 301 GLY A C 1
ATOM 2362 O O . GLY A 1 301 ? 7.196 -14.238 -20.235 1.00 92.31 301 GLY A O 1
ATOM 2363 N N . SER A 1 302 ? 9.352 -13.642 -20.561 1.00 91.12 302 SER A N 1
ATOM 2364 C CA . SER A 1 302 ? 9.605 -13.055 -19.243 1.00 91.12 302 SER A CA 1
ATOM 2365 C C . SER A 1 302 ? 10.590 -11.900 -19.362 1.00 91.12 302 SER A C 1
ATOM 2367 O O . SER A 1 302 ? 11.683 -12.058 -19.914 1.00 91.12 302 SER A O 1
ATOM 2369 N N . LEU A 1 303 ? 10.202 -10.725 -18.860 1.00 87.38 303 LEU A N 1
ATOM 2370 C CA . LEU A 1 303 ? 11.073 -9.547 -18.872 1.00 87.38 303 LEU A CA 1
ATOM 2371 C C . LEU A 1 303 ? 12.225 -9.708 -17.879 1.00 87.38 303 LEU A C 1
ATOM 2373 O O . LEU A 1 303 ? 13.367 -9.395 -18.209 1.00 87.38 303 LEU A O 1
ATOM 2377 N N . VAL A 1 304 ? 11.926 -10.217 -16.683 1.00 88.75 304 VAL A N 1
ATOM 2378 C CA . VAL A 1 304 ? 12.897 -10.365 -15.591 1.00 88.75 304 VAL A CA 1
ATOM 2379 C C . VAL A 1 304 ? 13.869 -11.525 -15.815 1.00 88.75 304 VAL A C 1
ATOM 2381 O O . VAL A 1 304 ? 15.002 -11.460 -15.348 1.00 88.75 304 VAL A O 1
ATOM 2384 N N . ASP A 1 305 ? 13.473 -12.539 -16.593 1.00 90.44 305 ASP A N 1
ATOM 2385 C CA . ASP A 1 305 ? 14.365 -13.619 -17.047 1.00 90.44 305 ASP A CA 1
ATOM 2386 C C . ASP A 1 305 ? 15.004 -13.326 -18.411 1.00 90.44 305 ASP A C 1
ATOM 2388 O O . ASP A 1 305 ? 15.740 -14.159 -18.939 1.00 90.44 305 ASP A O 1
ATOM 2392 N N . PHE A 1 306 ? 14.714 -12.164 -19.005 1.00 86.19 306 PHE A N 1
ATOM 2393 C CA . PHE A 1 306 ? 15.218 -11.763 -20.318 1.00 86.19 306 PHE A CA 1
ATOM 2394 C C . PHE A 1 306 ? 14.942 -12.818 -21.411 1.00 86.19 306 PHE A C 1
ATOM 2396 O O . PHE A 1 306 ? 15.823 -13.203 -22.181 1.00 86.19 306 PHE A O 1
ATOM 2403 N N . ARG A 1 307 ? 13.699 -13.311 -21.473 1.00 89.81 307 ARG A N 1
ATOM 2404 C CA . ARG A 1 307 ? 13.258 -14.388 -22.371 1.00 89.81 307 ARG A CA 1
ATOM 2405 C C . ARG A 1 307 ? 12.158 -13.906 -23.312 1.00 89.81 307 ARG A C 1
ATOM 2407 O O . ARG A 1 307 ? 11.072 -13.552 -22.865 1.00 89.81 307 ARG A O 1
ATOM 2414 N N . ALA A 1 308 ? 12.407 -13.944 -24.621 1.00 87.94 308 ALA A N 1
ATOM 2415 C CA . ALA A 1 308 ? 11.387 -13.630 -25.626 1.00 87.94 308 ALA A CA 1
ATOM 2416 C C . ALA A 1 308 ? 10.208 -14.621 -25.573 1.00 87.94 308 ALA A C 1
ATOM 2418 O O . ALA A 1 308 ? 10.398 -15.810 -25.321 1.00 87.94 308 ALA A O 1
ATOM 2419 N N . GLY A 1 309 ? 8.996 -14.150 -25.861 1.00 90.69 309 GLY A N 1
ATOM 2420 C CA . GLY A 1 309 ? 7.786 -14.975 -25.860 1.00 90.69 309 GLY A CA 1
ATOM 2421 C C . GLY A 1 309 ? 6.521 -14.153 -25.628 1.00 90.69 309 GLY A C 1
ATOM 2422 O O . GLY A 1 309 ? 6.545 -12.932 -25.751 1.00 90.69 309 GLY A O 1
ATOM 2423 N N . SER A 1 310 ? 5.400 -14.807 -25.333 1.00 93.50 310 SER A N 1
ATOM 2424 C CA . SER A 1 310 ? 4.124 -14.133 -25.074 1.00 93.50 310 SER A CA 1
ATOM 2425 C C . SER A 1 310 ? 4.077 -13.479 -23.693 1.00 93.50 310 SER A C 1
ATOM 2427 O O . SER A 1 310 ? 4.739 -13.937 -22.762 1.00 93.50 310 SER A O 1
ATOM 2429 N N . LEU A 1 311 ? 3.256 -12.437 -23.570 1.00 89.00 311 LEU A N 1
ATOM 2430 C CA . LEU A 1 311 ? 2.924 -11.739 -22.331 1.00 89.00 311 LEU A CA 1
ATOM 2431 C C . LEU A 1 311 ? 1.406 -11.584 -22.208 1.00 89.00 311 LEU A C 1
ATOM 2433 O O . LEU A 1 311 ? 0.694 -11.521 -23.211 1.00 89.00 311 LEU A O 1
ATOM 2437 N N . GLN A 1 312 ? 0.916 -11.475 -20.977 1.00 93.44 312 GLN A N 1
ATOM 2438 C CA . GLN A 1 312 ? -0.484 -11.174 -20.683 1.00 93.44 312 GLN A CA 1
ATOM 2439 C C . GLN A 1 312 ? -0.585 -9.785 -20.069 1.00 93.44 312 GLN A C 1
ATOM 2441 O O . GLN A 1 312 ? -0.263 -9.601 -18.897 1.00 93.44 312 GLN A O 1
ATOM 2446 N N . CYS A 1 313 ? -1.033 -8.808 -20.852 1.00 88.44 313 CYS A N 1
ATOM 2447 C CA . CYS A 1 313 ? -1.082 -7.418 -20.418 1.00 88.44 313 CYS A CA 1
ATOM 2448 C C . CYS A 1 313 ? -2.512 -6.880 -20.295 1.00 88.44 313 CYS A C 1
ATOM 2450 O O . CYS A 1 313 ? -3.436 -7.348 -20.958 1.00 88.44 313 CYS A O 1
ATOM 2452 N N . ARG A 1 314 ? -2.687 -5.856 -19.458 1.00 91.12 314 ARG A N 1
ATOM 2453 C CA . ARG A 1 314 ? -3.934 -5.101 -19.279 1.00 91.12 314 ARG A CA 1
ATOM 2454 C C . ARG A 1 314 ? -3.646 -3.616 -19.103 1.00 91.12 314 ARG A C 1
ATOM 2456 O O . ARG A 1 314 ? -2.587 -3.240 -18.604 1.00 91.12 314 ARG A O 1
ATOM 2463 N N . VAL A 1 315 ? -4.605 -2.777 -19.482 1.00 87.31 315 VAL A N 1
ATOM 2464 C CA . VAL A 1 315 ? -4.538 -1.336 -19.22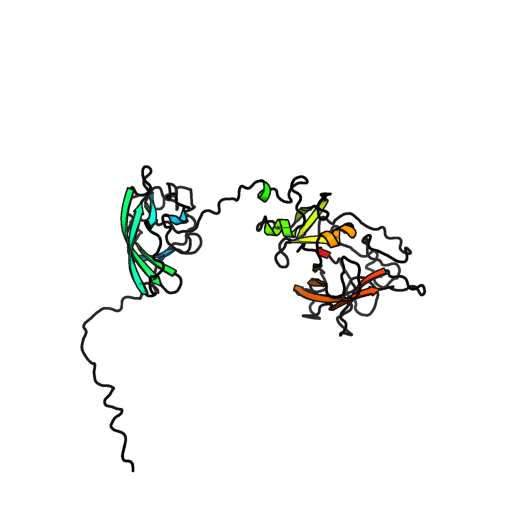0 1.00 87.31 315 VAL A CA 1
ATOM 2465 C C . VAL A 1 315 ? -4.868 -1.074 -17.750 1.00 87.31 315 VAL A C 1
ATOM 2467 O O . VAL A 1 315 ? -5.887 -1.545 -17.251 1.00 87.31 315 VAL A O 1
ATOM 2470 N N . ILE A 1 316 ? -4.012 -0.312 -17.071 1.00 85.88 316 ILE A N 1
ATOM 2471 C CA . ILE A 1 316 ? -4.228 0.209 -15.714 1.00 85.88 316 ILE A CA 1
ATOM 2472 C C . ILE A 1 316 ? -4.879 1.591 -15.774 1.00 85.88 316 ILE A C 1
ATOM 2474 O O . ILE A 1 316 ? -5.806 1.882 -15.022 1.00 85.88 316 ILE A O 1
ATOM 2478 N N . LYS A 1 317 ? -4.384 2.467 -16.658 1.00 84.69 317 LYS A N 1
ATOM 2479 C CA . LYS A 1 317 ? -4.856 3.853 -16.762 1.00 84.69 317 LYS A CA 1
ATOM 2480 C C . LYS A 1 317 ? -4.768 4.362 -18.194 1.00 84.69 317 LYS A C 1
ATOM 2482 O O . LYS A 1 317 ? -3.704 4.319 -18.811 1.00 84.69 317 LYS A O 1
ATOM 2487 N N . ASN A 1 318 ? -5.870 4.917 -18.691 1.00 83.25 318 ASN A N 1
ATOM 2488 C CA . ASN A 1 318 ? -5.894 5.578 -19.990 1.00 83.25 318 ASN A CA 1
ATOM 2489 C C . ASN A 1 318 ? -5.250 6.973 -19.891 1.00 83.25 318 ASN A C 1
ATOM 2491 O O . ASN A 1 318 ? -5.797 7.855 -19.233 1.00 83.25 318 ASN A O 1
ATOM 2495 N N . ILE A 1 319 ? -4.078 7.148 -20.508 1.00 78.00 319 ILE A N 1
ATOM 2496 C CA . ILE A 1 319 ? -3.381 8.443 -20.648 1.00 78.00 319 ILE A CA 1
ATOM 2497 C C . ILE A 1 319 ? -3.543 9.046 -22.052 1.00 78.00 31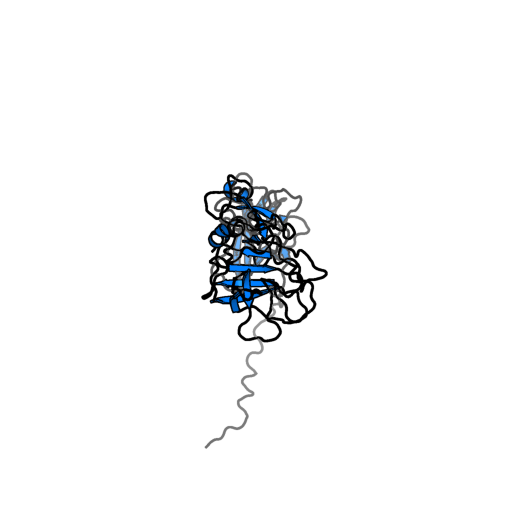9 ILE A C 1
ATOM 2499 O O . ILE A 1 319 ? -4.013 10.171 -22.182 1.00 78.00 319 ILE A O 1
ATOM 2503 N N . ALA A 1 320 ? -3.175 8.293 -23.094 1.00 73.44 320 ALA A N 1
ATOM 2504 C CA . ALA A 1 320 ? -3.320 8.713 -24.486 1.00 73.44 320 ALA A CA 1
ATOM 2505 C C . ALA A 1 320 ? -4.785 8.983 -24.876 1.00 73.44 320 ALA A C 1
ATOM 2507 O O . ALA A 1 320 ? -5.705 8.360 -24.352 1.00 73.44 320 ALA A O 1
ATOM 2508 N N . SER A 1 321 ? -5.000 9.856 -25.861 1.00 75.88 321 SER A N 1
ATOM 2509 C CA . SER A 1 321 ? -6.326 10.116 -26.448 1.00 75.88 321 SER A CA 1
ATOM 2510 C C . SER A 1 321 ? -6.720 9.118 -27.550 1.00 75.88 321 SER A C 1
ATOM 2512 O O . SER A 1 321 ? -7.853 9.138 -28.037 1.00 75.88 321 SER A O 1
ATOM 2514 N N . LYS A 1 322 ? -5.790 8.247 -27.964 1.00 72.06 322 LYS A N 1
ATOM 2515 C CA . LYS A 1 322 ? -5.933 7.255 -29.042 1.00 72.06 322 LYS A CA 1
ATOM 2516 C C . LYS A 1 322 ? -5.459 5.875 -28.570 1.00 72.06 322 LYS A C 1
ATOM 2518 O O . LYS A 1 322 ? -4.787 5.765 -27.553 1.00 72.06 322 LYS A O 1
ATOM 2523 N N . CYS A 1 323 ? -5.792 4.830 -29.334 1.00 70.25 323 CYS A N 1
ATOM 2524 C CA . CYS A 1 323 ? -5.420 3.435 -29.051 1.00 70.25 323 CYS A CA 1
ATOM 2525 C C . CYS A 1 323 ? -5.949 2.900 -27.697 1.00 70.25 323 CYS A C 1
ATOM 2527 O O . CYS A 1 323 ? -5.268 2.147 -27.003 1.00 70.25 323 CYS A O 1
ATOM 2529 N N . HIS A 1 324 ? -7.202 3.220 -27.356 1.00 70.12 324 HIS A N 1
ATOM 2530 C CA . HIS A 1 324 ? -7.873 2.665 -26.175 1.00 70.12 324 HIS A CA 1
ATOM 2531 C C . HIS A 1 324 ? -7.886 1.130 -26.192 1.00 70.12 324 HIS A C 1
ATOM 2533 O O . HIS A 1 324 ? -8.166 0.516 -27.222 1.00 70.12 324 HIS A O 1
ATOM 2539 N N . ASN A 1 325 ? -7.619 0.513 -25.038 1.00 71.62 325 ASN A N 1
ATOM 2540 C CA . ASN A 1 325 ? -7.561 -0.946 -24.854 1.00 71.62 325 ASN A CA 1
ATOM 2541 C C . ASN A 1 325 ? -6.456 -1.656 -25.664 1.00 71.62 325 ASN A C 1
ATOM 2543 O O . ASN A 1 325 ? -6.516 -2.872 -25.879 1.00 71.62 325 ASN A O 1
ATOM 2547 N N . TYR A 1 326 ? -5.426 -0.926 -26.107 1.00 77.38 326 TYR A N 1
ATOM 2548 C CA . TYR A 1 326 ? -4.241 -1.536 -26.701 1.00 77.38 326 TYR A CA 1
ATOM 2549 C C . TYR A 1 326 ? -3.189 -1.859 -25.645 1.00 77.38 326 TYR A C 1
ATOM 2551 O O . TYR A 1 326 ? -2.734 -0.995 -24.904 1.00 77.38 326 TYR A O 1
ATOM 2559 N N . VAL A 1 327 ? -2.783 -3.126 -25.623 1.00 82.31 327 VAL A N 1
ATOM 2560 C CA . VAL A 1 327 ? -1.690 -3.647 -24.802 1.00 82.31 327 VAL A CA 1
ATOM 2561 C C . VAL A 1 327 ? -0.787 -4.545 -25.655 1.00 82.31 327 VAL A C 1
ATOM 2563 O O . VAL A 1 327 ? -1.272 -5.102 -26.651 1.00 82.31 327 VAL A O 1
ATOM 2566 N N . PRO A 1 328 ? 0.507 -4.670 -25.312 1.00 84.75 328 PRO A N 1
ATOM 2567 C CA . PRO A 1 328 ? 1.388 -5.654 -25.928 1.00 84.75 328 PRO A CA 1
ATOM 2568 C C . PRO A 1 328 ? 0.982 -7.077 -25.524 1.00 84.75 328 PRO A C 1
ATOM 2570 O O . PRO A 1 328 ? 0.364 -7.292 -24.485 1.00 84.75 328 PRO A O 1
ATOM 2573 N N . ASP A 1 329 ? 1.330 -8.049 -26.360 1.00 86.62 329 ASP A N 1
ATOM 2574 C CA . ASP A 1 329 ? 1.080 -9.480 -26.129 1.00 86.62 329 ASP A CA 1
ATOM 2575 C C . ASP A 1 329 ? 2.355 -10.325 -26.281 1.00 86.62 329 ASP A C 1
ATOM 2577 O O . ASP A 1 329 ? 2.328 -11.548 -26.109 1.00 86.62 329 ASP A O 1
ATOM 2581 N N . LYS A 1 330 ? 3.486 -9.688 -26.609 1.00 84.50 330 LYS A N 1
ATOM 2582 C CA . LYS A 1 330 ? 4.743 -10.369 -26.889 1.00 84.50 330 LYS A CA 1
ATOM 2583 C C . LYS A 1 330 ? 5.944 -9.515 -26.495 1.00 84.50 330 LYS A C 1
ATOM 2585 O O . LYS A 1 330 ? 6.036 -8.337 -26.833 1.00 84.50 330 LYS A O 1
ATOM 2590 N N . LEU A 1 331 ? 6.885 -10.159 -25.819 1.00 84.19 331 LEU A N 1
ATOM 2591 C CA . LEU A 1 331 ? 8.231 -9.675 -25.570 1.00 84.19 331 LEU A CA 1
ATOM 2592 C C . LEU A 1 331 ? 9.155 -10.220 -26.656 1.00 84.19 331 LEU A C 1
ATOM 2594 O O . LEU A 1 331 ? 9.223 -11.432 -26.885 1.00 84.19 331 LEU A O 1
ATOM 2598 N N . ILE A 1 332 ? 9.894 -9.333 -27.302 1.00 81.06 332 ILE A N 1
ATOM 2599 C CA . ILE A 1 332 ? 10.955 -9.694 -28.239 1.00 81.06 332 ILE A CA 1
ATOM 2600 C C . ILE A 1 332 ? 12.272 -9.092 -27.771 1.00 81.06 332 ILE A C 1
ATOM 2602 O O . ILE A 1 332 ? 12.300 -8.075 -27.087 1.00 81.06 332 ILE A O 1
ATOM 2606 N N . LEU A 1 333 ? 13.374 -9.733 -28.138 1.00 76.62 333 LEU A N 1
ATOM 2607 C CA . LEU A 1 333 ? 14.714 -9.236 -27.858 1.00 76.62 333 LEU A CA 1
ATOM 2608 C C . LEU A 1 333 ? 15.283 -8.768 -29.194 1.00 76.62 333 LEU A C 1
ATOM 2610 O O . LEU A 1 333 ? 15.554 -9.578 -30.081 1.00 76.62 333 LEU A O 1
ATOM 2614 N N . HIS A 1 334 ? 15.339 -7.452 -29.388 1.00 65.56 334 HIS A N 1
ATOM 2615 C CA . HIS A 1 334 ? 15.674 -6.861 -30.680 1.00 65.56 334 HIS A CA 1
ATOM 2616 C C . HIS A 1 334 ? 17.160 -6.547 -30.803 1.00 65.56 334 HIS A C 1
ATOM 2618 O O . HIS A 1 334 ? 17.750 -5.967 -29.897 1.00 65.56 334 HIS A O 1
ATOM 2624 N N . SER A 1 335 ? 17.716 -6.795 -31.991 1.00 50.66 335 SER A N 1
ATOM 2625 C CA . SER A 1 335 ? 19.009 -6.286 -32.460 1.00 50.66 335 SER A CA 1
ATOM 2626 C C . SER A 1 335 ? 18.835 -5.030 -33.319 1.00 50.66 335 SER A C 1
ATOM 2628 O O . SER A 1 335 ? 18.817 -5.115 -34.545 1.00 50.66 335 SER A O 1
ATOM 2630 N N . ALA A 1 336 ? 18.623 -3.846 -32.736 1.00 47.00 336 ALA A N 1
ATOM 2631 C CA . ALA A 1 336 ? 18.248 -2.684 -33.550 1.00 47.00 336 ALA A CA 1
ATOM 2632 C C . ALA A 1 336 ? 19.451 -1.914 -34.152 1.00 47.00 336 ALA A C 1
ATOM 2634 O O . ALA A 1 336 ? 19.874 -0.868 -33.662 1.00 47.00 336 ALA A O 1
ATOM 2635 N N . GLY A 1 337 ? 19.909 -2.347 -35.332 1.00 43.31 337 GLY A N 1
ATOM 2636 C CA . GLY A 1 337 ? 20.540 -1.467 -36.332 1.00 43.31 337 GLY A CA 1
ATOM 2637 C C . GLY A 1 337 ? 22.067 -1.457 -36.420 1.00 43.31 337 GLY A C 1
ATOM 2638 O O . GLY A 1 337 ? 22.654 -0.386 -36.543 1.00 43.31 337 GLY A O 1
ATOM 2639 N N . ASN A 1 338 ? 22.680 -2.636 -36.445 1.00 37.47 338 ASN A N 1
ATOM 2640 C CA . ASN A 1 338 ? 23.990 -2.862 -37.051 1.00 37.47 338 ASN A CA 1
ATOM 2641 C C . ASN A 1 338 ? 23.859 -4.114 -37.948 1.00 37.47 338 ASN A C 1
ATOM 2643 O O . ASN A 1 338 ? 23.283 -5.096 -37.469 1.00 37.47 338 ASN A O 1
ATOM 2647 N N . PRO A 1 339 ? 24.363 -4.133 -39.199 1.00 36.47 339 PRO A N 1
ATOM 2648 C CA . PRO A 1 339 ? 24.466 -5.357 -40.009 1.00 36.47 339 PRO A CA 1
ATOM 2649 C C . PRO A 1 339 ? 25.192 -6.534 -39.315 1.00 36.47 339 PRO A C 1
ATOM 2651 O O . PRO A 1 339 ? 25.146 -7.648 -39.818 1.00 36.47 339 PRO A O 1
ATOM 2654 N N . ALA A 1 340 ? 25.796 -6.322 -38.139 1.00 46.53 340 ALA A N 1
ATOM 2655 C CA . ALA A 1 340 ? 26.435 -7.347 -37.308 1.00 46.53 340 ALA A CA 1
ATOM 2656 C C . ALA A 1 340 ? 25.514 -8.129 -36.328 1.00 46.53 340 ALA A C 1
ATOM 2658 O O . ALA A 1 340 ? 26.022 -8.925 -35.544 1.00 46.53 340 ALA A O 1
ATOM 2659 N N . GLY A 1 341 ? 24.186 -7.929 -36.312 1.00 42.50 341 GLY A N 1
ATOM 2660 C CA . GLY A 1 341 ? 23.251 -8.862 -35.641 1.00 42.50 341 GLY A CA 1
ATOM 2661 C C . GLY A 1 341 ? 23.078 -8.771 -34.108 1.00 42.50 341 GLY A C 1
ATOM 2662 O O . GLY A 1 341 ? 22.458 -9.652 -33.516 1.00 42.50 341 GLY A O 1
ATOM 2663 N N . SER A 1 342 ? 23.541 -7.718 -33.432 1.00 50.59 342 SER A N 1
ATOM 2664 C CA . SER A 1 342 ? 23.560 -7.641 -31.956 1.00 50.59 342 SER A CA 1
ATOM 2665 C C . SER A 1 342 ? 22.289 -7.093 -31.275 1.00 50.59 342 SER A C 1
ATOM 2667 O O . SER A 1 342 ? 21.880 -5.974 -31.588 1.00 50.59 342 SER A O 1
ATOM 2669 N N . CYS A 1 343 ? 21.734 -7.825 -30.294 1.00 51.88 343 CYS A N 1
ATOM 2670 C CA . CYS A 1 343 ? 20.626 -7.455 -29.395 1.00 51.88 343 CYS A CA 1
ATOM 2671 C C . CYS A 1 343 ? 20.932 -6.215 -28.532 1.00 51.88 343 CYS A C 1
ATOM 2673 O O . CYS A 1 343 ? 21.963 -6.183 -27.855 1.00 51.88 343 CYS A O 1
ATOM 2675 N N . LEU A 1 344 ? 20.010 -5.243 -28.521 1.00 61.50 344 LEU A N 1
ATOM 2676 C CA . LEU A 1 344 ? 20.066 -3.961 -27.803 1.00 61.50 344 LEU A CA 1
ATOM 2677 C C . LEU A 1 344 ? 19.106 -3.873 -26.600 1.00 61.50 344 LEU A C 1
ATOM 2679 O O . LEU A 1 344 ? 19.261 -2.974 -25.775 1.00 61.50 344 LEU A O 1
ATOM 2683 N N . GLY A 1 345 ? 18.156 -4.802 -26.459 1.00 69.88 345 GLY A N 1
ATOM 2684 C CA . GLY A 1 345 ? 17.306 -4.912 -25.271 1.00 69.88 345 GLY A CA 1
ATOM 2685 C C . GLY A 1 345 ? 15.908 -5.482 -25.548 1.00 69.88 345 GLY A C 1
ATOM 2686 O O . GLY A 1 345 ? 15.625 -5.904 -26.675 1.00 69.88 345 GLY A O 1
ATOM 2687 N N . PRO A 1 346 ? 15.052 -5.526 -24.512 1.00 78.12 346 PRO A N 1
ATOM 2688 C CA . PRO A 1 346 ? 13.684 -6.012 -24.605 1.00 78.12 346 PRO A CA 1
ATOM 2689 C C . PRO A 1 346 ? 12.770 -4.981 -25.275 1.00 78.12 346 PRO A C 1
ATOM 2691 O O . PRO A 1 346 ? 12.821 -3.793 -24.955 1.00 78.12 346 PRO A O 1
ATOM 2694 N N . ASP A 1 347 ? 11.905 -5.431 -26.179 1.00 76.00 347 ASP A N 1
ATOM 2695 C CA . ASP A 1 347 ? 10.851 -4.613 -26.777 1.00 76.00 347 ASP A CA 1
ATOM 2696 C C . ASP A 1 347 ? 9.485 -5.282 -26.617 1.00 76.00 347 ASP A C 1
ATOM 2698 O O . ASP A 1 347 ? 9.354 -6.508 -26.710 1.00 76.00 347 ASP A O 1
ATOM 2702 N N . LEU A 1 348 ? 8.468 -4.465 -26.358 1.00 78.69 348 LEU A N 1
ATOM 2703 C CA . LEU A 1 348 ? 7.103 -4.913 -26.125 1.00 78.69 348 LEU A CA 1
ATOM 2704 C C . LEU A 1 348 ? 6.262 -4.604 -27.351 1.00 78.69 348 LEU A C 1
ATOM 2706 O O . LEU A 1 348 ? 6.002 -3.448 -27.679 1.00 78.69 348 LEU A O 1
ATOM 2710 N N . ILE A 1 349 ? 5.799 -5.657 -28.013 1.00 76.44 349 ILE A N 1
ATOM 2711 C CA . ILE A 1 349 ? 5.018 -5.535 -29.238 1.00 76.44 349 ILE A CA 1
ATOM 2712 C C . ILE A 1 349 ? 3.660 -6.215 -29.092 1.00 76.44 349 ILE A C 1
ATOM 2714 O O . ILE A 1 349 ? 3.434 -7.053 -28.216 1.00 76.44 349 ILE A O 1
ATOM 2718 N N . ARG A 1 350 ? 2.747 -5.860 -29.995 1.00 78.50 350 ARG A N 1
ATOM 2719 C CA . ARG A 1 350 ? 1.490 -6.581 -30.201 1.00 78.50 350 ARG A CA 1
ATOM 2720 C C . ARG A 1 350 ? 1.555 -7.337 -31.518 1.00 78.50 350 ARG A C 1
ATOM 2722 O O . ARG A 1 350 ? 1.711 -6.725 -32.573 1.00 78.50 350 ARG A O 1
ATOM 2729 N N . SER A 1 351 ? 1.387 -8.647 -31.456 1.00 73.81 351 SER A N 1
ATOM 2730 C CA . SER A 1 351 ? 1.536 -9.579 -32.570 1.00 73.81 351 SER A CA 1
ATOM 2731 C C . SER A 1 351 ? 0.548 -9.335 -33.717 1.00 73.81 351 SER A C 1
ATOM 2733 O O . SER A 1 351 ? 0.881 -9.609 -34.866 1.00 73.81 351 SER A O 1
ATOM 2735 N N . GLN A 1 352 ? -0.636 -8.782 -33.427 1.00 67.12 352 GLN A N 1
ATOM 2736 C CA . GLN A 1 352 ? -1.733 -8.627 -34.396 1.00 67.12 352 GLN A CA 1
ATOM 2737 C C . GLN A 1 352 ? -2.011 -7.185 -34.867 1.00 67.12 352 GLN A C 1
ATOM 2739 O O . GLN A 1 352 ? -3.052 -6.940 -35.470 1.00 67.12 352 GLN A O 1
ATOM 2744 N N . SER A 1 353 ? -1.150 -6.199 -34.591 1.00 59.47 353 SER A N 1
ATOM 2745 C CA . SER A 1 353 ? -1.407 -4.805 -35.007 1.00 59.47 353 SER A CA 1
ATOM 2746 C C . SER A 1 353 ? -0.261 -4.227 -35.831 1.00 59.47 353 SER A C 1
ATOM 2748 O O . SER A 1 353 ? 0.907 -4.419 -35.498 1.00 59.47 353 SER A O 1
ATOM 2750 N N . SER A 1 354 ? -0.617 -3.495 -36.890 1.00 50.19 354 SER A N 1
ATOM 2751 C CA . SER A 1 354 ? 0.295 -2.789 -37.796 1.00 50.19 354 SER A CA 1
ATOM 2752 C C . SER A 1 354 ? 0.390 -1.276 -37.536 1.00 50.19 354 SER A C 1
ATOM 2754 O O . SER A 1 354 ? 1.158 -0.608 -38.226 1.00 50.19 354 SER A O 1
ATOM 2756 N N . SER A 1 355 ? -0.357 -0.720 -36.566 1.00 52.22 355 SER A N 1
ATOM 2757 C CA . SER A 1 355 ? -0.509 0.742 -36.407 1.00 52.22 355 SER A CA 1
ATOM 2758 C C . SER A 1 355 ? -0.401 1.300 -34.977 1.00 52.22 355 SER A C 1
ATOM 2760 O O . SER A 1 355 ? 0.178 2.366 -34.823 1.00 52.22 355 SER A O 1
ATOM 2762 N N . CYS A 1 356 ? -0.886 0.615 -33.930 1.00 46.50 356 CYS A N 1
ATOM 2763 C CA . CYS A 1 356 ? -0.863 1.126 -32.535 1.00 46.50 356 CYS A CA 1
ATOM 2764 C C . CYS A 1 356 ? 0.237 0.491 -31.651 1.00 46.50 356 CYS A C 1
ATOM 2766 O O . CYS A 1 356 ? 0.301 0.748 -30.453 1.00 46.50 356 CYS A O 1
ATOM 2768 N N . SER A 1 357 ? 1.060 -0.409 -32.193 1.00 41.59 357 SER A N 1
ATOM 2769 C CA . SER A 1 357 ? 1.755 -1.458 -31.425 1.00 41.59 357 SER A CA 1
ATOM 2770 C C . SER A 1 357 ? 3.273 -1.332 -31.305 1.00 41.59 357 SER A C 1
ATOM 2772 O O . SER A 1 357 ? 3.901 -2.228 -30.745 1.00 41.59 357 SER A O 1
ATOM 2774 N N . ARG A 1 358 ? 3.880 -0.233 -31.761 1.00 46.00 358 ARG A N 1
ATOM 2775 C CA . ARG A 1 358 ? 5.273 0.088 -31.404 1.00 46.00 358 ARG A CA 1
ATOM 2776 C C . ARG A 1 358 ? 5.306 0.948 -30.146 1.00 46.00 358 ARG A C 1
ATOM 2778 O O . ARG A 1 358 ? 5.725 2.101 -30.182 1.00 46.00 358 ARG A O 1
ATOM 2785 N N . SER A 1 359 ? 4.865 0.380 -29.026 1.00 40.25 359 SER A N 1
ATOM 2786 C CA . SER A 1 359 ? 5.246 0.908 -27.717 1.00 40.25 359 SER A CA 1
ATOM 2787 C C . SER A 1 359 ? 6.714 0.546 -27.514 1.00 40.25 359 SER A C 1
ATOM 2789 O O . SER A 1 359 ? 7.013 -0.491 -26.938 1.00 40.25 359 SER A O 1
ATOM 2791 N N . THR A 1 360 ? 7.619 1.366 -28.054 1.00 40.38 360 THR A N 1
ATOM 2792 C CA . THR A 1 360 ? 9.071 1.175 -27.964 1.00 40.38 360 THR A CA 1
ATOM 2793 C C . THR A 1 360 ? 9.496 1.160 -26.505 1.00 40.38 360 THR A C 1
ATOM 2795 O O . THR A 1 360 ? 9.755 2.220 -25.928 1.00 40.38 360 THR A O 1
ATOM 2798 N N . THR A 1 361 ? 9.577 -0.034 -25.914 1.00 39.03 361 THR A N 1
ATOM 2799 C CA . THR A 1 361 ? 10.237 -0.211 -24.619 1.00 39.03 361 THR A CA 1
ATOM 2800 C C . THR A 1 361 ? 11.758 -0.235 -24.796 1.00 39.03 361 THR A C 1
ATOM 2802 O O . THR A 1 361 ? 12.509 0.114 -23.890 1.00 39.03 361 THR A O 1
ATOM 2805 N N . THR A 1 362 ? 12.208 -0.460 -26.033 1.00 37.34 362 THR A N 1
ATOM 2806 C CA . THR A 1 362 ? 13.509 -0.033 -26.546 1.00 37.34 362 THR A CA 1
ATOM 2807 C C . THR A 1 362 ? 13.336 0.642 -27.908 1.00 37.34 362 THR A C 1
ATOM 2809 O O . THR A 1 362 ? 12.532 0.249 -28.749 1.00 37.34 362 THR A O 1
ATOM 2812 N N . SER A 1 363 ? 14.033 1.754 -28.119 1.00 32.38 363 SER A N 1
ATOM 2813 C CA . SER A 1 363 ? 13.905 2.583 -29.313 1.00 32.38 363 SER A CA 1
ATOM 2814 C C . SER A 1 363 ? 14.386 1.862 -30.585 1.00 32.38 363 SER A C 1
ATOM 2816 O O . SER A 1 363 ? 15.555 1.507 -30.702 1.00 32.38 363 SER A O 1
ATOM 2818 N N . LYS A 1 364 ? 13.531 1.783 -31.617 1.00 30.41 364 LYS A N 1
ATOM 2819 C CA . LYS A 1 364 ? 13.866 2.356 -32.938 1.00 30.41 364 LYS A CA 1
ATOM 2820 C C . LYS A 1 364 ? 12.641 2.611 -33.829 1.00 30.41 364 LYS A C 1
ATOM 2822 O O . LYS A 1 364 ? 11.851 1.725 -34.146 1.00 30.41 364 LYS A O 1
ATOM 2827 N N . LEU A 1 365 ? 12.569 3.878 -34.252 1.00 36.16 365 LEU A N 1
ATOM 2828 C CA . LEU A 1 365 ? 11.947 4.445 -35.451 1.00 36.16 365 LEU A CA 1
ATOM 2829 C C . LEU A 1 365 ? 10.957 3.549 -36.202 1.00 36.16 365 LEU A C 1
ATOM 2831 O O . LEU A 1 365 ? 11.376 2.672 -36.954 1.00 36.16 365 LEU A O 1
ATOM 2835 N N . THR A 1 366 ? 9.675 3.915 -36.168 1.00 24.89 366 THR A N 1
ATOM 2836 C CA . THR A 1 366 ? 8.871 4.067 -37.392 1.00 24.89 366 THR A CA 1
ATOM 2837 C C . THR A 1 366 ? 7.515 4.685 -37.031 1.00 24.89 366 THR A C 1
ATOM 2839 O O . THR A 1 366 ? 6.724 4.030 -36.368 1.00 24.89 366 THR A O 1
ATOM 2842 N N . ARG A 1 367 ? 7.307 5.945 -37.466 1.00 25.11 367 ARG A N 1
ATOM 2843 C CA . ARG A 1 367 ? 6.037 6.713 -37.538 1.00 25.11 367 ARG A CA 1
ATOM 2844 C C . ARG A 1 367 ? 5.197 6.711 -36.244 1.00 25.11 367 ARG A C 1
ATOM 2846 O O . ARG A 1 367 ? 4.383 5.834 -36.053 1.00 25.11 367 ARG A O 1
ATOM 2853 N N . GLU A 1 368 ? 5.447 7.613 -35.299 1.00 25.77 368 GLU A N 1
ATOM 2854 C CA . GLU A 1 368 ? 4.701 8.882 -35.121 1.00 25.77 368 GLU A CA 1
ATOM 2855 C C . GLU A 1 368 ? 5.546 9.904 -34.310 1.00 25.77 368 GLU A C 1
ATOM 2857 O O . GLU A 1 368 ? 6.625 9.540 -33.827 1.00 25.77 368 GLU A O 1
ATOM 2862 N N . PRO A 1 369 ? 5.167 11.197 -34.230 1.00 27.94 369 PRO A N 1
ATOM 2863 C CA . PRO A 1 369 ? 5.931 12.228 -33.540 1.00 27.94 369 PRO A CA 1
ATOM 2864 C C . PRO A 1 369 ? 5.363 12.469 -32.138 1.00 27.94 369 PRO A C 1
ATOM 2866 O O . PRO A 1 369 ? 4.718 13.483 -31.916 1.00 27.94 369 PRO A O 1
ATOM 2869 N N . GLU A 1 370 ? 5.614 11.586 -31.176 1.00 34.59 370 GLU A N 1
ATOM 2870 C CA . GLU A 1 370 ? 5.433 11.960 -29.771 1.00 34.59 370 GLU A CA 1
ATOM 2871 C C . GLU A 1 370 ? 6.699 11.638 -28.984 1.00 34.59 370 GLU A C 1
ATOM 2873 O O . GLU A 1 370 ? 7.270 10.550 -29.046 1.00 34.59 370 GLU A O 1
ATOM 2878 N N . ILE A 1 371 ? 7.207 12.687 -28.350 1.00 35.75 371 ILE A N 1
ATOM 2879 C CA . ILE A 1 371 ? 8.483 12.787 -27.658 1.00 35.75 371 ILE A CA 1
ATOM 2880 C C . ILE A 1 371 ? 8.468 11.766 -26.516 1.00 35.75 371 ILE A C 1
ATOM 2882 O O . ILE A 1 371 ? 7.813 11.985 -25.501 1.00 35.75 371 ILE A O 1
ATOM 2886 N N . GLY A 1 372 ? 9.152 10.632 -26.696 1.00 38.66 372 GLY A N 1
ATOM 2887 C CA . GLY A 1 372 ? 9.224 9.584 -25.681 1.00 38.66 372 GLY A CA 1
ATOM 2888 C C . GLY A 1 372 ? 9.847 10.140 -24.407 1.00 38.66 372 GLY A C 1
ATOM 2889 O O . GLY A 1 372 ? 10.979 10.601 -24.441 1.00 38.66 372 GLY A O 1
ATOM 2890 N N . LEU A 1 373 ? 9.106 10.122 -23.306 1.00 42.84 373 LEU A N 1
ATOM 2891 C CA . LEU A 1 373 ? 9.531 10.520 -21.962 1.00 42.84 373 LEU A CA 1
ATOM 2892 C C . LEU A 1 373 ? 9.500 9.273 -21.041 1.00 42.84 37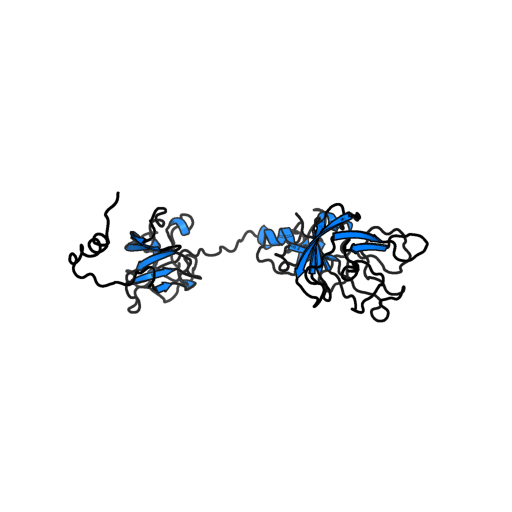3 LEU A C 1
ATOM 2894 O O . LEU A 1 373 ? 9.006 8.229 -21.477 1.00 42.84 373 LEU A O 1
ATOM 2898 N N . PRO A 1 374 ? 10.093 9.335 -19.833 1.00 41.38 374 PRO A N 1
ATOM 2899 C CA . PRO A 1 374 ? 10.494 8.183 -19.018 1.00 41.38 374 PRO A CA 1
ATOM 2900 C C . PRO A 1 374 ? 9.440 7.087 -18.909 1.00 41.38 374 PRO A C 1
ATOM 2902 O O . PRO A 1 374 ? 8.300 7.383 -18.545 1.00 41.38 374 PRO A O 1
ATOM 2905 N N . MET A 1 375 ? 9.817 5.827 -19.164 1.00 53.44 375 MET A N 1
ATOM 2906 C CA . MET A 1 375 ? 9.014 4.715 -18.659 1.00 53.44 375 MET A CA 1
ATOM 2907 C C . MET A 1 375 ? 9.533 4.266 -17.304 1.00 53.44 375 MET A C 1
ATOM 2909 O O . MET A 1 375 ? 10.737 4.170 -17.064 1.00 53.44 375 MET A O 1
ATOM 2913 N N . ILE A 1 376 ? 8.576 3.965 -16.442 1.00 57.53 376 ILE A N 1
ATOM 2914 C CA . ILE A 1 376 ? 8.790 3.480 -15.088 1.00 57.53 376 ILE A CA 1
ATOM 2915 C C . ILE A 1 376 ? 8.438 2.002 -15.084 1.00 57.53 376 ILE A C 1
ATOM 2917 O O . ILE A 1 376 ? 7.284 1.671 -15.354 1.00 57.53 376 ILE A O 1
ATOM 2921 N N . LEU A 1 377 ? 9.413 1.138 -14.792 1.00 60.34 377 LEU A N 1
ATOM 2922 C CA . LEU A 1 377 ? 9.169 -0.289 -14.599 1.00 60.34 377 LEU A CA 1
ATOM 2923 C C . LEU A 1 377 ? 9.020 -0.599 -13.115 1.00 60.34 377 LEU A C 1
ATOM 2925 O O . LEU A 1 377 ? 9.874 -0.223 -12.304 1.00 60.34 377 LEU A O 1
ATOM 2929 N N . VAL A 1 378 ? 7.943 -1.301 -12.772 1.00 62.88 378 VAL A N 1
ATOM 2930 C CA . VAL A 1 378 ? 7.579 -1.564 -11.380 1.00 62.88 378 VAL A CA 1
ATOM 2931 C C . VAL A 1 378 ? 7.172 -3.020 -11.202 1.00 62.88 378 VAL A C 1
ATOM 2933 O O . VAL A 1 378 ? 6.344 -3.490 -11.969 1.00 62.88 378 VAL A O 1
ATOM 2936 N N . VAL A 1 379 ? 7.724 -3.730 -10.215 1.00 63.38 379 VAL A N 1
ATOM 2937 C CA . VAL A 1 379 ? 7.516 -5.184 -10.033 1.00 63.38 379 VAL A CA 1
ATOM 2938 C C . VAL A 1 379 ? 6.902 -5.468 -8.648 1.00 63.38 379 VAL A C 1
ATOM 2940 O O . VAL A 1 379 ? 7.456 -4.999 -7.642 1.00 63.38 379 VAL A O 1
ATOM 2943 N N . PRO A 1 380 ? 5.772 -6.196 -8.549 1.00 45.00 380 PRO A N 1
ATOM 2944 C CA . PRO A 1 380 ? 5.239 -6.716 -7.300 1.00 45.00 380 PRO A CA 1
ATOM 2945 C C . PRO A 1 380 ? 5.630 -8.196 -7.125 1.00 45.00 380 PRO A C 1
ATOM 2947 O O . PRO A 1 380 ? 5.546 -8.996 -8.059 1.00 45.00 380 PRO A O 1
ATOM 2950 N N . THR A 1 381 ? 6.019 -8.588 -5.909 1.00 42.41 381 THR A N 1
ATOM 2951 C CA . THR A 1 381 ? 6.272 -10.010 -5.591 1.00 42.41 381 THR A CA 1
ATOM 2952 C C . THR A 1 381 ? 4.971 -10.784 -5.570 1.00 42.41 381 THR A C 1
ATOM 2954 O O . THR A 1 381 ? 3.912 -10.201 -5.383 1.00 42.41 381 THR A O 1
ATOM 2957 N N . ASN A 1 382 ? 5.018 -12.099 -5.757 1.00 49.12 382 ASN A N 1
ATOM 2958 C CA . ASN A 1 382 ? 3.843 -12.948 -5.558 1.00 49.12 382 ASN A CA 1
ATOM 2959 C C . ASN A 1 382 ? 3.419 -12.982 -4.094 1.00 49.12 382 ASN A C 1
ATOM 2961 O O . ASN A 1 382 ? 4.313 -13.135 -3.233 1.00 49.12 382 ASN A O 1
#

InterPro domains:
  IPR002181 Fibrinogen, alpha/beta/gamma chain, C-terminal globular domain [PF00147] (180-224)
  IPR002181 Fibrinogen, alpha/beta/gamma chain, C-terminal globular domain [PS51406] (173-223)
  IPR014716 Fibrinogen, alpha/beta/gamma chain, C-terminal globular, subdomain 1 [G3DSA:3.90.215.10] (157-284)
  IPR036056 Fibrinogen-like, C-terminal [SSF56496] (177-231)
  IPR057774 UMOD/GP2/OIT3-like, D8C domain [PF23283] (63-154)

pLDDT: mean 78.39, std 19.1, range [24.89, 97.56]

Sequence (382 aa):
MVKMTILAVLFLMICFSEVDRARGYGTDPCSDYRKLSGADRAAGYNKLTRKSDKRRTWKEGWYRFTSDAGDKMAAMETSGGDCLKSPACGAKFPVYLLKPHPDNLQPEESVQATICYTTGKTCCGKTQKIQIKKCTGFFIYKLPSACLKRGRYCGNKAPKKPDCDENKLLFGLSKKHAAKSCKEIKEKRKDADSGVYWVKPDGINPLQAYCDQETDGGGWTLVYSYTFTNFKSFRSGTNAITPRPNWPISNINGNIGPSTTPPRSETDYNAMDFNQWKNLGHEFMIKSNINHWIACKDGTGSLVDFRAGSLQCRVIKNIASKCHNYVPDKLILHSAGNPAGSCLGPDLIRSQSSSCSRSTTTSKLTREPEIGLPMILVVPTN

Secondary structure (DSSP, 8-state):
-----S-SSSSSSSS----------PPPTTTS-EEE--GGGBTT--S--S--TTSTT---EEEEE-GGG-SSB-BGGGGTTS--PSSBTTBSEEEEESSPPPTTPPTT-EEEEEEEEEETTEEEEEEEEEEEEEETTEEEEEE---SSTTEEEPB----------HHHHSTTTSGGG-BSSHHHHHHH-TTPPSEEEEE-TTSS--EEEEEE-SGGGS-EEEEEE-EES-STTTTSTT--EESEES---S-------EE-SPPSSTTS-EE--GGGHHHH-SEEEEE-SSSPEEEEEESS-BTTTTB-EEEEEEEEE--SSS-TT----EEEEE--S-TT----EEEEE-TT-SSS-EE-SS----S--------EEEE---

Organism: NCBI:txid174260

Radius of gyration: 33.46 Å; chains: 1; bounding box: 102×47×80 Å

Foldseek 3Di:
DDDDDDDPPVPVPDPDDDDDDDDPPDPQVLVPAAEDADLLQALANAAADPDFLQDPPHDFDKYAYDHNLAGAFAECCLVVVHASAPPGSNFNWEKGFPDDDDPPADAQDKDKTKIATDDNVDSGPDIDIWIWHDHVPGIMIRDHRDPDPRYHTGGSRHPPPPPPPVLLVCQQVDQVNAALFLQSNCVSCVPDAWFWGWHDLVVPGTAIFTWHCPFPNTGWTWFFKWWWPDLPCCQDPPIFIPAAAPDDWDDPPDPHDHFCHHDRDNPRGGGNHLQSQVSQHFKKWKDFQAAFIKIKGDDQAGQSVQGWDFIDMFGRGGRHPDDPGDFFTIKDFDPPDDPPGITPGIFTAHPPDDPPTRPCPPDDDDDDDDRGGMITMIGHHD